Protein AF-A0A8X6LMW7-F1 (afdb_monomer_lite)

Organism: Trichonephila clavata (NCBI:txid2740835)

Radius of gyration: 32.32 Å; chains: 1; bounding box: 76×46×106 Å

InterPro domains:
  IPR000911 Ribosomal protein uL11 [MF_00736] (1-134)
  IPR000911 Ribosomal protein uL11 [SM00649] (2-133)
  IPR000911 Ribosomal protein uL11 [cd00349] (2-132)
  IPR016095 Large ribosomal subunit protein uL1, 3-layer alpha/beta-sandwich domain [G3DSA:3.40.50.790] (157-244)
  IPR020784 Large ribosomal subunit protein uL11, N-terminal [PF03946] (2-58)
  IPR020785 Large ribosomal subunit protein uL11, conserved site [PS00359] (119-134)
  IPR022973 Large ribosomal subunit protein uL10, bacteria [NF000955] (257-409)
  IPR023674 Ribosomal protein uL1-like [SSF56808] (132-270)
  IPR028364 Ribosomal protein uL1/ribosomal biogenesis protein [PF00687] (131-269)
  IPR028364 Ribosomal protein uL1/ribosomal biogenesis protein [cd00403] (133-265)
  IPR036769 Large ribosomal subunit protein uL11, C-terminal domain superfamily [G3DSA:1.10.10.250] (65-138)
  IPR036769 Large ribosomal subunit protein uL11, C-terminal domain superfamily [SSF46906] (60-133)
  IPR036796 Large ribosomal subunit protein uL11, N-terminal domain superfamily [G3DSA:3.30.1550.10] (1-63)
  IPR036796 Large ribosomal subunit protein uL11, N-terminal domain superfamily [SSF54747] (2-77)
  IPR043141 Large ribosomal subunit protein uL10-like domain superfamily [G3DSA:3.30.70.1730] (245-370)
  IPR043141 Large ribosomal subunit protein uL10-like domain superfamily [SSF160369] (257-409)
  IPR047865 Large ribosomal subunit protein uL10, bacteria/organella [cd05797] (256-393)

Foldseek 3Di:
DQQLDDDQDPVQCVVCVVLVDDSVVVSVVRNVVRVDDDLQDDRGADWDKDWDADPVRDIDIDIAGHDLLRLVCVQFVHPAFDPAQQPAADEEDELVSLLSSLVSRVVVDPDPDSVVSSVVSCVVCRRRNYHYDYDDPVFDCVDPVSKDKAKDQDQQADPDQAAEEEEEPPVCQVVLVVLPHPHYDYLVVLVVVVVPDDDPGDEYAYEPVCLVSNVSCCVVCVVVVHDDDVRHVSHDPPNSVVSVRVRSHMDIDTDDFKKKWKKAFADDDPVLVVVLQVQQVVQVKHKDWAALVVVLVVCVVVVAPNVLNVVHDHIMIIIMGSFLLSNLLSVVVSCVVVVPTMDTQWMDGPRDTDGSVNSVVSNPDDGPVSVVVVVVVVVPDDPVVVVVCVVVVVVVVVVVVVVVVVVVD

pLDDT: mean 70.95, std 10.16, range [46.56, 89.56]

Structure (mmCIF, N/CA/C/O backbone):
data_AF-A0A8X6LMW7-F1
#
_entry.id   AF-A0A8X6LMW7-F1
#
loop_
_atom_site.group_PDB
_atom_site.id
_atom_site.type_symbol
_atom_site.label_atom_id
_atom_site.label_alt_id
_atom_site.label_comp_id
_atom_site.label_asym_id
_atom_site.label_entity_id
_atom_site.label_seq_id
_atom_site.pdbx_PDB_ins_code
_atom_site.Cartn_x
_atom_site.Cartn_y
_atom_site.Cartn_z
_atom_site.occupancy
_atom_site.B_iso_or_equiv
_atom_site.auth_seq_id
_atom_site.auth_comp_id
_atom_site.auth_asym_id
_atom_site.auth_atom_id
_atom_site.pdbx_PDB_model_num
ATOM 1 N N . MET A 1 1 ? 26.484 3.234 -29.718 1.00 70.50 1 MET A N 1
ATOM 2 C CA . MET A 1 1 ? 27.264 4.459 -29.993 1.00 70.50 1 MET A CA 1
ATOM 3 C C . MET A 1 1 ? 26.569 5.623 -29.314 1.00 70.50 1 MET A C 1
ATOM 5 O O . MET A 1 1 ? 25.356 5.559 -29.173 1.00 70.50 1 MET A O 1
ATOM 9 N N . GLU A 1 2 ? 27.305 6.629 -28.849 1.00 79.19 2 GLU A N 1
ATOM 10 C CA . GLU A 1 2 ? 26.694 7.832 -28.264 1.00 79.19 2 GLU A CA 1
ATOM 11 C C . GLU A 1 2 ? 26.018 8.661 -29.360 1.00 79.19 2 GLU A C 1
ATOM 13 O O . GLU A 1 2 ? 26.648 8.963 -30.376 1.00 79.19 2 GLU A O 1
ATOM 18 N N . ALA A 1 3 ? 24.740 8.998 -29.180 1.00 75.88 3 ALA A N 1
ATOM 19 C CA . ALA A 1 3 ? 23.980 9.791 -30.145 1.00 75.88 3 ALA A CA 1
ATOM 20 C C . ALA A 1 3 ? 24.624 11.169 -30.365 1.00 75.88 3 ALA A C 1
ATOM 22 O O . ALA A 1 3 ? 24.911 11.880 -29.401 1.00 75.88 3 ALA A O 1
ATOM 23 N N . GLY A 1 4 ? 24.845 11.548 -31.626 1.00 67.50 4 GLY A N 1
ATOM 24 C CA . GLY A 1 4 ? 25.370 12.860 -32.022 1.00 67.50 4 GLY A CA 1
ATOM 25 C C . GLY A 1 4 ? 26.847 13.129 -31.696 1.00 67.50 4 GLY A C 1
ATOM 26 O O . GLY A 1 4 ? 27.331 14.219 -31.992 1.00 67.50 4 GLY A O 1
ATOM 27 N N . LYS A 1 5 ? 27.573 12.173 -31.097 1.00 76.69 5 LYS A N 1
ATOM 28 C CA . LYS A 1 5 ? 28.992 12.315 -30.707 1.00 76.69 5 LYS A CA 1
ATOM 29 C C . LYS A 1 5 ? 29.874 11.157 -31.187 1.00 76.69 5 LYS A C 1
ATOM 31 O O . LYS A 1 5 ? 30.917 10.880 -30.598 1.00 76.69 5 LYS A O 1
ATOM 36 N N . ALA A 1 6 ? 29.476 10.438 -32.237 1.00 73.75 6 ALA A N 1
ATOM 37 C CA . ALA A 1 6 ? 30.282 9.328 -32.734 1.00 73.75 6 ALA A CA 1
ATOM 38 C C . ALA A 1 6 ? 31.568 9.845 -33.397 1.00 73.75 6 ALA A C 1
ATOM 40 O O . ALA A 1 6 ? 31.509 10.582 -34.380 1.00 73.75 6 ALA A O 1
ATOM 41 N N . ILE A 1 7 ? 32.719 9.421 -32.871 1.00 79.19 7 ILE A N 1
ATOM 42 C CA . ILE A 1 7 ? 34.050 9.702 -33.422 1.00 79.19 7 ILE A CA 1
ATOM 43 C C . ILE A 1 7 ? 34.620 8.394 -33.993 1.00 79.19 7 ILE A C 1
ATOM 45 O O . ILE A 1 7 ? 34.470 7.351 -33.343 1.00 79.19 7 ILE A O 1
ATOM 49 N N . PRO A 1 8 ? 35.283 8.413 -35.167 1.00 75.56 8 PRO A N 1
ATOM 50 C CA . PRO A 1 8 ? 35.992 7.255 -35.703 1.00 75.56 8 PRO A CA 1
ATOM 51 C C . PRO A 1 8 ? 37.045 6.759 -34.704 1.00 75.56 8 PRO A C 1
ATOM 53 O O . PRO A 1 8 ? 38.084 7.379 -34.507 1.00 75.56 8 PRO A O 1
ATOM 56 N N . GLY A 1 9 ? 36.750 5.648 -34.035 1.00 78.38 9 GLY A N 1
ATOM 57 C CA . GLY A 1 9 ? 37.606 5.068 -33.005 1.00 78.38 9 GLY A CA 1
ATOM 58 C C . GLY A 1 9 ? 37.868 3.580 -33.238 1.00 78.38 9 GLY A C 1
ATOM 59 O O . GLY A 1 9 ? 37.136 2.932 -33.994 1.00 78.38 9 GLY A O 1
ATOM 60 N N . PRO A 1 10 ? 38.858 2.996 -32.540 1.00 75.12 10 PRO A N 1
ATOM 61 C CA . PRO A 1 10 ? 39.296 1.615 -32.759 1.00 75.12 10 PRO A CA 1
ATOM 62 C C . PRO A 1 10 ? 38.178 0.582 -32.549 1.00 75.12 10 PRO A C 1
ATOM 64 O O . PRO A 1 10 ? 38.115 -0.412 -33.263 1.00 75.12 10 PRO A O 1
ATOM 67 N N . LYS A 1 11 ? 37.233 0.849 -31.635 1.00 75.06 11 LYS A N 1
ATOM 68 C CA . LYS A 1 11 ? 36.066 -0.019 -31.381 1.00 75.06 11 LYS A CA 1
ATOM 69 C C . LYS A 1 11 ? 35.042 -0.039 -32.520 1.00 75.06 11 LYS A C 1
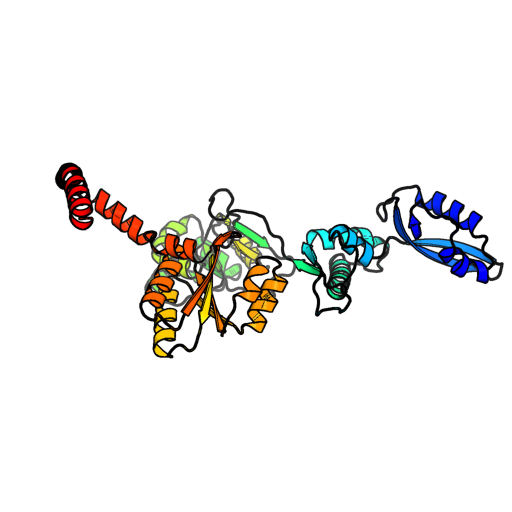ATOM 71 O O . LYS A 1 11 ? 34.321 -1.016 -32.665 1.00 75.06 11 LYS A O 1
ATOM 76 N N . ILE A 1 12 ? 34.927 1.051 -33.278 1.00 77.56 12 ILE A N 1
ATOM 77 C CA . ILE A 1 12 ? 34.004 1.142 -34.419 1.00 77.56 12 ILE A CA 1
ATOM 78 C C . ILE A 1 12 ? 34.699 0.571 -35.658 1.00 77.56 12 ILE A C 1
ATOM 80 O O . ILE A 1 12 ? 34.106 -0.204 -36.405 1.00 77.56 12 ILE A O 1
ATOM 84 N N . ALA A 1 13 ? 35.985 0.888 -35.826 1.00 75.38 13 ALA A N 1
ATOM 85 C CA . ALA A 1 13 ? 36.805 0.378 -36.915 1.00 75.38 13 ALA A CA 1
ATOM 86 C C . ALA A 1 13 ? 36.944 -1.153 -36.892 1.00 75.38 13 ALA A C 1
ATOM 88 O O . ALA A 1 13 ? 36.901 -1.772 -37.950 1.00 75.38 13 ALA A O 1
ATOM 89 N N . SER A 1 14 ? 37.024 -1.784 -35.716 1.00 80.00 14 SER A N 1
ATOM 90 C CA . SER A 1 14 ? 37.088 -3.249 -35.612 1.00 80.00 14 SER A CA 1
ATOM 91 C C . SER A 1 14 ? 35.803 -3.962 -36.052 1.00 80.00 14 SER A C 1
ATOM 93 O O . SER A 1 14 ? 35.866 -5.100 -36.506 1.00 80.00 14 SER A O 1
ATOM 95 N N . VAL A 1 15 ? 34.642 -3.307 -35.944 1.00 78.94 15 VAL A N 1
ATOM 96 C CA . VAL A 1 15 ? 33.338 -3.884 -36.319 1.00 78.94 15 VAL A CA 1
ATOM 97 C C . VAL A 1 15 ? 33.001 -3.598 -37.786 1.00 78.94 15 VAL A C 1
ATOM 99 O O . VAL A 1 15 ? 32.461 -4.461 -38.477 1.00 78.94 15 VAL A O 1
ATOM 102 N N . LEU A 1 16 ? 33.324 -2.396 -38.269 1.00 78.56 16 LEU A N 1
ATOM 103 C CA . LEU A 1 16 ? 32.983 -1.930 -39.619 1.00 78.56 16 LEU A CA 1
ATOM 104 C C . LEU A 1 16 ? 34.071 -2.224 -40.662 1.00 78.56 16 LEU A C 1
ATOM 106 O O . LEU A 1 16 ? 33.755 -2.455 -41.828 1.00 78.56 16 LEU A O 1
ATOM 110 N N . GLY A 1 17 ? 35.338 -2.249 -40.246 1.00 74.88 17 GLY A N 1
ATOM 111 C CA . GLY A 1 17 ? 36.499 -2.457 -41.115 1.00 74.88 17 GLY A CA 1
ATOM 112 C C . GLY A 1 17 ? 36.489 -3.804 -41.845 1.00 74.88 17 GLY A C 1
ATOM 113 O O . GLY A 1 17 ? 36.579 -3.804 -43.071 1.00 74.88 17 GLY A O 1
ATOM 114 N N . PRO A 1 18 ? 36.268 -4.944 -41.157 1.00 79.12 18 PRO A N 1
ATOM 115 C CA . PRO A 1 18 ? 36.166 -6.258 -41.807 1.00 79.12 18 PRO A CA 1
ATOM 116 C C . PRO A 1 18 ? 34.985 -6.388 -42.780 1.00 79.12 18 PRO A C 1
ATOM 118 O O . PRO A 1 18 ? 34.913 -7.340 -43.549 1.00 79.12 18 PRO A O 1
ATOM 121 N N . ARG A 1 19 ? 34.032 -5.451 -42.726 1.00 76.12 19 ARG A N 1
ATOM 122 C CA . ARG A 1 19 ? 32.813 -5.426 -43.541 1.00 76.12 19 ARG A CA 1
ATOM 123 C C . ARG A 1 19 ? 32.899 -4.451 -44.723 1.00 76.12 19 ARG A C 1
ATOM 125 O O . ARG A 1 19 ? 31.922 -4.322 -45.453 1.00 76.12 19 ARG A O 1
ATOM 132 N N . GLY A 1 20 ? 34.038 -3.776 -44.910 1.00 71.38 20 GLY A N 1
ATOM 133 C CA . GLY A 1 20 ? 34.274 -2.860 -46.032 1.00 71.38 20 GLY A CA 1
ATOM 134 C C . GLY A 1 20 ? 33.556 -1.508 -45.934 1.00 71.38 20 GLY A C 1
ATOM 135 O O . GLY A 1 20 ? 33.505 -0.784 -46.925 1.00 71.38 20 GLY A O 1
ATOM 136 N N . ILE A 1 21 ? 33.018 -1.147 -44.761 1.00 76.62 21 ILE A N 1
ATOM 137 C CA . ILE A 1 21 ? 32.275 0.105 -44.550 1.00 76.62 21 ILE A CA 1
ATOM 138 C C . ILE A 1 21 ? 33.256 1.251 -44.242 1.00 76.62 21 ILE A C 1
ATOM 140 O O . ILE A 1 21 ? 34.019 1.151 -43.275 1.00 76.62 21 ILE A O 1
ATOM 144 N N . PRO A 1 22 ? 33.209 2.387 -44.967 1.00 79.00 22 PRO A N 1
ATOM 145 C CA . PRO A 1 22 ? 34.006 3.564 -44.631 1.00 79.00 22 PRO A CA 1
ATOM 146 C C . PRO A 1 22 ? 33.574 4.178 -43.289 1.00 79.00 22 PRO A C 1
ATOM 148 O O . PRO A 1 22 ? 32.549 4.858 -43.192 1.00 79.00 22 PRO A O 1
ATOM 151 N N . VAL A 1 23 ? 34.387 3.964 -42.249 1.00 77.62 23 VAL A N 1
ATOM 152 C CA . VAL A 1 23 ? 34.120 4.406 -40.866 1.00 77.62 23 VAL A CA 1
ATOM 153 C C . VAL A 1 23 ? 33.826 5.913 -40.754 1.00 77.62 23 VAL A C 1
ATOM 155 O O . VAL A 1 23 ? 32.851 6.256 -40.086 1.00 77.62 23 VAL A O 1
ATOM 158 N N . PRO A 1 24 ? 34.572 6.825 -41.418 1.00 80.88 24 PRO A N 1
ATOM 159 C CA . PRO A 1 24 ? 34.312 8.263 -41.303 1.00 80.88 24 PRO A CA 1
ATOM 160 C C . PRO A 1 24 ? 32.954 8.674 -41.886 1.00 80.88 24 PRO A C 1
ATOM 162 O O . PRO A 1 24 ? 32.179 9.357 -41.220 1.00 80.88 24 PRO A O 1
ATOM 165 N N . LYS A 1 25 ? 32.616 8.173 -43.085 1.00 80.75 25 LYS A N 1
ATOM 166 C CA . LYS A 1 25 ? 31.335 8.465 -43.755 1.00 80.75 25 LYS A CA 1
ATOM 167 C C . LYS A 1 25 ? 30.145 7.947 -42.947 1.00 80.75 25 LYS A C 1
ATOM 169 O O . LYS A 1 25 ? 29.112 8.607 -42.863 1.00 80.75 25 LYS A O 1
ATOM 174 N N . PHE A 1 26 ? 30.300 6.781 -42.324 1.00 81.50 26 PHE A N 1
ATOM 175 C CA . PHE A 1 26 ? 29.285 6.218 -41.443 1.00 81.50 26 PHE A CA 1
ATOM 176 C C . PHE A 1 26 ? 29.088 7.060 -40.173 1.00 81.50 26 PHE A C 1
ATOM 178 O O . PHE A 1 26 ? 27.949 7.335 -39.802 1.00 81.50 26 PHE A O 1
ATOM 185 N N . CYS A 1 27 ? 30.167 7.512 -39.522 1.00 79.44 27 CYS A N 1
ATOM 186 C CA . CYS A 1 27 ? 30.071 8.369 -38.335 1.00 79.44 27 CYS A CA 1
ATOM 187 C C . CYS A 1 27 ? 29.381 9.710 -38.642 1.00 79.44 27 CYS A C 1
ATOM 189 O O . CYS A 1 27 ? 28.544 10.153 -37.857 1.00 79.44 27 CYS A O 1
ATOM 191 N N . GLU A 1 28 ? 29.663 10.325 -39.792 1.00 82.19 28 GLU A N 1
ATOM 192 C CA . GLU A 1 28 ? 28.984 11.552 -40.232 1.00 82.19 28 GLU A CA 1
ATOM 193 C C . GLU A 1 28 ? 27.492 11.330 -40.508 1.00 82.19 28 GLU A C 1
ATOM 195 O O . GLU A 1 28 ? 26.654 12.100 -40.030 1.00 82.19 28 GLU A O 1
ATOM 200 N N . ALA A 1 29 ? 27.143 10.264 -41.236 1.00 80.25 29 ALA A N 1
ATOM 201 C CA . ALA A 1 29 ? 25.751 9.908 -41.508 1.00 80.25 29 ALA A CA 1
ATOM 202 C C . ALA A 1 29 ? 24.983 9.597 -40.211 1.00 80.25 29 ALA A C 1
ATOM 204 O O . ALA A 1 29 ? 23.859 10.061 -40.019 1.00 80.25 29 ALA A O 1
ATOM 205 N N . PHE A 1 30 ? 25.613 8.879 -39.281 1.00 81.06 30 PHE A N 1
ATOM 206 C CA . PHE A 1 30 ? 25.043 8.570 -37.974 1.00 81.06 30 PHE A CA 1
ATOM 207 C C . PHE A 1 30 ? 24.817 9.830 -37.128 1.00 81.06 30 PHE A C 1
ATOM 209 O O . PHE A 1 30 ? 23.737 10.000 -36.560 1.00 81.06 30 PHE A O 1
ATOM 216 N N . ASN A 1 31 ? 25.793 10.739 -37.066 1.00 81.19 31 ASN A N 1
ATOM 217 C CA . ASN A 1 31 ? 25.663 11.988 -36.311 1.00 81.19 31 ASN A CA 1
ATOM 218 C C . ASN A 1 31 ? 24.592 12.912 -36.916 1.00 81.19 31 ASN A C 1
ATOM 220 O O . ASN A 1 31 ? 23.873 13.564 -36.164 1.00 81.19 31 ASN A O 1
ATOM 224 N N . LYS A 1 32 ? 24.415 12.916 -38.248 1.00 80.06 32 LYS A N 1
ATOM 225 C CA . LYS A 1 32 ? 23.324 13.650 -38.919 1.00 80.06 32 LYS A CA 1
ATOM 226 C C . LYS A 1 32 ? 21.935 13.110 -38.572 1.00 80.06 32 LYS A C 1
ATOM 228 O O . LYS A 1 32 ? 21.023 13.902 -38.384 1.00 80.06 32 LYS A O 1
ATOM 233 N N . VAL A 1 33 ? 21.773 11.789 -38.466 1.00 76.50 33 VAL A N 1
ATOM 234 C CA . VAL A 1 33 ? 20.486 11.157 -38.105 1.00 76.50 33 VAL A CA 1
ATOM 235 C C . VAL A 1 33 ? 20.188 11.286 -36.605 1.00 76.50 33 VAL A C 1
ATOM 237 O O . VAL A 1 33 ? 19.033 11.378 -36.199 1.00 76.50 33 VAL A O 1
ATOM 240 N N . THR A 1 34 ? 21.223 11.311 -35.764 1.00 72.50 34 THR A N 1
ATOM 241 C CA . THR A 1 34 ? 21.082 11.334 -34.297 1.00 72.50 34 THR A CA 1
ATOM 242 C C . THR A 1 34 ? 21.198 12.721 -33.661 1.00 72.50 34 THR A C 1
ATOM 244 O O . THR A 1 34 ? 21.131 12.829 -32.438 1.00 72.50 34 THR A O 1
ATOM 247 N N . SER A 1 35 ? 21.334 13.778 -34.466 1.00 63.41 35 SER A N 1
ATOM 248 C CA . SER A 1 35 ? 21.372 15.175 -34.010 1.00 63.41 35 SER A CA 1
ATOM 249 C C . SER A 1 35 ? 20.002 15.696 -33.558 1.00 63.41 35 SER A C 1
ATOM 251 O O . SER A 1 35 ? 19.936 16.545 -32.670 1.00 63.41 35 SER A O 1
ATOM 253 N N . ALA A 1 36 ? 18.909 15.162 -34.113 1.00 63.25 36 ALA A N 1
ATOM 254 C CA . ALA A 1 36 ? 17.554 15.441 -33.654 1.00 63.25 36 ALA A CA 1
ATOM 255 C C . ALA A 1 36 ? 17.240 14.607 -32.400 1.00 63.25 36 ALA A C 1
ATOM 257 O O . ALA A 1 36 ? 17.253 13.373 -32.434 1.00 63.25 36 ALA A O 1
ATOM 258 N N . ALA A 1 37 ? 16.968 15.284 -31.280 1.00 57.53 37 ALA A N 1
ATOM 259 C CA . ALA A 1 37 ? 16.487 14.636 -30.066 1.00 57.53 37 ALA A CA 1
ATOM 260 C C . ALA A 1 37 ? 15.072 14.093 -30.313 1.00 57.53 37 ALA A C 1
ATOM 262 O O . ALA A 1 37 ? 14.142 14.859 -30.553 1.00 57.53 37 ALA A O 1
ATOM 263 N N . ASN A 1 38 ? 14.915 12.772 -30.249 1.00 60.56 38 ASN A N 1
ATOM 264 C CA . ASN A 1 38 ? 13.632 12.096 -30.425 1.00 60.56 38 ASN A CA 1
ATOM 265 C C . ASN A 1 38 ? 13.101 11.613 -29.068 1.00 60.56 38 ASN A C 1
ATOM 267 O O . ASN A 1 38 ? 13.849 11.508 -28.097 1.00 60.56 38 ASN A O 1
ATOM 271 N N . ALA A 1 39 ? 11.821 11.231 -29.002 1.00 56.34 39 ALA A N 1
ATOM 272 C CA . ALA A 1 39 ? 11.215 10.649 -27.796 1.00 56.34 39 ALA A CA 1
ATOM 273 C C . ALA A 1 39 ? 11.966 9.402 -27.264 1.00 56.34 39 ALA A C 1
ATOM 275 O O . ALA A 1 39 ? 11.854 9.065 -26.085 1.00 56.34 39 ALA A O 1
ATOM 276 N N . ASN A 1 40 ? 12.765 8.755 -28.123 1.00 60.16 40 ASN A N 1
ATOM 277 C CA . ASN A 1 40 ? 13.467 7.505 -27.840 1.00 60.16 40 ASN A CA 1
ATOM 278 C C . ASN A 1 40 ? 14.894 7.690 -27.286 1.00 60.16 40 ASN A C 1
ATOM 280 O O . ASN A 1 40 ? 15.410 6.755 -26.680 1.00 60.16 40 ASN A O 1
ATOM 284 N N . TYR A 1 41 ? 15.566 8.831 -27.496 1.00 66.69 41 TYR A N 1
ATOM 285 C CA . TYR A 1 41 ? 16.938 9.066 -27.008 1.00 66.69 41 TYR A CA 1
ATOM 286 C C . TYR A 1 41 ? 17.297 10.555 -26.957 1.00 66.69 41 TYR A C 1
ATOM 288 O O . TYR A 1 41 ? 16.875 11.340 -27.809 1.00 66.69 41 TYR A O 1
ATOM 296 N N . LYS A 1 42 ? 18.132 10.943 -25.987 1.00 68.38 42 LYS A N 1
ATOM 297 C CA . LYS A 1 42 ? 18.741 12.278 -25.922 1.00 68.38 42 LYS A CA 1
ATOM 298 C C . LYS A 1 42 ? 20.114 12.277 -26.592 1.00 68.38 42 LYS A C 1
ATOM 300 O O . LYS A 1 42 ? 20.797 11.255 -26.656 1.00 68.38 42 LYS A O 1
ATOM 305 N N . VAL A 1 43 ? 20.536 13.442 -27.082 1.00 63.03 43 VAL A N 1
ATOM 306 C CA . VAL A 1 43 ? 21.885 13.633 -27.637 1.00 63.03 43 VAL A CA 1
ATOM 307 C C . VAL A 1 43 ? 22.913 13.330 -26.540 1.00 63.03 43 VAL A C 1
ATOM 309 O O . VAL A 1 43 ? 22.868 13.923 -25.464 1.00 63.03 43 VAL A O 1
ATOM 312 N N . GLY A 1 44 ? 23.819 12.385 -26.801 1.00 68.00 44 GLY A N 1
ATOM 313 C CA . GLY A 1 44 ? 24.775 11.845 -25.828 1.00 68.00 4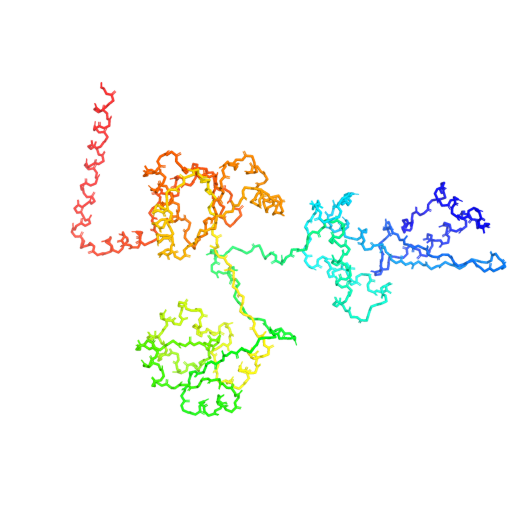4 GLY A CA 1
ATOM 314 C C . GLY A 1 44 ? 24.371 10.527 -25.149 1.00 68.00 44 GLY A C 1
ATOM 315 O O . GLY A 1 44 ? 25.209 9.936 -24.471 1.00 68.00 44 GLY A O 1
ATOM 316 N N . ASP A 1 45 ? 23.148 10.022 -25.344 1.00 72.88 45 ASP A N 1
ATOM 317 C CA . ASP A 1 45 ? 22.758 8.706 -24.819 1.00 72.88 45 ASP A CA 1
ATOM 318 C C . ASP A 1 45 ? 23.397 7.560 -25.620 1.00 72.88 45 ASP A C 1
ATOM 320 O O . ASP A 1 45 ? 23.694 7.684 -26.812 1.00 72.88 45 ASP A O 1
ATOM 324 N N . LEU A 1 46 ? 23.584 6.401 -24.978 1.00 74.12 46 LEU A N 1
ATOM 325 C CA . LEU A 1 46 ? 24.113 5.206 -25.635 1.00 74.12 46 LEU A CA 1
ATOM 326 C C . LEU A 1 46 ? 23.031 4.518 -26.473 1.00 74.12 46 LEU A C 1
ATOM 328 O O . LEU A 1 46 ? 22.211 3.773 -25.947 1.00 74.12 46 LEU A O 1
ATOM 332 N N . VAL A 1 47 ? 23.086 4.688 -27.789 1.00 78.81 47 VAL A N 1
ATOM 333 C CA . VAL A 1 47 ? 22.095 4.167 -28.735 1.00 78.81 47 VAL A CA 1
ATOM 334 C C . VAL A 1 47 ? 22.605 2.910 -29.447 1.00 78.81 47 VAL A C 1
ATOM 336 O O . VAL A 1 47 ? 23.804 2.762 -29.723 1.00 78.81 47 VAL A O 1
ATOM 339 N N . THR A 1 48 ? 21.704 1.971 -29.731 1.00 75.56 48 THR A N 1
ATOM 340 C CA . THR A 1 48 ? 22.022 0.739 -30.468 1.00 75.56 48 THR A CA 1
ATOM 341 C C . THR A 1 48 ? 21.790 0.928 -31.962 1.00 75.56 48 THR A C 1
ATOM 343 O O . THR A 1 48 ? 20.774 1.481 -32.367 1.00 75.56 48 THR A O 1
ATOM 346 N N . VAL A 1 49 ? 22.723 0.465 -32.795 1.00 79.25 49 VAL A N 1
ATOM 347 C CA . VAL A 1 49 ? 22.616 0.578 -34.256 1.00 79.25 49 VAL A CA 1
ATOM 348 C C . VAL A 1 49 ? 22.708 -0.805 -34.862 1.00 79.25 49 VAL A C 1
ATOM 350 O O . VAL A 1 49 ? 23.649 -1.546 -34.576 1.00 79.25 49 VAL A O 1
ATOM 353 N N . ARG A 1 50 ? 21.726 -1.145 -35.693 1.00 80.06 50 ARG A N 1
ATOM 354 C CA . ARG A 1 50 ? 21.752 -2.344 -36.526 1.00 80.06 50 ARG A CA 1
ATOM 355 C C . ARG A 1 50 ? 22.119 -1.920 -37.940 1.00 80.06 50 ARG A C 1
ATOM 357 O O . ARG A 1 50 ? 21.510 -1.002 -38.478 1.00 80.06 50 ARG A O 1
ATOM 364 N N . ILE A 1 51 ? 23.121 -2.580 -38.509 1.00 81.44 51 ILE A N 1
ATOM 365 C CA . ILE A 1 51 ? 23.609 -2.321 -39.862 1.00 81.44 51 ILE A CA 1
ATOM 366 C C . ILE A 1 51 ? 23.269 -3.548 -40.699 1.00 81.44 51 ILE A C 1
ATOM 368 O O . ILE A 1 51 ? 23.705 -4.654 -40.375 1.00 81.44 51 ILE A O 1
ATOM 372 N N . SER A 1 52 ? 22.475 -3.345 -41.742 1.00 78.62 52 SER A N 1
ATOM 373 C CA . SER A 1 52 ? 22.120 -4.359 -42.727 1.00 78.62 52 SER A CA 1
ATOM 374 C C . SER A 1 52 ? 23.010 -4.164 -43.946 1.00 78.62 52 SER A C 1
ATOM 376 O O . SER A 1 52 ? 23.009 -3.102 -44.566 1.00 78.62 52 SER A O 1
ATOM 378 N N . ILE A 1 53 ? 23.800 -5.185 -44.262 1.00 76.56 53 ILE A N 1
ATOM 379 C CA . ILE A 1 53 ? 24.727 -5.177 -45.392 1.00 76.56 53 ILE A CA 1
ATOM 380 C C . ILE A 1 53 ? 24.102 -6.034 -46.485 1.00 76.56 53 ILE A C 1
ATOM 382 O O . ILE A 1 53 ? 23.808 -7.201 -46.234 1.00 76.56 53 ILE A O 1
ATOM 386 N N . LYS A 1 54 ? 23.876 -5.444 -47.658 1.00 77.25 54 LYS A N 1
ATOM 387 C CA . LYS A 1 54 ? 23.424 -6.160 -48.858 1.00 77.25 54 LYS A CA 1
ATOM 388 C C . LYS A 1 54 ? 24.636 -6.716 -49.608 1.00 77.25 54 LYS A C 1
ATOM 390 O O . LYS A 1 54 ? 25.749 -6.213 -49.433 1.00 77.25 54 LYS A O 1
ATOM 395 N N . ASP A 1 55 ? 24.414 -7.715 -50.456 1.00 70.50 55 ASP A N 1
ATOM 396 C CA . ASP A 1 55 ? 25.476 -8.399 -51.210 1.00 70.50 55 ASP A CA 1
ATOM 397 C C . ASP A 1 55 ? 26.290 -7.440 -52.105 1.00 70.50 55 ASP A C 1
ATOM 399 O O . ASP A 1 55 ? 27.493 -7.626 -52.284 1.00 70.50 55 ASP A O 1
ATOM 403 N N . ASP A 1 56 ? 25.691 -6.318 -52.519 1.00 70.38 56 ASP A N 1
ATOM 404 C CA . ASP A 1 56 ? 26.333 -5.246 -53.299 1.00 70.38 56 ASP A CA 1
ATOM 405 C C . ASP A 1 56 ? 27.248 -4.313 -52.479 1.00 70.38 56 ASP A C 1
ATOM 407 O O . ASP A 1 56 ? 27.624 -3.235 -52.942 1.00 70.38 56 ASP A O 1
ATOM 411 N N . ARG A 1 57 ? 27.575 -4.663 -51.225 1.00 64.25 57 ARG A N 1
ATOM 412 C CA . ARG A 1 57 ? 28.287 -3.790 -50.262 1.00 64.25 57 ARG A CA 1
ATOM 413 C C . ARG A 1 57 ? 27.570 -2.458 -49.996 1.00 64.25 57 ARG A C 1
ATOM 415 O O . ARG A 1 57 ? 28.168 -1.506 -49.507 1.00 64.25 57 ARG A O 1
ATOM 422 N N . SER A 1 58 ? 26.278 -2.392 -50.299 1.00 69.69 58 SER A N 1
ATOM 423 C CA . SER A 1 58 ? 25.402 -1.310 -49.861 1.00 69.69 58 SER A CA 1
ATOM 424 C C . SER A 1 58 ? 25.006 -1.527 -48.397 1.00 69.69 58 SER A C 1
ATOM 426 O O . SER A 1 58 ? 24.855 -2.668 -47.941 1.00 69.69 58 SER A O 1
ATOM 428 N N . HIS A 1 59 ? 24.865 -0.435 -47.643 1.00 69.31 59 HIS A N 1
ATOM 429 C CA . HIS A 1 59 ? 24.663 -0.467 -46.197 1.00 69.31 59 HIS A CA 1
ATOM 430 C C . HIS A 1 59 ? 23.487 0.415 -45.788 1.00 69.31 59 HIS A C 1
ATOM 432 O O . HIS A 1 59 ? 23.552 1.636 -45.917 1.00 69.31 59 HIS A O 1
ATOM 438 N N . ASP A 1 60 ? 22.462 -0.207 -45.214 1.00 74.12 60 ASP A N 1
ATOM 439 C CA . ASP A 1 60 ? 21.371 0.489 -44.537 1.00 74.12 60 ASP A CA 1
ATOM 440 C C . ASP A 1 60 ? 21.589 0.376 -43.025 1.00 74.12 60 ASP A C 1
ATOM 442 O O . ASP A 1 60 ? 21.962 -0.688 -42.519 1.00 74.12 60 ASP A O 1
ATOM 446 N N . PHE A 1 61 ? 21.362 1.455 -42.274 1.00 76.38 61 PHE A N 1
ATOM 447 C CA . PHE A 1 61 ? 21.450 1.413 -40.815 1.00 76.38 61 PHE A CA 1
ATOM 448 C C . PHE A 1 61 ? 20.159 1.898 -40.165 1.00 76.38 61 PHE A C 1
ATOM 450 O O . PHE A 1 61 ? 19.597 2.926 -40.530 1.00 76.38 61 PHE A O 1
ATOM 457 N N . THR A 1 62 ? 19.707 1.152 -39.161 1.00 77.62 62 THR A N 1
ATOM 458 C CA . THR A 1 62 ? 18.559 1.513 -38.329 1.00 77.62 62 THR A CA 1
ATOM 459 C C . THR A 1 62 ? 19.036 1.791 -36.914 1.00 77.62 62 THR A C 1
ATOM 461 O O . THR A 1 62 ? 19.756 0.982 -36.316 1.00 77.62 62 THR A O 1
ATOM 464 N N . VAL A 1 63 ? 18.623 2.935 -36.380 1.00 76.44 63 VAL A N 1
ATOM 465 C CA . VAL A 1 63 ? 18.955 3.385 -35.031 1.00 76.44 63 VAL A CA 1
ATOM 466 C C . VAL A 1 63 ? 17.807 3.003 -34.096 1.00 76.44 63 VAL A C 1
ATOM 468 O O . VAL A 1 63 ? 16.682 3.452 -34.285 1.00 76.44 63 VAL A O 1
ATOM 471 N N . SER A 1 64 ? 18.088 2.169 -33.096 1.00 77.06 64 SER A N 1
ATOM 472 C CA . SER A 1 64 ? 17.140 1.786 -32.040 1.00 77.06 64 SER A CA 1
ATOM 473 C C . SER A 1 64 ? 17.548 2.439 -30.727 1.00 77.06 64 SER A C 1
ATOM 475 O O . SER A 1 64 ? 18.745 2.535 -30.444 1.00 77.06 64 SER A O 1
ATOM 477 N N . GLY A 1 65 ? 16.579 2.832 -29.900 1.00 75.12 65 GLY A N 1
ATOM 478 C CA . GLY A 1 65 ? 16.810 3.539 -28.639 1.00 75.12 65 GLY A CA 1
ATOM 479 C C . GLY A 1 65 ? 17.741 2.810 -27.655 1.00 75.12 65 GLY A C 1
ATOM 480 O O . GLY A 1 65 ? 18.102 1.641 -27.847 1.00 75.12 65 GLY A O 1
ATOM 481 N N . PRO A 1 66 ? 18.142 3.472 -26.561 1.00 79.69 66 PRO A N 1
ATOM 482 C CA . PRO A 1 66 ? 19.149 2.969 -25.644 1.00 79.69 66 PRO A CA 1
ATOM 483 C C . PRO A 1 66 ? 18.733 1.645 -24.983 1.00 79.69 66 PRO A C 1
ATOM 485 O O . PRO A 1 66 ? 17.539 1.334 -24.874 1.00 79.69 66 PRO A O 1
ATOM 488 N N . PRO A 1 67 ? 19.699 0.825 -24.532 1.00 84.75 67 PRO A N 1
ATOM 489 C CA . PRO A 1 67 ? 19.401 -0.369 -23.754 1.00 84.75 67 PRO A CA 1
ATOM 490 C C . PRO A 1 67 ? 18.663 -0.023 -22.456 1.00 84.75 67 PRO A C 1
ATOM 492 O O . PRO A 1 67 ? 19.009 0.941 -21.774 1.00 84.75 67 PRO A O 1
ATOM 495 N N . VAL A 1 68 ? 17.718 -0.874 -22.046 1.00 84.19 68 VAL A N 1
ATOM 496 C CA . VAL A 1 68 ? 16.984 -0.727 -20.772 1.00 84.19 68 VAL A CA 1
ATOM 497 C C . VAL A 1 68 ? 17.946 -0.592 -19.588 1.00 84.19 68 VAL A C 1
ATOM 499 O O . VAL A 1 68 ? 17.755 0.247 -18.716 1.00 84.19 68 VAL A O 1
ATOM 502 N N . ALA A 1 69 ? 19.033 -1.367 -19.593 1.00 82.75 69 ALA A N 1
ATOM 503 C CA . ALA A 1 69 ? 20.057 -1.316 -18.556 1.00 82.75 69 ALA A CA 1
ATOM 504 C C . ALA A 1 69 ? 20.776 0.042 -18.464 1.00 82.75 69 ALA A C 1
ATOM 506 O O . ALA A 1 69 ? 21.217 0.431 -17.385 1.00 82.75 69 ALA A O 1
ATOM 507 N N . TYR A 1 70 ? 20.909 0.767 -19.577 1.00 83.94 70 TYR A N 1
ATOM 508 C CA . TYR A 1 70 ? 21.503 2.103 -19.584 1.00 83.94 70 TYR A CA 1
ATOM 509 C C . TYR A 1 70 ? 20.543 3.128 -18.971 1.00 83.94 70 TYR A C 1
ATOM 511 O O . TYR A 1 70 ? 20.934 3.871 -18.074 1.00 83.94 70 TYR A O 1
ATOM 519 N N . LEU A 1 71 ? 19.267 3.089 -19.365 1.00 84.50 71 LEU A N 1
ATOM 520 C CA . LEU A 1 71 ? 18.227 3.966 -18.818 1.00 84.50 71 LEU A CA 1
ATOM 521 C C . LEU A 1 71 ? 18.021 3.748 -17.311 1.00 84.50 71 LEU A C 1
ATOM 523 O O . LEU A 1 71 ? 17.948 4.706 -16.545 1.00 84.50 71 LEU A O 1
ATOM 527 N N . LEU A 1 72 ? 18.015 2.491 -16.857 1.00 83.88 72 LEU A N 1
ATOM 528 C CA . LEU A 1 72 ? 17.929 2.169 -15.429 1.00 83.88 72 LEU A CA 1
ATOM 529 C C . LEU A 1 72 ? 19.152 2.664 -14.642 1.00 83.88 72 LEU A C 1
ATOM 531 O O . LEU A 1 72 ? 19.004 3.105 -13.505 1.00 83.88 72 LEU A O 1
ATOM 535 N N . LYS A 1 73 ? 20.355 2.634 -15.233 1.00 84.31 73 LYS A N 1
ATOM 536 C CA . LYS A 1 73 ? 21.568 3.199 -14.614 1.00 84.31 73 LYS A CA 1
ATOM 537 C C . LYS A 1 73 ? 21.509 4.717 -14.503 1.00 84.31 73 LYS A C 1
ATOM 539 O O . LYS A 1 73 ? 21.928 5.243 -13.476 1.00 84.31 73 LYS A O 1
ATOM 544 N N . GLN A 1 74 ? 20.987 5.405 -15.519 1.00 82.75 74 GLN A N 1
ATOM 545 C CA . GLN A 1 74 ? 20.802 6.857 -15.483 1.00 82.75 74 GLN A CA 1
ATOM 546 C C . GLN A 1 74 ? 19.808 7.267 -14.390 1.00 82.75 74 GLN A C 1
ATOM 548 O O . GLN A 1 74 ? 20.125 8.132 -13.576 1.00 82.75 74 GLN A O 1
ATOM 553 N N . GLU A 1 75 ? 18.651 6.604 -14.317 1.00 79.12 75 GLU A N 1
ATOM 554 C CA . GLU A 1 75 ? 17.643 6.875 -13.281 1.00 79.12 75 GLU A CA 1
ATOM 555 C C . GLU A 1 75 ? 18.167 6.531 -11.872 1.00 79.12 75 GLU A C 1
ATOM 557 O O . GLU A 1 75 ? 17.911 7.265 -10.920 1.00 79.12 75 GLU A O 1
ATOM 562 N N . ALA A 1 76 ? 18.968 5.466 -11.732 1.00 74.38 76 ALA A N 1
ATOM 563 C CA . ALA A 1 76 ? 19.589 5.080 -10.459 1.00 74.38 76 ALA A CA 1
ATOM 564 C C . ALA A 1 76 ? 20.885 5.845 -10.122 1.00 74.38 76 ALA A C 1
ATOM 566 O O . ALA A 1 76 ? 21.434 5.646 -9.039 1.00 74.38 76 ALA A O 1
ATOM 567 N N . LYS A 1 77 ? 21.396 6.691 -11.031 1.00 79.19 77 LYS A N 1
ATOM 568 C CA . LYS A 1 77 ? 22.705 7.371 -10.930 1.00 79.19 77 LYS A CA 1
ATOM 569 C C . LYS A 1 77 ? 23.875 6.413 -10.633 1.00 79.19 77 LYS A C 1
ATOM 571 O O . LYS A 1 77 ? 24.781 6.742 -9.870 1.00 79.19 77 LYS A O 1
ATOM 576 N N . LEU A 1 78 ? 23.864 5.223 -11.236 1.00 73.69 78 LEU A N 1
ATOM 577 C CA . LEU A 1 78 ? 24.886 4.190 -11.037 1.00 73.69 78 LEU A CA 1
ATOM 578 C C . LEU A 1 78 ? 25.861 4.097 -12.216 1.00 73.69 78 LEU A C 1
ATOM 580 O O . LEU A 1 78 ? 25.451 4.046 -13.374 1.00 73.69 78 LEU A O 1
ATOM 584 N N . SER A 1 79 ? 27.155 3.957 -11.919 1.00 63.81 79 SER A N 1
ATOM 585 C CA . SER A 1 79 ? 28.201 3.714 -12.925 1.00 63.81 79 SER A CA 1
ATOM 586 C C . SER A 1 79 ? 28.396 2.224 -13.248 1.00 63.81 79 SER A C 1
ATOM 588 O O . SER A 1 79 ? 28.754 1.873 -14.375 1.00 63.81 79 SER A O 1
ATOM 590 N N . LYS A 1 80 ? 28.113 1.323 -12.295 1.00 72.31 80 LYS A N 1
ATOM 591 C CA . LYS A 1 80 ? 28.226 -0.137 -12.456 1.00 72.31 80 LYS A CA 1
ATOM 592 C C . LYS A 1 80 ? 26.960 -0.859 -11.989 1.00 72.31 80 LYS A C 1
ATOM 594 O O . LYS A 1 80 ? 26.265 -0.409 -11.087 1.00 72.31 80 LYS A O 1
ATOM 599 N N . SER A 1 81 ? 26.657 -1.966 -12.661 1.00 65.50 81 SER A N 1
ATOM 600 C CA . SER A 1 81 ? 25.612 -2.925 -12.277 1.00 65.50 81 SER A CA 1
ATOM 601 C C . SER A 1 81 ? 26.192 -4.010 -11.371 1.00 65.50 81 SER A C 1
ATOM 603 O O . SER A 1 81 ? 27.410 -4.188 -11.352 1.00 65.50 81 SER A O 1
ATOM 605 N N . SER A 1 82 ? 25.325 -4.737 -10.661 1.00 70.38 82 SER A N 1
ATOM 606 C CA . SER A 1 82 ? 25.730 -5.859 -9.805 1.00 70.38 82 SER A CA 1
ATOM 607 C C . SER A 1 82 ? 26.569 -6.880 -10.576 1.00 70.38 82 SER A C 1
ATOM 609 O O . SER A 1 82 ? 26.218 -7.237 -11.704 1.00 70.38 82 SER A O 1
ATOM 611 N N . GLY A 1 83 ? 27.669 -7.340 -9.974 1.00 67.06 83 GLY A N 1
ATOM 612 C CA . GLY A 1 83 ? 28.493 -8.424 -10.517 1.00 67.06 83 GLY A CA 1
ATOM 613 C C . GLY A 1 83 ? 27.875 -9.806 -10.291 1.00 67.06 83 GLY A C 1
ATOM 614 O O . GLY A 1 83 ? 28.241 -10.753 -10.982 1.00 67.06 83 GLY A O 1
ATOM 615 N N . ASN A 1 84 ? 26.916 -9.920 -9.363 1.00 71.75 84 ASN A N 1
A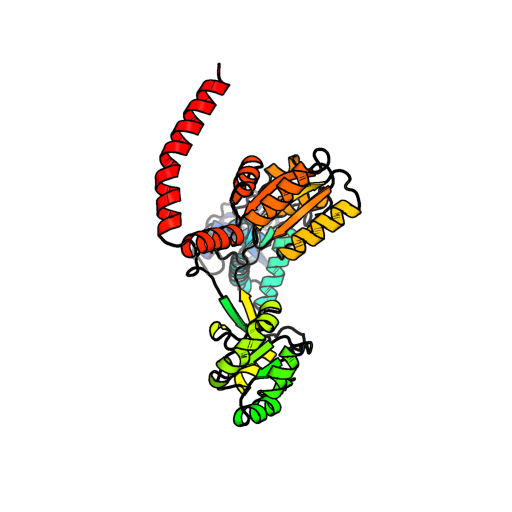TOM 616 C CA . ASN A 1 84 ? 26.265 -11.178 -9.012 1.00 71.75 84 ASN A CA 1
ATOM 617 C C . ASN A 1 84 ? 24.731 -10.999 -8.930 1.00 71.75 84 ASN A C 1
ATOM 619 O O . ASN A 1 84 ? 24.193 -10.637 -7.872 1.00 71.75 84 ASN A O 1
ATOM 623 N N . PRO A 1 85 ? 24.011 -11.230 -10.047 1.00 63.47 85 PRO A N 1
ATOM 624 C CA . PRO A 1 85 ? 22.569 -11.019 -10.143 1.00 63.47 85 PRO A CA 1
ATOM 625 C C . PRO A 1 85 ? 21.785 -11.702 -9.012 1.00 63.47 85 PRO A C 1
ATOM 627 O O . PRO A 1 85 ? 21.920 -12.898 -8.763 1.00 63.47 85 PRO A O 1
ATOM 630 N N . GLY A 1 86 ? 20.943 -10.936 -8.315 1.00 58.91 86 GLY A N 1
ATOM 631 C CA . GLY A 1 86 ? 20.031 -11.442 -7.281 1.00 58.91 86 GLY A CA 1
ATOM 632 C C . GLY A 1 86 ? 20.622 -11.642 -5.879 1.00 58.91 86 GLY A C 1
ATOM 633 O O . GLY A 1 86 ? 19.843 -11.811 -4.940 1.00 58.91 86 GLY A O 1
ATOM 634 N N . LYS A 1 87 ? 21.950 -11.586 -5.703 1.00 63.31 87 LYS A N 1
ATOM 635 C CA . LYS A 1 87 ? 22.602 -11.657 -4.378 1.00 63.31 87 LYS A CA 1
ATOM 636 C C . LYS A 1 87 ? 23.058 -10.290 -3.874 1.00 63.31 87 LYS A C 1
ATOM 638 O O . LYS A 1 87 ? 22.877 -9.994 -2.697 1.00 63.31 87 LYS A O 1
ATOM 643 N N . GLU A 1 88 ? 23.589 -9.457 -4.767 1.00 65.50 88 GLU A N 1
ATOM 644 C CA . GLU A 1 88 ? 24.044 -8.100 -4.455 1.00 65.50 88 GLU A CA 1
ATOM 645 C C . GLU A 1 88 ? 23.081 -7.068 -5.038 1.00 65.50 88 GLU A C 1
ATOM 647 O O . GLU A 1 88 ? 22.879 -7.004 -6.256 1.00 65.50 88 GLU A O 1
ATOM 652 N N . LEU A 1 89 ? 22.489 -6.264 -4.154 1.00 65.06 89 LEU A N 1
ATOM 653 C CA . LEU A 1 89 ? 21.629 -5.145 -4.515 1.00 65.06 89 LEU A CA 1
ATOM 654 C C . LEU A 1 89 ? 22.454 -3.860 -4.566 1.00 65.06 89 LEU A C 1
ATOM 656 O O . LEU A 1 89 ? 23.210 -3.568 -3.645 1.00 65.06 89 LEU A O 1
ATOM 660 N N . VAL A 1 90 ? 22.294 -3.095 -5.640 1.00 72.62 90 VAL A N 1
ATOM 661 C CA . VAL A 1 90 ? 23.118 -1.916 -5.941 1.00 72.62 90 VAL A CA 1
ATOM 662 C C . VAL A 1 90 ? 22.317 -0.622 -5.817 1.00 72.62 90 VAL A C 1
ATOM 664 O O . VAL A 1 90 ? 22.869 0.403 -5.431 1.00 72.62 90 VAL A O 1
ATOM 667 N N . ALA A 1 91 ? 21.014 -0.649 -6.111 1.00 70.88 91 ALA A N 1
ATOM 668 C CA . ALA A 1 91 ? 20.149 0.519 -5.959 1.00 70.88 91 ALA A CA 1
ATOM 669 C C . ALA A 1 91 ? 18.678 0.149 -5.772 1.00 70.88 91 ALA A C 1
ATOM 671 O O . ALA A 1 91 ? 18.253 -0.985 -5.993 1.00 70.88 91 ALA A O 1
ATOM 672 N N . LYS A 1 92 ? 17.903 1.166 -5.398 1.00 71.50 92 LYS A N 1
ATOM 673 C CA . LYS A 1 92 ? 16.448 1.129 -5.302 1.00 71.50 92 LYS A CA 1
ATOM 674 C C . LYS A 1 92 ? 15.852 2.135 -6.260 1.00 71.50 92 LYS A C 1
ATOM 676 O O . LYS A 1 92 ? 16.278 3.288 -6.261 1.00 71.50 92 LYS A O 1
ATOM 681 N N . LEU A 1 93 ? 14.855 1.714 -7.028 1.00 70.69 93 LEU A N 1
ATOM 682 C CA . LEU A 1 93 ? 14.103 2.607 -7.902 1.00 70.69 93 LEU A CA 1
ATOM 683 C C . LEU A 1 93 ? 12.606 2.531 -7.597 1.00 70.69 93 LEU A C 1
ATOM 685 O O . LEU A 1 93 ? 12.083 1.435 -7.383 1.00 70.69 93 LEU A O 1
ATOM 689 N N . PRO A 1 94 ? 11.900 3.676 -7.590 1.00 65.06 94 PRO A N 1
ATOM 690 C CA . PRO A 1 94 ? 10.452 3.674 -7.489 1.00 65.06 94 PRO A CA 1
ATOM 691 C C . PRO A 1 94 ? 9.832 3.135 -8.780 1.00 65.06 94 PRO A C 1
ATOM 693 O O . PRO A 1 94 ? 10.368 3.318 -9.878 1.00 65.06 94 PRO A O 1
ATOM 696 N N . MET A 1 95 ? 8.648 2.536 -8.662 1.00 66.50 95 MET A N 1
ATOM 697 C CA . MET A 1 95 ? 7.898 2.017 -9.812 1.00 66.50 95 MET A CA 1
ATOM 698 C C . MET A 1 95 ? 7.618 3.087 -10.888 1.00 66.50 95 MET A C 1
ATOM 700 O O . MET A 1 95 ? 7.571 2.777 -12.076 1.00 66.50 95 MET A O 1
ATOM 704 N N . SER A 1 96 ? 7.515 4.363 -10.505 1.00 67.69 96 SER A N 1
ATOM 705 C CA . SER A 1 96 ? 7.355 5.488 -11.439 1.00 67.69 96 SER A CA 1
ATOM 706 C C . SER A 1 96 ? 8.529 5.632 -12.415 1.00 67.69 96 SER A C 1
ATOM 708 O O . SER A 1 96 ? 8.311 5.849 -13.608 1.00 67.69 96 SER A O 1
ATOM 710 N N . ALA A 1 97 ? 9.765 5.455 -11.942 1.00 75.62 97 ALA A N 1
ATOM 711 C CA . ALA A 1 97 ? 10.956 5.498 -12.789 1.00 75.62 97 ALA A CA 1
ATOM 712 C C . ALA A 1 97 ? 10.967 4.326 -13.783 1.00 75.62 97 ALA A C 1
ATOM 714 O O . ALA A 1 97 ? 11.321 4.491 -14.946 1.00 75.62 97 ALA A O 1
ATOM 715 N N . ILE A 1 98 ? 10.496 3.153 -13.359 1.00 78.94 98 ILE A N 1
ATOM 716 C CA . ILE A 1 98 ? 10.401 1.963 -14.214 1.00 78.94 98 ILE A CA 1
ATOM 717 C C . ILE A 1 98 ? 9.357 2.150 -15.307 1.00 78.94 98 ILE A C 1
ATOM 719 O O . ILE A 1 98 ? 9.628 1.828 -16.460 1.00 78.94 98 ILE A O 1
ATOM 723 N N . ILE A 1 99 ? 8.193 2.706 -14.970 1.00 77.19 99 ILE A N 1
ATOM 724 C CA . ILE A 1 99 ? 7.143 3.017 -15.948 1.00 77.19 99 ILE A CA 1
ATOM 725 C C . ILE A 1 99 ? 7.655 4.042 -16.963 1.00 77.19 99 ILE A C 1
ATOM 727 O O . ILE A 1 99 ? 7.428 3.883 -18.159 1.00 77.19 99 ILE A O 1
ATOM 731 N N . LYS A 1 100 ? 8.403 5.058 -16.518 1.00 80.81 100 LYS A N 1
ATOM 732 C CA . LYS A 1 100 ? 9.038 6.037 -17.410 1.00 80.81 100 LYS A CA 1
ATOM 733 C C . LYS A 1 100 ? 10.014 5.366 -18.384 1.00 80.81 100 LYS A C 1
ATOM 735 O O . LYS A 1 100 ? 9.932 5.608 -19.585 1.00 80.81 100 LYS A O 1
ATOM 740 N N . VAL A 1 101 ? 10.878 4.476 -17.890 1.00 83.25 101 VAL A N 1
ATOM 741 C CA . VAL A 1 101 ? 11.810 3.702 -18.731 1.00 83.25 101 VAL A CA 1
ATOM 742 C C . VAL A 1 101 ? 11.061 2.772 -19.693 1.00 83.25 101 VAL A C 1
ATOM 744 O O . VAL A 1 101 ? 11.431 2.684 -20.863 1.00 83.25 101 VAL A O 1
ATOM 747 N N . ALA A 1 102 ? 9.994 2.114 -19.232 1.00 81.62 102 ALA A N 1
ATOM 748 C CA . ALA A 1 102 ? 9.163 1.244 -20.059 1.00 81.62 102 ALA A CA 1
ATOM 749 C C . ALA A 1 102 ? 8.483 2.024 -21.193 1.00 81.62 102 ALA A C 1
ATOM 751 O O . ALA A 1 102 ? 8.546 1.587 -22.337 1.00 81.62 102 ALA A O 1
ATOM 752 N N . LYS A 1 103 ? 7.927 3.209 -20.907 1.00 81.00 103 LYS A N 1
ATOM 753 C CA . LYS A 1 103 ? 7.307 4.087 -21.913 1.00 81.00 103 LYS A CA 1
ATOM 754 C C . LYS A 1 103 ? 8.307 4.574 -22.957 1.00 81.00 103 LYS A C 1
ATOM 756 O O . LYS A 1 103 ? 8.030 4.473 -24.146 1.00 81.00 103 LYS A O 1
ATOM 761 N N . CYS A 1 104 ? 9.493 5.021 -22.536 1.00 78.19 104 CYS A N 1
ATOM 762 C CA . CYS A 1 104 ? 10.550 5.423 -23.469 1.00 78.19 104 CYS A CA 1
ATOM 763 C C . CYS A 1 104 ? 11.001 4.273 -24.381 1.00 78.19 104 CYS A C 1
ATOM 765 O O . CYS A 1 104 ? 11.385 4.512 -25.522 1.00 78.19 104 CYS A O 1
ATOM 767 N N . LYS A 1 105 ? 10.972 3.026 -23.891 1.00 79.62 105 LYS A N 1
ATOM 768 C CA . LYS A 1 105 ? 11.455 1.860 -24.642 1.00 79.62 105 LYS A CA 1
ATOM 769 C C . LYS A 1 105 ? 10.365 1.111 -25.414 1.00 79.62 105 LYS A C 1
ATOM 771 O O . LYS A 1 105 ? 10.696 0.263 -26.240 1.00 79.62 105 LYS A O 1
ATOM 776 N N . MET A 1 106 ? 9.091 1.431 -25.191 1.00 73.62 106 MET A N 1
ATOM 777 C CA . MET A 1 106 ? 7.951 0.721 -25.780 1.00 73.62 106 MET A CA 1
ATOM 778 C C . MET A 1 106 ? 7.977 0.726 -27.313 1.00 73.62 106 MET A C 1
ATOM 780 O O . MET A 1 106 ? 7.623 -0.272 -27.919 1.00 73.62 106 MET A O 1
ATOM 784 N N . VAL A 1 107 ? 8.491 1.794 -27.935 1.00 73.31 107 VAL A N 1
ATOM 785 C CA . VAL A 1 107 ? 8.606 1.921 -29.402 1.00 73.31 107 VAL A CA 1
ATOM 786 C C . VAL A 1 107 ? 9.583 0.898 -30.004 1.00 73.31 107 VAL A C 1
ATOM 788 O O . VAL A 1 107 ? 9.399 0.451 -31.132 1.00 73.31 107 VAL A O 1
ATOM 791 N N . ASP A 1 108 ? 10.613 0.499 -29.251 1.00 71.19 108 ASP A N 1
ATOM 792 C CA . ASP A 1 108 ? 11.596 -0.499 -29.694 1.00 71.19 108 ASP A CA 1
ATOM 793 C C . ASP A 1 108 ? 11.245 -1.926 -29.238 1.00 71.19 108 ASP A C 1
ATOM 795 O O . ASP A 1 108 ? 11.812 -2.906 -29.732 1.00 71.19 108 ASP A O 1
ATOM 799 N N . MET A 1 109 ? 10.375 -2.060 -28.233 1.00 72.38 109 MET A N 1
ATOM 800 C CA . MET A 1 109 ? 9.938 -3.349 -27.709 1.00 72.38 109 MET A CA 1
ATOM 801 C C . MET A 1 109 ? 8.781 -3.878 -28.554 1.00 72.38 109 MET A C 1
ATOM 803 O O . MET A 1 109 ? 7.787 -3.197 -28.758 1.00 72.38 109 MET A O 1
ATOM 807 N N . LYS A 1 110 ? 8.870 -5.135 -28.997 1.00 74.44 110 LYS A N 1
ATOM 808 C CA . LYS A 1 110 ? 7.737 -5.846 -29.610 1.00 74.44 110 LYS A CA 1
ATOM 809 C C . LYS A 1 110 ? 6.741 -6.275 -28.532 1.00 74.44 110 LYS A C 1
ATOM 811 O O . LYS A 1 110 ? 6.667 -7.455 -28.196 1.00 74.44 110 LYS A O 1
ATOM 816 N N . VAL A 1 111 ? 6.078 -5.310 -27.907 1.00 76.44 111 VAL A N 1
ATOM 817 C CA . VAL A 1 111 ? 5.154 -5.551 -26.802 1.00 76.44 111 VAL A CA 1
ATOM 818 C C . VAL A 1 111 ? 3.916 -4.687 -26.982 1.00 76.44 111 VAL A C 1
ATOM 820 O O . VAL A 1 111 ? 4.019 -3.467 -27.044 1.00 76.44 111 VAL A O 1
ATOM 823 N N . ASP A 1 112 ? 2.750 -5.330 -26.991 1.00 73.81 112 ASP A N 1
ATOM 824 C CA . ASP A 1 112 ? 1.476 -4.655 -27.268 1.00 73.81 112 ASP A CA 1
ATOM 825 C C . ASP A 1 112 ? 0.899 -3.935 -26.033 1.00 73.81 112 ASP A C 1
ATOM 827 O O . ASP A 1 112 ? 0.136 -2.985 -26.161 1.00 73.81 112 ASP A O 1
ATOM 831 N N . ASN A 1 113 ? 1.293 -4.357 -24.821 1.00 76.94 113 ASN A N 1
ATOM 832 C CA . ASN A 1 113 ? 0.743 -3.869 -23.550 1.00 76.94 113 ASN A CA 1
ATOM 833 C C . ASN A 1 113 ? 1.800 -3.199 -22.657 1.00 76.94 113 ASN A C 1
ATOM 835 O O . ASN A 1 113 ? 2.866 -3.772 -22.408 1.00 76.94 113 ASN A O 1
ATOM 839 N N . GLU A 1 114 ? 1.455 -2.053 -22.056 1.00 72.69 114 GLU A N 1
ATOM 840 C CA . GLU A 1 114 ? 2.311 -1.348 -21.084 1.00 72.69 114 GLU A CA 1
ATOM 841 C C . GLU A 1 114 ? 2.709 -2.253 -19.899 1.00 72.69 114 GLU A C 1
ATOM 843 O O . GLU A 1 114 ? 3.877 -2.292 -19.509 1.00 72.69 114 GLU A O 1
ATOM 848 N N . ASP A 1 115 ? 1.772 -3.057 -19.380 1.00 67.56 115 ASP A N 1
ATOM 849 C CA . ASP A 1 115 ? 2.004 -4.020 -18.288 1.00 67.56 115 ASP A CA 1
ATOM 850 C C . ASP A 1 115 ? 3.136 -5.010 -18.612 1.00 67.56 115 ASP A C 1
ATOM 852 O O . ASP A 1 115 ? 3.966 -5.353 -17.763 1.00 67.56 115 ASP A O 1
ATOM 856 N N . SER A 1 116 ? 3.166 -5.497 -19.852 1.00 77.38 116 SER A N 1
ATOM 857 C CA . SER A 1 116 ? 4.164 -6.462 -20.312 1.00 77.38 116 SER A CA 1
ATOM 858 C C . SER A 1 116 ? 5.530 -5.796 -20.477 1.00 77.38 116 SER A C 1
ATOM 860 O O . SER A 1 116 ? 6.544 -6.377 -20.080 1.00 77.38 116 SER A O 1
ATOM 862 N N . ALA A 1 117 ? 5.561 -4.552 -20.968 1.00 79.69 117 ALA A N 1
ATOM 863 C CA . ALA A 1 117 ? 6.790 -3.770 -21.076 1.00 79.69 117 ALA A CA 1
ATOM 864 C C . ALA A 1 117 ? 7.387 -3.502 -19.685 1.00 79.69 117 ALA A C 1
ATOM 866 O O . ALA A 1 117 ? 8.577 -3.735 -19.456 1.00 79.69 117 ALA A O 1
ATOM 867 N N . VAL A 1 118 ? 6.551 -3.123 -18.713 1.00 77.00 118 VAL A N 1
ATOM 868 C CA . VAL A 1 118 ? 6.965 -2.932 -17.317 1.00 77.00 118 VAL A CA 1
ATOM 869 C C . VAL A 1 118 ? 7.543 -4.223 -16.730 1.00 77.00 118 VAL A C 1
ATOM 871 O O . VAL A 1 118 ? 8.626 -4.181 -16.149 1.00 77.00 118 VAL A O 1
ATOM 874 N N . LYS A 1 119 ? 6.907 -5.386 -16.927 1.00 77.94 119 LYS A N 1
ATOM 875 C CA . LYS A 1 119 ? 7.441 -6.680 -16.449 1.00 77.94 119 LYS A CA 1
ATOM 876 C C . LYS A 1 119 ? 8.832 -6.992 -17.007 1.00 77.94 119 LYS A C 1
ATOM 878 O O . LYS A 1 119 ? 9.697 -7.448 -16.256 1.00 77.94 119 LYS A O 1
ATOM 883 N N . MET A 1 120 ? 9.071 -6.722 -18.291 1.00 82.94 120 MET A N 1
ATOM 884 C CA . MET A 1 120 ? 10.391 -6.914 -18.906 1.00 82.94 120 MET A CA 1
ATOM 885 C C . MET A 1 120 ? 11.449 -5.984 -18.296 1.00 82.94 120 MET A C 1
ATOM 887 O O . MET A 1 120 ? 12.570 -6.417 -17.999 1.00 82.94 120 MET A O 1
ATOM 891 N N . VAL A 1 121 ? 11.093 -4.719 -18.055 1.00 83.69 121 VAL A N 1
ATOM 892 C CA . VAL A 1 121 ? 11.993 -3.751 -17.411 1.00 83.69 121 VAL A CA 1
ATOM 893 C C . VAL A 1 121 ? 12.271 -4.144 -15.957 1.00 83.69 121 VAL A C 1
ATOM 895 O O . VAL A 1 121 ? 13.424 -4.091 -15.534 1.00 83.69 121 VAL A O 1
ATOM 898 N N . VAL A 1 122 ? 11.270 -4.624 -15.212 1.00 80.12 122 VAL A N 1
ATOM 899 C CA . VAL A 1 122 ? 11.437 -5.140 -13.839 1.00 80.12 122 VAL A CA 1
ATOM 900 C C . VAL A 1 122 ? 12.363 -6.360 -13.808 1.00 80.12 122 VAL A C 1
ATOM 902 O O . VAL A 1 122 ? 13.249 -6.435 -12.955 1.00 80.12 122 VAL A O 1
ATOM 905 N N . GLY A 1 123 ? 12.216 -7.297 -14.750 1.00 81.88 123 GLY A N 1
ATOM 906 C CA . GLY A 1 123 ? 13.126 -8.440 -14.876 1.00 81.88 123 GLY A CA 1
ATOM 907 C C . GLY A 1 123 ? 14.576 -8.002 -15.107 1.00 81.88 123 GLY A C 1
ATOM 908 O O . GLY A 1 123 ? 15.495 -8.493 -14.447 1.00 81.88 123 GLY A O 1
ATOM 909 N N . THR A 1 124 ? 14.766 -7.004 -15.972 1.00 84.19 124 THR A N 1
ATOM 910 C CA . THR A 1 124 ? 16.081 -6.402 -16.240 1.00 84.19 124 THR A CA 1
ATOM 911 C C . THR A 1 124 ? 16.644 -5.704 -14.998 1.00 84.19 124 THR A C 1
ATOM 913 O O . THR A 1 124 ? 17.801 -5.926 -14.643 1.00 84.19 124 THR A O 1
ATOM 916 N N . ALA A 1 125 ? 15.826 -4.921 -14.289 1.00 81.12 125 ALA A N 1
ATOM 917 C CA . ALA A 1 125 ? 16.209 -4.250 -13.048 1.00 81.12 125 ALA A CA 1
ATOM 918 C C . ALA A 1 125 ? 16.675 -5.257 -11.985 1.00 81.12 125 ALA A C 1
ATOM 920 O O . ALA A 1 125 ? 17.760 -5.104 -11.422 1.00 81.12 125 ALA A O 1
ATOM 921 N N . LYS A 1 126 ? 15.929 -6.353 -11.797 1.00 77.81 126 LYS A N 1
ATOM 922 C CA . LYS A 1 126 ? 16.287 -7.425 -10.859 1.00 77.81 126 LYS A CA 1
ATOM 923 C C . LYS A 1 126 ? 17.613 -8.094 -11.223 1.00 77.81 126 LYS A C 1
ATOM 925 O O . LYS A 1 126 ? 18.441 -8.321 -10.341 1.00 77.81 126 LYS A O 1
ATOM 930 N N . SER A 1 127 ? 17.848 -8.359 -12.510 1.00 82.00 127 SER A N 1
ATOM 931 C CA . SER A 1 127 ? 19.123 -8.915 -12.986 1.00 82.00 127 SER A CA 1
ATOM 932 C C . SER A 1 127 ? 20.308 -7.984 -12.718 1.00 82.00 127 SER A C 1
ATOM 934 O O . SER A 1 127 ? 21.430 -8.454 -12.555 1.00 82.00 127 SER A O 1
ATOM 936 N N . MET A 1 128 ? 20.077 -6.673 -12.663 1.00 78.06 128 MET A N 1
ATOM 937 C CA . MET A 1 128 ? 21.108 -5.676 -12.367 1.00 78.06 128 MET A CA 1
ATOM 938 C C . MET A 1 128 ? 21.327 -5.444 -10.867 1.00 78.06 128 MET A C 1
ATOM 940 O O . MET A 1 128 ? 22.205 -4.656 -10.508 1.00 78.06 128 MET A O 1
ATOM 944 N N . GLY A 1 129 ? 20.546 -6.104 -10.005 1.00 70.38 129 GLY A N 1
ATOM 945 C CA . GLY A 1 129 ? 20.542 -5.864 -8.563 1.00 70.38 129 GLY A CA 1
ATOM 946 C C . GLY A 1 129 ? 19.800 -4.585 -8.165 1.00 70.38 129 GLY A C 1
ATOM 947 O O . GLY A 1 129 ? 20.097 -4.011 -7.122 1.00 70.38 129 GLY A O 1
ATOM 948 N N . ILE A 1 130 ? 18.873 -4.096 -8.991 1.00 73.44 130 ILE A N 1
ATOM 949 C CA . ILE A 1 130 ? 18.024 -2.950 -8.658 1.00 73.44 130 ILE A CA 1
ATOM 950 C C . ILE A 1 130 ? 16.706 -3.475 -8.086 1.00 73.44 130 ILE A C 1
ATOM 952 O O . ILE A 1 130 ? 15.975 -4.207 -8.757 1.00 73.44 130 ILE A O 1
ATOM 956 N N . GLU A 1 131 ? 16.405 -3.103 -6.844 1.00 69.62 131 GLU A N 1
ATOM 957 C CA . GLU A 1 131 ? 15.136 -3.434 -6.197 1.00 69.62 131 GLU A CA 1
ATOM 958 C C . GLU A 1 131 ? 14.074 -2.383 -6.540 1.00 69.62 131 GLU A C 1
ATOM 960 O O . GLU A 1 131 ? 14.318 -1.174 -6.481 1.00 69.62 131 GLU A O 1
ATOM 965 N N . VAL A 1 132 ? 12.884 -2.854 -6.907 1.00 60.31 132 VAL A N 1
ATOM 966 C CA . VAL A 1 132 ? 11.733 -2.003 -7.212 1.00 60.31 132 VAL A CA 1
ATOM 967 C C . VAL A 1 132 ? 10.969 -1.744 -5.924 1.00 60.31 132 VAL A C 1
ATOM 969 O O . VAL A 1 132 ? 10.482 -2.686 -5.305 1.00 60.31 132 VAL A O 1
ATOM 972 N N . VAL A 1 133 ? 10.871 -0.480 -5.521 1.00 54.19 133 VAL A N 1
ATOM 973 C CA . VAL A 1 133 ? 10.208 -0.083 -4.273 1.00 54.19 133 VAL A CA 1
ATOM 974 C C . VAL A 1 133 ? 8.854 0.554 -4.577 1.00 54.19 133 VAL A C 1
ATOM 976 O O . VAL A 1 133 ? 8.694 1.294 -5.554 1.00 54.19 133 VAL A O 1
ATOM 979 N N . GLU A 1 134 ? 7.876 0.264 -3.721 1.00 46.66 134 GLU A N 1
ATOM 980 C CA . GLU A 1 134 ? 6.561 0.901 -3.729 1.00 46.66 134 GLU A CA 1
ATOM 981 C C . GLU A 1 134 ? 6.657 2.406 -3.413 1.00 46.66 134 GLU A C 1
ATOM 983 O O . GLU A 1 134 ? 7.647 2.899 -2.865 1.00 46.66 134 GLU A O 1
ATOM 988 N N . VAL A 1 135 ? 5.637 3.166 -3.815 1.00 46.56 135 VAL A N 1
ATOM 989 C CA . VAL A 1 135 ? 5.633 4.634 -3.738 1.00 46.56 135 VAL A CA 1
ATOM 990 C C . VAL A 1 135 ? 5.712 5.090 -2.279 1.00 46.56 135 VAL A C 1
ATOM 992 O O . VAL A 1 135 ? 4.777 4.903 -1.506 1.00 46.56 135 VAL A O 1
ATOM 995 N N . ASN A 1 136 ? 6.819 5.733 -1.905 1.00 46.66 136 ASN A N 1
ATOM 996 C CA . ASN A 1 136 ? 6.962 6.370 -0.601 1.00 46.66 136 ASN A CA 1
ATOM 997 C C . ASN A 1 136 ? 6.499 7.828 -0.703 1.00 46.66 136 ASN A C 1
ATOM 999 O O . ASN A 1 136 ? 7.153 8.641 -1.352 1.00 46.66 136 ASN A O 1
ATOM 1003 N N . LEU A 1 137 ? 5.363 8.146 -0.082 1.00 48.03 137 LEU A N 1
ATOM 1004 C CA . LEU A 1 137 ? 4.709 9.452 -0.212 1.00 48.03 137 LEU A CA 1
ATOM 1005 C C . LEU A 1 137 ? 5.394 10.567 0.600 1.00 48.03 137 LEU A C 1
ATOM 1007 O O . LEU A 1 137 ? 5.044 11.726 0.427 1.00 48.03 137 LEU A O 1
ATOM 1011 N N . GLY A 1 138 ? 6.360 10.248 1.475 1.00 52.81 138 GLY A N 1
ATOM 1012 C CA . GLY A 1 138 ? 7.072 11.259 2.278 1.00 52.81 138 GLY A CA 1
ATOM 1013 C C . GLY A 1 138 ? 6.183 12.019 3.273 1.00 52.81 138 GLY A C 1
ATOM 1014 O O . GLY A 1 138 ? 6.563 13.080 3.748 1.00 52.81 138 GLY A O 1
ATOM 1015 N N . VAL A 1 139 ? 5.004 11.472 3.565 1.00 54.53 139 VAL A N 1
ATOM 1016 C CA . VAL A 1 139 ? 3.936 12.063 4.378 1.00 54.53 139 VAL A CA 1
ATOM 1017 C C . VAL A 1 139 ? 4.152 11.779 5.869 1.00 54.53 139 VAL A C 1
ATOM 1019 O O . VAL A 1 139 ? 4.361 10.616 6.238 1.00 54.53 139 VAL A O 1
ATOM 1022 N N . ASP A 1 140 ? 4.023 12.791 6.740 1.00 56.97 140 ASP A N 1
ATOM 1023 C CA . ASP A 1 140 ? 4.047 12.588 8.193 1.00 56.97 140 ASP A CA 1
ATOM 1024 C C . ASP A 1 140 ? 2.649 12.235 8.732 1.00 56.97 140 ASP A C 1
ATOM 1026 O O . ASP A 1 140 ? 1.752 13.064 8.877 1.00 56.97 140 ASP A O 1
ATOM 1030 N N . SER A 1 141 ? 2.474 10.966 9.105 1.00 56.53 141 SER A N 1
ATOM 1031 C CA . SER A 1 141 ? 1.225 10.422 9.660 1.00 56.53 141 SER A CA 1
ATOM 1032 C C . SER A 1 141 ? 0.773 11.037 11.001 1.00 56.53 141 SER A C 1
ATOM 1034 O O . SER A 1 141 ? -0.339 10.738 11.467 1.00 56.53 141 SER A O 1
ATOM 1036 N N . ARG A 1 142 ? 1.618 11.851 11.655 1.00 57.03 142 ARG A N 1
ATOM 1037 C CA . ARG A 1 142 ? 1.284 12.573 12.895 1.00 57.03 142 ARG A CA 1
ATOM 1038 C C . ARG A 1 142 ? 0.440 13.815 12.633 1.00 57.03 142 ARG A C 1
ATOM 1040 O O . ARG A 1 142 ? -0.441 14.109 13.442 1.00 57.03 142 ARG A O 1
ATOM 1047 N N . LYS A 1 143 ? 0.665 14.509 11.515 1.00 64.06 143 LYS A N 1
ATOM 1048 C CA . LYS A 1 143 ? -0.147 15.661 11.120 1.00 64.06 143 LYS A CA 1
ATOM 1049 C C . LYS A 1 143 ? -1.434 15.156 10.482 1.00 64.06 143 LYS A C 1
ATOM 1051 O O . LYS A 1 143 ? -1.419 14.453 9.476 1.00 64.06 143 LYS A O 1
ATOM 1056 N N . SER A 1 144 ? -2.568 15.509 11.078 1.00 58.38 144 SER A N 1
ATOM 1057 C CA . SER A 1 144 ? -3.888 15.108 10.576 1.00 58.38 144 SER A CA 1
ATOM 1058 C C . SER A 1 144 ? -4.156 15.586 9.149 1.00 58.38 144 SER A C 1
ATOM 1060 O O . SER A 1 144 ? -4.885 14.914 8.426 1.00 58.38 144 SER A O 1
ATOM 1062 N N . GLU A 1 145 ? -3.558 16.713 8.758 1.00 60.34 145 GLU A N 1
ATOM 1063 C CA . GLU A 1 145 ? -3.668 17.314 7.423 1.00 60.34 145 GLU A CA 1
ATOM 1064 C C . GLU A 1 145 ? -2.898 16.530 6.359 1.00 60.34 145 GLU A C 1
ATOM 1066 O O . GLU A 1 145 ? -3.360 16.399 5.231 1.00 60.34 145 GLU A O 1
ATOM 1071 N N . GLU A 1 146 ? -1.756 15.947 6.729 1.00 58.69 146 GLU A N 1
ATOM 1072 C CA . GLU A 1 146 ? -0.935 15.162 5.809 1.00 58.69 146 GLU A CA 1
ATOM 1073 C C . GLU A 1 146 ? -1.424 13.704 5.724 1.00 58.69 146 GLU A C 1
ATOM 1075 O O . GLU A 1 146 ? -1.050 12.969 4.816 1.00 58.69 146 GLU A O 1
ATOM 1080 N N . GLN A 1 147 ? -2.311 13.259 6.623 1.00 59.75 147 GLN A N 1
ATOM 1081 C CA . GLN A 1 147 ? -2.767 11.874 6.647 1.00 59.75 147 GLN A CA 1
ATOM 1082 C C . GLN A 1 147 ? -3.606 11.504 5.412 1.00 59.75 147 GLN A C 1
ATOM 1084 O O . GLN A 1 147 ? -4.804 11.788 5.330 1.00 59.75 147 GLN A O 1
ATOM 1089 N N . VAL A 1 148 ? -3.012 10.716 4.517 1.00 58.66 148 VAL A N 1
ATOM 1090 C CA . VAL A 1 148 ? -3.705 10.197 3.340 1.00 58.66 148 VAL A CA 1
ATOM 1091 C C . VAL A 1 148 ? -4.566 8.989 3.721 1.00 58.66 148 VAL A C 1
ATOM 1093 O O . VAL A 1 148 ? -4.100 7.981 4.267 1.00 58.66 148 VAL A O 1
ATOM 1096 N N . ARG A 1 149 ? -5.864 9.103 3.442 1.00 64.12 149 ARG A N 1
ATOM 1097 C CA . ARG A 1 149 ? -6.837 8.012 3.530 1.00 64.12 149 ARG A CA 1
ATOM 1098 C C . ARG A 1 149 ? -7.680 8.037 2.272 1.00 64.12 149 ARG A C 1
ATOM 1100 O O . ARG A 1 149 ? -8.216 9.088 1.931 1.00 64.12 149 ARG A O 1
ATOM 1107 N N . GLY A 1 150 ? -7.836 6.892 1.629 1.00 65.12 150 GLY A N 1
ATOM 1108 C CA . GLY A 1 150 ? -8.656 6.814 0.433 1.00 65.12 150 GLY A CA 1
ATOM 1109 C C . GLY A 1 150 ? -9.007 5.391 0.057 1.00 65.12 150 GLY A C 1
ATOM 1110 O O . GLY A 1 150 ? -8.677 4.427 0.757 1.00 65.12 150 GLY A O 1
ATOM 1111 N N . THR A 1 151 ? -9.692 5.291 -1.073 1.00 63.50 151 THR A N 1
ATOM 1112 C CA . THR A 1 151 ? -9.978 4.020 -1.721 1.00 63.50 151 THR A CA 1
ATOM 1113 C C . THR A 1 151 ? -9.578 4.081 -3.181 1.00 63.50 151 THR A C 1
ATOM 1115 O O . THR A 1 151 ? -9.677 5.136 -3.804 1.00 63.50 151 THR A O 1
ATOM 1118 N N . VAL A 1 152 ? -9.104 2.959 -3.710 1.00 64.25 152 VAL A N 1
ATOM 1119 C CA . VAL A 1 152 ? -8.853 2.787 -5.143 1.00 64.25 152 VAL A CA 1
ATOM 1120 C C . VAL A 1 152 ? -9.569 1.526 -5.587 1.00 64.25 152 VAL A C 1
ATOM 1122 O O . VAL A 1 152 ? -9.522 0.511 -4.891 1.00 64.25 152 VAL A O 1
ATOM 1125 N N . VAL A 1 153 ? -10.233 1.597 -6.734 1.00 63.34 153 VAL A N 1
ATOM 1126 C CA . VAL A 1 153 ? -10.816 0.430 -7.393 1.00 63.34 153 VAL A CA 1
ATOM 1127 C C . VAL A 1 153 ? -9.764 -0.166 -8.314 1.00 63.34 153 VAL A C 1
ATOM 1129 O O . VAL A 1 153 ? -9.223 0.529 -9.176 1.00 63.34 153 VAL A O 1
ATOM 1132 N N . LEU A 1 154 ? -9.445 -1.443 -8.115 1.00 56.38 154 LEU A N 1
ATOM 1133 C CA . LEU A 1 154 ? -8.535 -2.146 -9.008 1.00 56.38 154 LEU A CA 1
ATOM 1134 C C . LEU A 1 154 ? -9.271 -2.584 -10.284 1.00 56.38 154 LEU A C 1
ATOM 1136 O O . LEU A 1 154 ? -10.253 -3.312 -10.178 1.00 56.38 154 LEU A O 1
ATOM 1140 N N . PRO A 1 155 ? -8.765 -2.268 -11.493 1.00 54.91 155 PRO A N 1
ATOM 1141 C CA . PRO A 1 155 ? -9.422 -2.651 -12.750 1.00 54.91 155 PRO A CA 1
ATOM 1142 C C . PRO A 1 155 ? -9.581 -4.165 -12.954 1.00 54.91 155 PRO A C 1
ATOM 1144 O O . PRO A 1 155 ? -10.456 -4.603 -13.691 1.00 54.91 155 PRO A O 1
ATOM 1147 N N . LYS A 1 156 ? -8.712 -4.970 -12.326 1.00 50.00 156 LYS A N 1
ATOM 1148 C CA . LYS A 1 156 ? -8.703 -6.441 -12.425 1.00 50.00 156 LYS A CA 1
ATOM 1149 C C . LYS A 1 156 ? -9.239 -7.137 -11.160 1.00 50.00 156 LYS A C 1
ATOM 1151 O O . LYS A 1 156 ? -9.212 -8.362 -11.091 1.00 50.00 156 LYS A O 1
ATOM 1156 N N . GLY A 1 157 ? -9.719 -6.378 -10.171 1.00 55.28 157 GLY A N 1
ATOM 1157 C CA . GLY A 1 157 ? -10.203 -6.908 -8.895 1.00 55.28 157 GLY A CA 1
ATOM 1158 C C . GLY A 1 157 ? -9.136 -7.597 -8.030 1.00 55.28 157 GLY A C 1
ATOM 1159 O O . GLY A 1 157 ? -7.948 -7.596 -8.346 1.00 55.28 157 GLY A O 1
ATOM 1160 N N . ILE A 1 158 ? -9.568 -8.166 -6.896 1.00 57.12 158 ILE A N 1
ATOM 1161 C CA . ILE A 1 158 ? -8.683 -8.758 -5.864 1.00 57.12 158 ILE A CA 1
ATOM 1162 C C . ILE A 1 158 ? -8.624 -10.301 -5.962 1.00 57.12 158 ILE A C 1
ATOM 1164 O O . ILE A 1 158 ? -7.887 -10.949 -5.224 1.00 57.12 158 ILE A O 1
ATOM 1168 N N . GLY A 1 159 ? -9.373 -10.927 -6.879 1.00 53.53 159 GLY A N 1
ATOM 1169 C CA . GLY A 1 159 ? -9.399 -12.392 -7.044 1.00 53.53 159 GLY A CA 1
ATOM 1170 C C . GLY A 1 159 ? -9.915 -13.167 -5.819 1.00 53.53 159 GLY A C 1
ATOM 1171 O O . GLY A 1 159 ? -9.814 -14.389 -5.774 1.00 53.53 159 GLY A O 1
ATOM 1172 N N . LYS A 1 160 ? -10.457 -12.461 -4.818 1.00 63.72 160 LYS A N 1
ATOM 1173 C CA . LYS A 1 160 ? -11.111 -13.004 -3.624 1.00 63.72 160 LYS A CA 1
ATOM 1174 C C . LYS A 1 160 ? -12.581 -12.596 -3.633 1.00 63.72 160 LYS A C 1
ATOM 1176 O O . LYS A 1 160 ? -12.890 -11.467 -4.008 1.00 63.72 160 LYS A O 1
ATOM 1181 N N . ASN A 1 161 ? -13.458 -13.486 -3.171 1.00 71.94 161 ASN A N 1
ATOM 1182 C CA . ASN A 1 161 ? -14.856 -13.144 -2.914 1.00 71.94 161 ASN A CA 1
ATOM 1183 C C . ASN A 1 161 ? -14.929 -12.235 -1.685 1.00 71.94 161 ASN A C 1
ATOM 1185 O O . ASN A 1 161 ? -14.604 -12.665 -0.582 1.00 71.94 161 ASN A O 1
ATOM 1189 N N . ILE A 1 162 ? -15.315 -10.979 -1.908 1.00 80.25 162 ILE A N 1
ATOM 1190 C CA . ILE A 1 162 ? -15.460 -9.957 -0.870 1.00 80.25 162 ILE A CA 1
ATOM 1191 C C . ILE A 1 162 ? -16.858 -10.084 -0.271 1.00 80.25 162 ILE A C 1
ATOM 1193 O O . ILE A 1 162 ? -17.839 -9.923 -1.002 1.00 80.25 162 ILE A O 1
ATOM 1197 N N . LYS A 1 163 ? -16.940 -10.331 1.040 1.00 86.19 163 LYS A N 1
ATOM 1198 C CA . LYS A 1 163 ? -18.220 -10.394 1.760 1.00 86.19 163 LYS A CA 1
ATOM 1199 C C . LYS A 1 163 ? -18.657 -9.004 2.218 1.00 86.19 163 LYS A C 1
ATOM 1201 O O . LYS A 1 163 ? -17.908 -8.324 2.932 1.00 86.19 163 LYS A O 1
ATOM 1206 N N . VAL A 1 164 ? -19.867 -8.588 1.846 1.00 87.88 164 VAL A N 1
ATOM 1207 C CA . VAL A 1 164 ? -20.402 -7.243 2.114 1.00 87.88 164 VAL A CA 1
ATOM 1208 C C . VAL A 1 164 ? -21.637 -7.314 3.014 1.00 87.88 164 VAL A C 1
ATOM 1210 O O . VAL A 1 164 ? -22.643 -7.920 2.650 1.00 87.88 164 VAL A O 1
ATOM 1213 N N . ALA A 1 165 ? -21.571 -6.643 4.166 1.00 88.44 165 ALA A N 1
ATOM 1214 C CA . ALA A 1 165 ? -22.719 -6.366 5.025 1.00 88.44 165 ALA A CA 1
ATOM 1215 C C . ALA A 1 165 ? -23.288 -4.969 4.751 1.00 88.44 165 ALA A C 1
ATOM 1217 O O . ALA A 1 165 ? -22.536 -3.998 4.634 1.00 88.44 165 ALA A O 1
ATOM 1218 N N . VAL A 1 166 ? -24.611 -4.849 4.714 1.00 88.69 166 VAL A N 1
ATOM 1219 C CA . VAL A 1 166 ? -25.319 -3.575 4.565 1.00 88.69 166 VAL A CA 1
ATOM 1220 C C . VAL A 1 166 ? -26.227 -3.344 5.762 1.00 88.69 166 VAL A C 1
ATOM 1222 O O . VAL A 1 166 ? -27.016 -4.209 6.133 1.00 88.69 166 VAL A O 1
ATOM 1225 N N . PHE A 1 167 ? -26.123 -2.153 6.338 1.00 87.50 167 PHE A N 1
ATOM 1226 C CA . PHE A 1 167 ? -26.981 -1.675 7.411 1.00 87.50 167 PHE A CA 1
ATOM 1227 C C . PHE A 1 167 ? -27.844 -0.528 6.898 1.00 87.50 167 PHE A C 1
ATOM 1229 O O . PHE A 1 167 ? -27.330 0.537 6.547 1.00 87.50 167 PHE A O 1
ATOM 1236 N N . ALA A 1 168 ? -29.150 -0.740 6.810 1.00 86.12 168 ALA A N 1
ATOM 1237 C CA . ALA A 1 168 ? -30.063 0.257 6.268 1.00 86.12 168 ALA A CA 1
ATOM 1238 C C . ALA A 1 168 ? -31.467 0.105 6.866 1.00 86.12 168 ALA A C 1
ATOM 1240 O O . ALA A 1 168 ? -31.763 -0.869 7.550 1.00 86.12 168 ALA A O 1
ATOM 1241 N N . GLN A 1 169 ? -32.327 1.090 6.607 1.00 83.06 169 GLN A N 1
ATOM 1242 C CA . GLN A 1 169 ? -33.759 0.995 6.903 1.00 83.06 169 GLN A CA 1
ATOM 1243 C C . GLN A 1 169 ? -34.490 0.198 5.811 1.00 83.06 169 GLN A C 1
ATOM 1245 O O . GLN A 1 169 ? -33.986 0.071 4.693 1.00 83.06 169 GLN A O 1
ATOM 1250 N N . ASP A 1 170 ? -35.692 -0.293 6.120 1.00 76.88 170 ASP A N 1
ATOM 1251 C CA . ASP A 1 170 ? -36.435 -1.315 5.358 1.00 76.88 170 ASP A CA 1
ATOM 1252 C C . ASP A 1 170 ? -36.543 -1.059 3.846 1.00 76.88 170 ASP A C 1
ATOM 1254 O O . ASP A 1 170 ? -36.439 -1.985 3.043 1.00 76.88 170 ASP A O 1
ATOM 1258 N N . LYS A 1 171 ? -36.673 0.206 3.423 1.00 76.94 171 LYS A N 1
ATOM 1259 C CA . LYS A 1 171 ? -36.757 0.577 1.996 1.00 76.94 171 LYS A CA 1
ATOM 1260 C C . LYS A 1 171 ? -35.494 0.220 1.202 1.00 76.94 171 LYS A C 1
ATOM 1262 O O . LYS A 1 171 ? -35.578 -0.165 0.043 1.00 76.94 171 LYS A O 1
ATOM 1267 N N . HIS A 1 172 ? -34.337 0.324 1.842 1.00 77.81 172 HIS A N 1
ATOM 1268 C CA . HIS A 1 172 ? -33.016 0.143 1.245 1.00 77.81 172 HIS A CA 1
ATOM 1269 C C . HIS A 1 172 ? -32.444 -1.271 1.458 1.00 77.81 172 HIS A C 1
ATOM 1271 O O . HIS A 1 172 ? -31.485 -1.664 0.793 1.00 77.81 172 HIS A O 1
ATOM 1277 N N . LEU A 1 173 ? -33.051 -2.055 2.355 1.00 79.12 173 LEU A N 1
ATOM 1278 C CA . LEU A 1 173 ? -32.732 -3.468 2.583 1.00 79.12 173 LEU A CA 1
ATOM 1279 C C . LEU A 1 173 ? -33.024 -4.320 1.339 1.00 79.12 173 LEU A C 1
ATOM 1281 O O . LEU A 1 173 ? -32.153 -5.052 0.873 1.00 79.12 173 LEU A O 1
ATOM 1285 N N . LEU A 1 174 ? -34.200 -4.137 0.734 1.00 80.75 174 LEU A N 1
ATOM 1286 C CA . LEU A 1 174 ? -34.598 -4.848 -0.489 1.00 80.75 174 LEU A CA 1
ATOM 1287 C C . LEU A 1 174 ? -33.677 -4.534 -1.681 1.00 80.75 174 LEU A C 1
ATOM 1289 O O . LEU A 1 174 ? -33.427 -5.387 -2.532 1.00 80.75 174 LEU A O 1
ATOM 1293 N N . GLU A 1 175 ? -33.166 -3.304 -1.758 1.00 81.44 175 GLU A N 1
ATOM 1294 C CA . GLU A 1 175 ? -32.203 -2.892 -2.785 1.00 81.44 175 GLU A CA 1
ATOM 1295 C C . GLU A 1 175 ? -30.832 -3.543 -2.563 1.00 81.44 175 GLU A C 1
ATOM 1297 O O . GLU A 1 175 ? -30.184 -3.968 -3.522 1.00 81.44 175 GLU A O 1
ATOM 1302 N N . ALA A 1 176 ? -30.409 -3.665 -1.302 1.00 82.75 176 ALA A N 1
ATOM 1303 C CA . ALA A 1 176 ? -29.156 -4.307 -0.922 1.00 82.75 176 ALA A CA 1
ATOM 1304 C C . ALA A 1 176 ? -29.152 -5.808 -1.247 1.00 82.75 176 ALA A C 1
ATOM 1306 O O . ALA A 1 176 ? -28.179 -6.310 -1.815 1.00 82.75 176 ALA A O 1
ATOM 1307 N N . GLU A 1 177 ? -30.245 -6.511 -0.945 1.00 82.75 177 GLU A N 1
ATOM 1308 C CA . GLU A 1 177 ? -30.404 -7.937 -1.261 1.00 82.75 177 GLU A CA 1
ATOM 1309 C C . GLU A 1 177 ? -30.368 -8.181 -2.773 1.00 82.75 177 GLU A C 1
ATOM 1311 O O . GLU A 1 177 ? -29.619 -9.035 -3.252 1.00 82.75 177 GLU A O 1
ATOM 1316 N N . LYS A 1 178 ? -31.086 -7.362 -3.554 1.00 83.88 178 LYS A N 1
ATOM 1317 C CA . LYS A 1 178 ? -31.077 -7.440 -5.027 1.00 83.88 178 LYS A CA 1
ATOM 1318 C C . LYS A 1 178 ? -29.708 -7.131 -5.635 1.00 83.88 178 LYS A C 1
ATOM 1320 O O . LYS A 1 178 ? -29.349 -7.699 -6.664 1.00 83.88 178 LYS A O 1
ATOM 1325 N N . ALA A 1 179 ? -28.934 -6.247 -5.012 1.00 80.25 179 ALA A N 1
ATOM 1326 C CA . ALA A 1 179 ? -27.565 -5.935 -5.421 1.00 80.25 179 ALA A CA 1
ATOM 1327 C C . ALA A 1 179 ? -26.540 -7.010 -4.995 1.00 80.25 179 ALA A C 1
ATOM 1329 O O . ALA A 1 179 ? -25.365 -6.934 -5.371 1.00 80.25 179 ALA A O 1
ATOM 1330 N N . GLY A 1 180 ? -26.980 -8.027 -4.246 1.00 80.50 180 GLY A N 1
ATOM 1331 C CA . GLY A 1 180 ? -26.174 -9.163 -3.819 1.00 80.50 180 GLY A CA 1
ATOM 1332 C C . GLY A 1 180 ? -25.358 -8.900 -2.556 1.00 80.50 180 GLY A C 1
ATOM 1333 O O . GLY A 1 180 ? -24.236 -9.393 -2.464 1.00 80.50 180 GLY A O 1
ATOM 1334 N N . ALA A 1 181 ? -25.855 -8.105 -1.609 1.00 83.12 181 ALA A N 1
ATOM 1335 C CA . ALA A 1 181 ? -25.275 -8.068 -0.267 1.00 83.12 181 ALA A CA 1
ATOM 1336 C C . ALA A 1 181 ? -25.355 -9.459 0.388 1.00 83.12 181 ALA A C 1
ATOM 1338 O O . ALA A 1 181 ? -26.381 -10.127 0.294 1.00 83.12 181 ALA A O 1
ATOM 1339 N N . ASP A 1 182 ? -24.283 -9.896 1.051 1.00 84.38 182 ASP A N 1
ATOM 1340 C CA . ASP A 1 182 ? -24.250 -11.201 1.728 1.00 84.38 182 ASP A CA 1
ATOM 1341 C C . ASP A 1 182 ? -25.068 -11.182 3.025 1.00 84.38 182 ASP A C 1
ATOM 1343 O O . ASP A 1 182 ? -25.638 -12.191 3.434 1.00 84.38 182 ASP A O 1
ATOM 1347 N N . ILE A 1 183 ? -25.101 -10.024 3.691 1.00 84.00 183 ILE A N 1
ATOM 1348 C CA . ILE A 1 183 ? -25.880 -9.784 4.904 1.00 84.00 183 ILE A CA 1
ATOM 1349 C C . ILE A 1 183 ? -26.509 -8.398 4.784 1.00 84.00 183 ILE A C 1
ATOM 1351 O O . ILE A 1 183 ? -25.792 -7.408 4.640 1.00 84.00 183 ILE A O 1
ATOM 1355 N N . ALA A 1 184 ? -27.829 -8.308 4.888 1.00 84.31 184 ALA A N 1
ATOM 1356 C CA . ALA A 1 184 ? -28.546 -7.045 5.003 1.00 84.31 184 ALA A CA 1
ATOM 1357 C C . ALA A 1 184 ? -29.280 -7.030 6.354 1.00 84.31 184 ALA A C 1
ATOM 1359 O O . ALA A 1 184 ? -29.912 -8.019 6.720 1.00 84.31 184 ALA A O 1
ATOM 1360 N N . GLY A 1 185 ? -29.127 -5.962 7.142 1.00 80.81 185 GLY A N 1
ATOM 1361 C CA . GLY A 1 185 ? -29.680 -5.902 8.498 1.00 80.81 185 GLY A CA 1
ATOM 1362 C C . GLY A 1 185 ? -30.182 -4.523 8.914 1.00 80.81 185 GLY A C 1
ATOM 1363 O O . GLY A 1 185 ? -29.546 -3.510 8.625 1.00 80.81 185 GLY A O 1
ATOM 1364 N N . GLY A 1 186 ? -31.309 -4.515 9.626 1.00 81.69 186 GLY A N 1
ATOM 1365 C CA . GLY A 1 186 ? -31.852 -3.355 10.334 1.00 81.69 186 GLY A CA 1
ATOM 1366 C C . GLY A 1 186 ? -31.400 -3.308 11.799 1.00 81.69 186 GLY A C 1
ATOM 1367 O O . GLY A 1 186 ? -30.265 -3.659 12.132 1.00 81.69 186 GLY A O 1
ATOM 1368 N N . GLU A 1 187 ? -32.284 -2.864 12.692 1.00 80.06 187 GLU A N 1
ATOM 1369 C CA . GLU A 1 187 ? -31.996 -2.720 14.131 1.00 80.06 187 GLU A CA 1
ATOM 1370 C C . GLU A 1 187 ? -31.790 -4.061 14.850 1.00 80.06 187 GLU A C 1
ATOM 1372 O O . GLU A 1 187 ? -30.930 -4.165 15.723 1.00 80.06 187 GLU A O 1
ATOM 1377 N N . ASP A 1 188 ? -32.480 -5.116 14.426 1.00 80.62 188 ASP A N 1
ATOM 1378 C CA . ASP A 1 188 ? -32.372 -6.437 15.059 1.00 80.62 188 ASP A CA 1
ATOM 1379 C C . ASP A 1 188 ? -30.955 -7.014 14.935 1.00 80.62 188 ASP A C 1
ATOM 1381 O O . ASP A 1 188 ? -30.368 -7.534 15.888 1.00 80.62 188 ASP A O 1
ATOM 1385 N N . LEU A 1 189 ? -30.341 -6.830 13.762 1.00 79.81 189 LEU A N 1
ATOM 1386 C CA . LEU A 1 189 ? -28.983 -7.292 13.495 1.00 79.81 189 LEU A CA 1
ATOM 1387 C C . LEU A 1 189 ? -27.954 -6.483 14.305 1.00 79.81 189 LEU A C 1
ATOM 1389 O O . LEU A 1 189 ? -26.918 -7.014 14.712 1.00 79.81 189 LEU A O 1
ATOM 1393 N N . VAL A 1 190 ? -28.254 -5.216 14.607 1.00 79.69 190 VAL A N 1
ATOM 1394 C CA . VAL A 1 190 ? -27.441 -4.369 15.489 1.00 79.69 190 VAL A CA 1
ATOM 1395 C C . VAL A 1 190 ? -27.438 -4.937 16.918 1.00 79.69 190 VAL A C 1
ATOM 1397 O O . VAL A 1 190 ? -26.377 -5.088 17.542 1.00 79.69 190 VAL A O 1
ATOM 1400 N N . GLU A 1 191 ? -28.597 -5.331 17.437 1.00 81.25 191 GLU A N 1
ATOM 1401 C CA . GLU A 1 191 ? -28.683 -5.931 18.771 1.00 81.25 191 GLU A CA 1
ATOM 1402 C C . GLU A 1 191 ? -27.963 -7.281 18.876 1.00 81.25 191 GLU A C 1
ATOM 1404 O O . GLU A 1 191 ? -27.282 -7.547 19.873 1.00 81.25 191 GLU A O 1
ATOM 1409 N N . GLU A 1 192 ? -28.049 -8.124 17.849 1.00 78.81 192 GLU A N 1
ATOM 1410 C CA . GLU A 1 192 ? -27.343 -9.409 17.817 1.00 78.81 192 GLU A CA 1
ATOM 1411 C C . GLU A 1 192 ? -25.817 -9.253 17.827 1.00 78.81 192 GLU A C 1
ATOM 1413 O O . GLU A 1 192 ? -25.105 -9.996 18.514 1.00 78.81 192 GLU A O 1
ATOM 1418 N N . ILE A 1 193 ? -25.287 -8.264 17.101 1.00 80.00 193 ILE A N 1
ATOM 1419 C CA . ILE A 1 193 ? -23.846 -7.988 17.116 1.00 80.00 193 ILE A CA 1
ATOM 1420 C C . ILE A 1 193 ? -23.425 -7.476 18.495 1.00 80.00 193 ILE A C 1
ATOM 1422 O O . ILE A 1 193 ? -22.366 -7.863 18.997 1.00 80.00 193 ILE A O 1
ATOM 1426 N N . LYS A 1 194 ? -24.261 -6.656 19.144 1.00 75.69 194 LYS A N 1
ATOM 1427 C CA . LYS A 1 194 ? -24.020 -6.192 20.517 1.00 75.69 194 LYS A CA 1
ATOM 1428 C C . LYS A 1 194 ? -23.991 -7.358 21.516 1.00 75.69 194 LYS A C 1
ATOM 1430 O O . LYS A 1 194 ? -23.165 -7.339 22.426 1.00 75.69 194 LYS A O 1
ATOM 1435 N N . LYS A 1 195 ? -24.834 -8.380 21.319 1.00 76.88 195 LYS A N 1
ATOM 1436 C CA . LYS A 1 195 ? -24.873 -9.621 22.122 1.00 76.88 195 LYS A CA 1
ATOM 1437 C C . LYS A 1 195 ? -23.695 -10.573 21.847 1.00 76.88 195 LYS A C 1
ATOM 1439 O O . LYS A 1 195 ? -23.498 -11.516 22.605 1.00 76.88 195 LYS A O 1
ATOM 1444 N N . GLY A 1 196 ? -22.875 -10.309 20.825 1.00 68.88 196 GLY A N 1
ATOM 1445 C CA . GLY A 1 196 ? -21.607 -11.012 20.597 1.00 68.88 196 GLY A CA 1
ATOM 1446 C C . GLY A 1 196 ? -21.545 -11.874 19.336 1.00 68.88 196 GLY A C 1
ATOM 1447 O O . GLY A 1 196 ? -20.621 -12.683 19.203 1.00 68.88 196 GLY A O 1
ATOM 1448 N N . ARG A 1 197 ? -22.475 -11.715 18.383 1.00 71.25 197 ARG A N 1
ATOM 1449 C CA . ARG A 1 197 ? -22.396 -12.425 17.097 1.00 71.25 197 ARG A CA 1
ATOM 1450 C C . ARG A 1 197 ? -21.114 -12.037 16.346 1.00 71.25 197 ARG A C 1
ATOM 1452 O O . ARG A 1 197 ? -20.829 -10.861 16.107 1.00 71.25 197 ARG A O 1
ATOM 1459 N N . LYS A 1 198 ? -20.315 -13.032 15.945 1.00 64.75 198 LYS A N 1
ATOM 1460 C CA . LYS A 1 198 ? -19.131 -12.807 15.103 1.00 64.75 198 LYS A CA 1
ATOM 1461 C C . LYS A 1 198 ? -19.575 -12.554 13.663 1.00 64.75 198 LYS A C 1
ATOM 1463 O O . LYS A 1 198 ? -19.932 -13.483 12.954 1.00 64.75 198 LYS A O 1
ATOM 1468 N N . LEU A 1 199 ? -19.495 -11.300 13.231 1.00 68.62 199 LEU A N 1
ATOM 1469 C CA . LEU A 1 199 ? -19.534 -10.951 11.810 1.00 68.62 199 LEU A CA 1
ATOM 1470 C C . LEU A 1 199 ? -18.225 -11.363 11.122 1.00 68.62 199 LEU A C 1
ATOM 1472 O O . LEU A 1 199 ? -17.151 -10.903 11.532 1.00 68.62 199 LEU A O 1
ATOM 1476 N N . ASP A 1 200 ? -18.338 -12.207 10.099 1.00 72.62 200 ASP A N 1
ATOM 1477 C CA . ASP A 1 200 ? -17.272 -12.589 9.164 1.00 72.62 200 ASP A CA 1
ATOM 1478 C C . ASP A 1 200 ? -17.515 -11.887 7.820 1.00 72.62 200 ASP A C 1
ATOM 1480 O O . ASP A 1 200 ? -18.003 -12.486 6.863 1.00 72.62 200 ASP A O 1
ATOM 1484 N N . VAL A 1 201 ? -17.282 -10.572 7.803 1.00 80.62 201 VAL A N 1
ATOM 1485 C CA . VAL A 1 201 ? -17.488 -9.706 6.633 1.00 80.62 201 VAL A CA 1
ATOM 1486 C C . VAL A 1 201 ? -16.276 -8.811 6.421 1.00 80.62 201 VAL A C 1
ATOM 1488 O O . VAL A 1 201 ? -15.634 -8.397 7.388 1.00 80.62 201 VAL A O 1
ATOM 1491 N N . ASP A 1 202 ? -15.984 -8.501 5.161 1.00 74.50 202 ASP A N 1
ATOM 1492 C CA . ASP A 1 202 ? -14.828 -7.693 4.761 1.00 74.50 202 ASP A CA 1
ATOM 1493 C C . ASP A 1 202 ? -15.186 -6.204 4.647 1.00 74.50 202 ASP A C 1
ATOM 1495 O O . ASP A 1 202 ? -14.343 -5.322 4.850 1.00 74.50 202 ASP A O 1
ATOM 1499 N N . TRP A 1 203 ? -16.450 -5.909 4.326 1.00 83.75 203 TRP A N 1
ATOM 1500 C CA . TRP A 1 203 ? -16.961 -4.551 4.166 1.00 83.75 203 TRP A CA 1
ATOM 1501 C C . TRP A 1 203 ? -18.318 -4.370 4.835 1.00 83.75 203 TRP A C 1
ATOM 1503 O O . TRP A 1 203 ? -19.182 -5.235 4.747 1.00 83.75 203 TRP A O 1
ATOM 1513 N N . CYS A 1 204 ? -18.505 -3.201 5.451 1.00 87.88 204 CYS A N 1
ATOM 1514 C CA . CYS A 1 204 ? -19.794 -2.740 5.948 1.00 87.88 204 CYS A CA 1
ATOM 1515 C C . CYS A 1 204 ? -20.176 -1.439 5.237 1.00 87.88 204 CYS A C 1
ATOM 1517 O O . CYS A 1 204 ? -19.392 -0.482 5.232 1.00 87.88 204 CYS A O 1
ATOM 1519 N N . ILE A 1 205 ? -21.376 -1.408 4.669 1.00 88.75 205 ILE A N 1
ATOM 1520 C CA . ILE A 1 205 ? -22.002 -0.236 4.053 1.00 88.75 205 ILE A CA 1
ATOM 1521 C C . ILE A 1 205 ? -23.158 0.202 4.949 1.00 88.75 205 ILE A C 1
ATOM 1523 O O . ILE A 1 205 ? -23.830 -0.634 5.549 1.00 88.75 205 ILE A O 1
ATOM 1527 N N . THR A 1 206 ? -23.391 1.505 5.046 1.00 89.56 206 THR A N 1
ATOM 1528 C CA . THR A 1 206 ? -24.543 2.048 5.771 1.00 89.56 206 THR A CA 1
ATOM 1529 C C . THR A 1 206 ? -25.148 3.236 5.048 1.00 89.56 206 THR A C 1
ATOM 1531 O O . THR A 1 206 ? -24.448 3.961 4.337 1.00 89.56 206 THR A O 1
ATOM 1534 N N . THR A 1 207 ? -26.435 3.477 5.276 1.00 87.62 207 THR A N 1
ATOM 1535 C CA . THR A 1 207 ? -27.053 4.757 4.920 1.00 87.62 207 THR A CA 1
ATOM 1536 C C . THR A 1 207 ? -26.723 5.826 5.971 1.00 87.62 207 THR A C 1
ATOM 1538 O O . THR A 1 207 ? -26.480 5.482 7.137 1.00 87.62 207 THR A O 1
ATOM 1541 N N . PRO A 1 208 ? -26.702 7.122 5.598 1.00 86.00 208 PRO A N 1
ATOM 1542 C CA . PRO A 1 208 ? -26.496 8.223 6.543 1.00 86.00 208 PRO A CA 1
ATOM 1543 C C . PRO A 1 208 ? -27.481 8.198 7.721 1.00 86.00 208 PRO A C 1
ATOM 1545 O O . PRO A 1 208 ? -27.070 8.374 8.866 1.00 86.00 208 PRO A O 1
ATOM 1548 N N . ASP A 1 209 ? -28.748 7.876 7.457 1.00 85.88 209 ASP A N 1
ATOM 1549 C CA . ASP A 1 209 ? -29.818 7.850 8.466 1.00 85.88 209 ASP A CA 1
ATOM 1550 C C . ASP A 1 209 ? -29.640 6.736 9.506 1.00 85.88 209 ASP A C 1
ATOM 1552 O O . ASP A 1 209 ? -30.148 6.816 10.625 1.00 85.88 209 ASP A O 1
ATOM 1556 N N . PHE A 1 210 ? -28.904 5.680 9.151 1.00 84.81 210 PHE A N 1
ATOM 1557 C CA . PHE A 1 210 ? -28.675 4.523 10.013 1.00 84.81 210 PHE A CA 1
ATOM 1558 C C . PHE A 1 210 ? -27.365 4.629 10.820 1.00 84.81 210 PHE A C 1
ATOM 1560 O O . PHE A 1 210 ? -27.129 3.852 11.747 1.00 84.81 210 PHE A O 1
ATOM 1567 N N . MET A 1 211 ? -26.540 5.653 10.562 1.00 82.62 211 MET A N 1
ATOM 1568 C CA . MET A 1 211 ? -25.281 5.883 11.287 1.00 82.62 211 MET A CA 1
ATOM 1569 C C . MET A 1 211 ? -25.484 6.080 12.792 1.00 82.62 211 MET A C 1
ATOM 1571 O O . MET A 1 211 ? -24.710 5.545 13.587 1.00 82.62 211 MET A O 1
ATOM 1575 N N . ALA A 1 212 ? -26.538 6.799 13.197 1.00 83.19 212 ALA A N 1
ATOM 1576 C CA . ALA A 1 212 ? -26.838 7.035 14.611 1.00 83.19 212 ALA A CA 1
ATOM 1577 C C . ALA A 1 212 ? -27.054 5.716 15.375 1.00 83.19 212 ALA A C 1
ATOM 1579 O O . ALA A 1 212 ? -26.555 5.553 16.491 1.00 83.19 212 ALA A O 1
ATOM 1580 N N . LYS A 1 213 ? -27.706 4.745 14.725 1.00 82.62 213 LYS A N 1
ATOM 1581 C CA . LYS A 1 213 ? -28.062 3.430 15.277 1.00 82.62 213 LYS A CA 1
ATOM 1582 C C . LYS A 1 213 ? -26.874 2.458 15.330 1.00 82.62 213 LYS A C 1
ATOM 1584 O O . LYS A 1 213 ? -26.867 1.552 16.154 1.00 82.62 213 LYS A O 1
ATOM 1589 N N . ILE A 1 214 ? -25.828 2.682 14.526 1.00 81.38 214 ILE A N 1
ATOM 1590 C CA . ILE A 1 214 ? -24.584 1.880 14.513 1.00 81.38 214 ILE A CA 1
ATOM 1591 C C . ILE A 1 214 ? -23.604 2.278 15.633 1.00 81.38 214 ILE A C 1
ATOM 1593 O O . ILE A 1 214 ? -22.742 1.480 16.018 1.00 81.38 214 ILE A O 1
ATOM 1597 N N . THR A 1 215 ? -23.736 3.479 16.205 1.00 81.50 215 THR A N 1
ATOM 1598 C CA . THR A 1 215 ? -22.853 4.009 17.267 1.00 81.50 215 THR A CA 1
ATOM 1599 C C . THR A 1 215 ? -22.579 3.031 18.426 1.00 81.50 215 THR A C 1
ATOM 1601 O O . THR A 1 215 ? -21.417 2.905 18.819 1.00 81.50 215 THR A O 1
ATOM 1604 N N . PRO A 1 216 ? -23.559 2.267 18.953 1.00 80.69 216 PRO A N 1
ATOM 1605 C CA . PRO A 1 216 ? -23.321 1.309 20.038 1.00 80.69 216 PRO A CA 1
ATOM 1606 C C . PRO A 1 216 ? -22.372 0.158 19.663 1.00 80.69 216 PRO A C 1
ATOM 1608 O O . PRO A 1 216 ? -21.683 -0.385 20.526 1.00 80.69 216 PRO A O 1
ATOM 1611 N N . ILE A 1 217 ? -22.301 -0.205 18.379 1.00 80.62 217 ILE A N 1
ATOM 1612 C CA . ILE A 1 217 ? -21.454 -1.292 17.856 1.00 80.62 217 ILE A CA 1
ATOM 1613 C C . ILE A 1 217 ? -20.105 -0.755 17.359 1.00 80.62 217 ILE A C 1
ATOM 1615 O O . ILE A 1 217 ? -19.183 -1.525 17.078 1.00 80.62 217 ILE A O 1
ATOM 1619 N N . ALA A 1 218 ? -19.921 0.567 17.311 1.00 78.62 218 ALA A N 1
ATOM 1620 C CA . ALA A 1 218 ? -18.697 1.206 16.828 1.00 78.62 218 ALA A CA 1
ATOM 1621 C C . ALA A 1 218 ? -17.420 0.642 17.477 1.00 78.62 218 ALA A C 1
ATOM 1623 O O . ALA A 1 218 ? -16.400 0.504 16.807 1.00 78.62 218 ALA A O 1
ATOM 1624 N N . LYS A 1 219 ? -17.472 0.238 18.755 1.00 79.56 219 LYS A N 1
ATOM 1625 C CA . LYS A 1 219 ? -16.330 -0.376 19.451 1.00 79.56 219 LYS A CA 1
ATOM 1626 C C . LYS A 1 219 ? -15.937 -1.739 18.860 1.00 79.56 219 LYS A C 1
ATOM 1628 O O . LYS A 1 219 ? -14.750 -2.015 18.702 1.00 79.56 219 LYS A O 1
ATOM 1633 N N . VAL A 1 220 ? -16.919 -2.568 18.499 1.00 81.56 220 VAL A N 1
ATOM 1634 C CA . VAL A 1 220 ? -16.708 -3.906 17.917 1.00 81.56 220 VAL A CA 1
ATOM 1635 C C . VAL A 1 220 ? -16.279 -3.798 16.452 1.00 81.56 220 VAL A C 1
ATOM 1637 O O . VAL A 1 220 ? -15.300 -4.424 16.044 1.00 81.56 220 VAL A O 1
ATOM 1640 N N . LEU A 1 221 ? -16.967 -2.963 15.666 1.00 81.69 221 LEU A N 1
ATOM 1641 C CA . LEU A 1 221 ? -16.643 -2.745 14.250 1.00 81.69 221 LEU A CA 1
ATOM 1642 C C . LEU A 1 221 ? -15.324 -1.983 14.066 1.00 81.69 221 LEU A C 1
ATOM 1644 O O . LEU A 1 221 ? -14.571 -2.266 13.135 1.00 81.69 221 LEU A O 1
ATOM 1648 N N . GLY A 1 222 ? -15.013 -1.051 14.968 1.00 79.56 222 GLY A N 1
ATOM 1649 C CA . GLY A 1 222 ? -13.768 -0.288 14.975 1.00 79.56 222 GLY A CA 1
ATOM 1650 C C . GLY A 1 222 ? -12.542 -1.161 15.237 1.00 79.56 222 GLY A C 1
ATOM 1651 O O . GLY A 1 222 ? -11.551 -1.033 14.522 1.00 79.56 222 GLY A O 1
ATOM 1652 N N . ALA A 1 223 ? -12.625 -2.105 16.183 1.00 75.25 223 ALA A N 1
ATOM 1653 C CA . ALA A 1 223 ? -11.543 -3.055 16.461 1.00 75.25 223 ALA A CA 1
ATOM 1654 C C . ALA A 1 223 ? -11.219 -3.959 15.255 1.00 75.25 223 ALA A C 1
ATOM 1656 O O . ALA A 1 223 ? -10.065 -4.327 15.053 1.00 75.25 223 ALA A O 1
ATOM 1657 N N . LYS A 1 224 ? -12.227 -4.276 14.430 1.00 74.50 224 LYS A N 1
ATOM 1658 C CA . LYS A 1 224 ? -12.068 -5.043 13.183 1.00 74.50 224 LYS A CA 1
ATOM 1659 C C . LYS A 1 224 ? -11.730 -4.185 11.954 1.00 74.50 224 LYS A C 1
ATOM 1661 O O . LYS A 1 224 ? -11.524 -4.733 10.880 1.00 74.50 224 LYS A O 1
ATOM 1666 N N . GLY A 1 225 ? -11.700 -2.853 12.071 1.00 75.62 225 GLY A N 1
ATOM 1667 C CA . GLY A 1 225 ? -11.479 -1.951 10.929 1.00 75.62 225 GLY A CA 1
ATOM 1668 C C . GLY A 1 225 ? -12.641 -1.893 9.922 1.00 75.62 225 GLY A C 1
ATOM 1669 O O . GLY A 1 225 ? -12.469 -1.411 8.800 1.00 75.62 225 GLY A O 1
ATOM 1670 N N . LEU A 1 226 ? -13.825 -2.362 10.322 1.00 80.62 226 LEU A N 1
ATOM 1671 C CA . LEU A 1 226 ? -15.026 -2.474 9.486 1.00 80.62 226 LEU A CA 1
ATOM 1672 C C . LEU A 1 226 ? -15.990 -1.295 9.648 1.00 80.62 226 LEU A C 1
ATOM 1674 O O . LEU A 1 226 ? -17.039 -1.267 9.015 1.00 80.62 226 LEU A O 1
ATOM 1678 N N . MET A 1 227 ? -15.659 -0.320 10.495 1.00 85.25 227 MET A N 1
ATOM 1679 C CA . MET A 1 227 ? -16.536 0.820 10.737 1.00 85.25 227 MET A CA 1
ATOM 1680 C C . MET A 1 227 ? -16.755 1.639 9.448 1.00 85.25 227 MET A C 1
ATOM 1682 O O . MET A 1 227 ? -15.765 2.041 8.821 1.00 85.25 227 MET A O 1
ATOM 1686 N N . PRO A 1 228 ? -18.016 1.905 9.050 1.00 84.31 228 PRO A N 1
ATOM 1687 C CA . PRO A 1 228 ? -18.301 2.716 7.874 1.00 84.31 228 PRO A CA 1
ATOM 1688 C C . PRO A 1 228 ? -17.753 4.141 8.015 1.00 84.31 228 PRO A C 1
ATOM 1690 O O . PRO A 1 228 ? -17.795 4.734 9.094 1.00 84.31 228 PRO A O 1
ATOM 1693 N N . ASN A 1 229 ? -17.220 4.697 6.926 1.00 84.19 229 ASN A N 1
ATOM 1694 C CA . ASN A 1 229 ? -16.677 6.052 6.895 1.00 84.19 229 ASN A CA 1
ATOM 1695 C C . ASN A 1 229 ? -17.052 6.731 5.568 1.00 84.19 229 ASN A C 1
ATOM 1697 O O . ASN A 1 229 ? -16.775 6.152 4.512 1.00 84.19 229 ASN A O 1
ATOM 1701 N N . PRO A 1 230 ? -17.586 7.967 5.590 1.00 81.31 230 PRO A N 1
ATOM 1702 C CA . PRO A 1 230 ? -17.890 8.717 4.370 1.00 81.31 230 PRO A CA 1
ATOM 1703 C C . PRO A 1 230 ? -16.694 8.847 3.418 1.00 81.31 230 PRO A C 1
ATOM 1705 O O . PRO A 1 230 ? -16.854 8.743 2.207 1.00 81.31 230 PRO A O 1
ATOM 1708 N N . LYS A 1 231 ? -15.465 8.970 3.946 1.00 76.75 231 LYS A N 1
ATOM 1709 C CA . LYS A 1 231 ? -14.238 9.083 3.129 1.00 76.75 231 LYS A CA 1
ATOM 1710 C C . LYS A 1 231 ? -13.916 7.831 2.307 1.00 76.75 231 LYS A C 1
ATOM 1712 O O . LYS A 1 231 ? -13.140 7.909 1.362 1.00 76.75 231 LYS A O 1
ATOM 1717 N N . PHE A 1 232 ? -14.466 6.678 2.685 1.00 76.44 232 PHE A N 1
ATOM 1718 C CA . PHE A 1 232 ? -14.300 5.429 1.943 1.00 76.44 232 PHE A CA 1
ATOM 1719 C C . PHE A 1 232 ? -15.470 5.148 0.992 1.00 76.44 232 PHE A C 1
ATOM 1721 O O . PHE A 1 232 ? -15.486 4.094 0.365 1.00 76.44 232 PHE A O 1
ATOM 1728 N N . GLY A 1 233 ? -16.454 6.052 0.903 1.00 76.56 233 GLY A N 1
ATOM 1729 C CA . GLY A 1 233 ? -17.663 5.842 0.103 1.00 76.56 233 GLY A CA 1
ATOM 1730 C C . GLY A 1 233 ? -18.586 4.751 0.653 1.00 76.56 233 GLY A C 1
ATOM 1731 O O . GLY A 1 233 ? -19.505 4.327 -0.035 1.00 76.56 233 GLY A O 1
ATOM 1732 N N . THR A 1 234 ? -18.365 4.285 1.890 1.00 82.56 234 THR A N 1
ATOM 1733 C CA . THR A 1 234 ? -19.190 3.237 2.520 1.00 82.56 234 THR A CA 1
ATOM 1734 C C . THR A 1 234 ? -20.401 3.790 3.269 1.00 82.56 234 THR A C 1
ATOM 1736 O O . THR A 1 234 ? -21.154 3.022 3.863 1.00 82.56 234 THR A O 1
ATOM 1739 N N . VAL A 1 235 ? -20.573 5.114 3.267 1.00 87.31 235 VAL A N 1
ATOM 1740 C CA . VAL A 1 235 ? -21.771 5.797 3.757 1.00 87.31 235 VAL A CA 1
ATOM 1741 C C . VAL A 1 235 ? -22.427 6.460 2.554 1.00 87.31 235 VAL A C 1
ATOM 1743 O O . VAL A 1 235 ? -21.940 7.489 2.090 1.00 87.31 235 VAL A O 1
ATOM 1746 N N . THR A 1 236 ? -23.469 5.841 2.004 1.00 84.38 236 THR A N 1
ATOM 1747 C CA . THR A 1 236 ? -24.147 6.336 0.797 1.00 84.38 236 THR A CA 1
ATOM 1748 C C . THR A 1 236 ? -25.626 5.966 0.801 1.00 84.38 236 THR A C 1
ATOM 1750 O O . THR A 1 236 ? -26.023 4.980 1.420 1.00 84.38 236 THR A O 1
ATOM 1753 N N . SER A 1 237 ? -26.435 6.764 0.108 1.00 83.94 237 SER A N 1
ATOM 1754 C CA . SER A 1 237 ? -27.831 6.448 -0.207 1.00 83.94 237 SER A CA 1
ATOM 1755 C C . SER A 1 237 ? -27.952 5.481 -1.390 1.00 83.94 237 SER A C 1
ATOM 1757 O O . SER A 1 237 ? -28.907 4.714 -1.448 1.00 83.94 237 SER A O 1
ATOM 1759 N N . ASN A 1 238 ? -26.975 5.458 -2.307 1.00 85.69 238 ASN A N 1
ATOM 1760 C CA . ASN A 1 238 ? -26.973 4.553 -3.459 1.00 85.69 238 ASN A CA 1
ATOM 1761 C C . ASN A 1 238 ? -26.191 3.265 -3.153 1.00 85.69 238 ASN A C 1
ATOM 1763 O O . ASN A 1 238 ? -24.990 3.144 -3.416 1.00 85.69 238 ASN A O 1
ATOM 1767 N N . ILE A 1 239 ? -26.884 2.299 -2.554 1.00 85.50 239 ILE A N 1
ATOM 1768 C CA . ILE A 1 239 ? -26.290 1.051 -2.055 1.00 85.50 239 ILE A CA 1
ATOM 1769 C C . ILE A 1 239 ? -25.880 0.117 -3.198 1.00 85.50 239 ILE A C 1
ATOM 1771 O O . ILE A 1 239 ? -24.834 -0.530 -3.121 1.00 85.50 239 ILE A O 1
ATOM 1775 N N . ALA A 1 240 ? -26.670 0.060 -4.272 1.00 86.81 240 ALA A N 1
ATOM 1776 C CA . ALA A 1 240 ? -26.426 -0.854 -5.383 1.00 86.81 240 ALA A CA 1
ATOM 1777 C C . ALA A 1 240 ? -25.092 -0.563 -6.088 1.00 86.81 240 ALA A C 1
ATOM 1779 O O . ALA A 1 240 ? -24.321 -1.481 -6.380 1.00 86.81 240 ALA A O 1
ATOM 1780 N N . GLU A 1 241 ? -24.787 0.713 -6.326 1.00 85.75 241 GLU A N 1
ATOM 1781 C CA . GLU A 1 241 ? -23.506 1.130 -6.905 1.00 85.75 241 GLU A CA 1
ATOM 1782 C C . GLU A 1 241 ? -22.335 0.890 -5.952 1.00 85.75 241 GLU A C 1
ATOM 1784 O O . GLU A 1 241 ? -21.280 0.413 -6.382 1.00 85.75 241 GLU A O 1
ATOM 1789 N N . ALA A 1 242 ? -22.518 1.146 -4.655 1.00 84.69 242 ALA A N 1
ATOM 1790 C CA . ALA A 1 242 ? -21.479 0.895 -3.661 1.00 84.69 242 ALA A CA 1
ATOM 1791 C C . ALA A 1 242 ? -21.126 -0.594 -3.557 1.00 84.69 242 ALA A C 1
ATOM 1793 O O . ALA A 1 242 ? -19.943 -0.935 -3.543 1.00 84.69 242 ALA A O 1
ATOM 1794 N N . ILE A 1 243 ? -22.116 -1.493 -3.563 1.00 87.00 243 ILE A N 1
ATOM 1795 C CA . ILE A 1 243 ? -21.870 -2.944 -3.545 1.00 87.00 243 ILE A CA 1
ATOM 1796 C C . ILE A 1 243 ? -21.106 -3.374 -4.801 1.00 87.00 243 ILE A C 1
ATOM 1798 O O . ILE A 1 243 ? -20.120 -4.104 -4.690 1.00 87.00 243 ILE A O 1
ATOM 1802 N N . LYS A 1 244 ? -21.506 -2.896 -5.987 1.00 85.81 244 LYS A N 1
ATOM 1803 C CA . LYS A 1 244 ? -20.799 -3.196 -7.246 1.00 85.81 244 LYS A CA 1
ATOM 1804 C C . LYS A 1 244 ? -19.349 -2.711 -7.210 1.00 85.81 244 LYS A C 1
ATOM 1806 O O . LYS A 1 244 ? -18.443 -3.463 -7.561 1.00 85.81 244 LYS A O 1
ATOM 1811 N N . THR A 1 245 ? -19.128 -1.491 -6.727 1.00 80.81 245 THR A N 1
ATOM 1812 C CA . THR A 1 245 ? -17.793 -0.887 -6.601 1.00 80.81 245 THR A CA 1
ATOM 1813 C C . THR A 1 245 ? -16.919 -1.683 -5.631 1.00 80.81 245 THR A C 1
ATOM 1815 O O . THR A 1 245 ? -15.783 -2.027 -5.956 1.00 80.81 245 THR A O 1
ATOM 1818 N N . ILE A 1 246 ? -17.455 -2.068 -4.473 1.00 81.94 246 ILE A N 1
ATOM 1819 C CA . ILE A 1 246 ? -16.720 -2.847 -3.472 1.00 81.94 246 ILE A CA 1
ATOM 1820 C C . ILE A 1 246 ? -16.381 -4.239 -4.014 1.00 81.94 246 ILE A C 1
ATOM 1822 O O . ILE A 1 246 ? -15.218 -4.646 -3.954 1.00 81.94 246 ILE A O 1
ATOM 1826 N N . LYS A 1 247 ? -17.354 -4.931 -4.623 1.00 80.69 247 LYS A N 1
ATOM 1827 C CA . LYS A 1 247 ? -17.150 -6.250 -5.243 1.00 80.69 247 LYS A CA 1
ATOM 1828 C C . LYS A 1 247 ? -16.184 -6.218 -6.426 1.00 80.69 247 LYS A C 1
ATOM 1830 O O . LYS A 1 247 ? -15.487 -7.202 -6.652 1.00 80.69 247 LYS A O 1
ATOM 1835 N N . SER A 1 248 ? -16.076 -5.090 -7.132 1.00 74.12 248 SER A N 1
ATOM 1836 C CA . SER A 1 248 ? -15.086 -4.907 -8.204 1.00 74.12 248 SER A CA 1
ATOM 1837 C C . SER A 1 248 ? -13.632 -4.839 -7.708 1.00 74.12 248 SER A C 1
ATOM 1839 O O . SER A 1 248 ? -12.709 -4.837 -8.516 1.00 74.12 248 SER A O 1
ATOM 1841 N N . GLY A 1 249 ? -13.400 -4.867 -6.390 1.00 65.31 249 GLY A N 1
ATOM 1842 C CA . GLY A 1 249 ? -12.064 -4.930 -5.799 1.00 65.31 249 GLY A CA 1
ATOM 1843 C C . GLY A 1 249 ? -11.561 -3.572 -5.333 1.00 65.31 249 GLY A C 1
ATOM 1844 O O . GLY A 1 249 ? -10.458 -3.149 -5.686 1.00 65.31 249 GLY A O 1
ATOM 1845 N N . GLN A 1 250 ? -12.375 -2.891 -4.530 1.00 68.25 250 GLN A N 1
ATOM 1846 C CA . GLN A 1 250 ? -11.977 -1.658 -3.864 1.00 68.25 250 GLN A CA 1
ATOM 1847 C C . GLN A 1 250 ? -11.006 -1.962 -2.713 1.00 68.25 250 GLN A C 1
ATOM 1849 O O . GLN A 1 250 ? -11.266 -2.819 -1.867 1.00 68.25 250 GLN A O 1
ATOM 1854 N N . ILE A 1 251 ? -9.886 -1.241 -2.656 1.00 63.59 251 ILE A N 1
ATOM 1855 C CA . ILE A 1 251 ? -8.885 -1.351 -1.587 1.00 63.59 251 ILE A CA 1
ATOM 1856 C C . ILE A 1 251 ? -8.888 -0.071 -0.761 1.00 63.59 251 ILE A C 1
ATOM 1858 O O . ILE A 1 251 ? -8.823 1.030 -1.309 1.00 63.59 251 ILE A O 1
ATOM 1862 N N . LYS A 1 252 ? -8.920 -0.219 0.568 1.00 63.34 252 LYS A N 1
ATOM 1863 C CA . LYS A 1 252 ? -8.687 0.875 1.518 1.00 63.34 252 LYS A CA 1
ATOM 1864 C C . LYS A 1 252 ? -7.189 1.025 1.725 1.00 63.34 252 LYS A C 1
ATOM 1866 O O . LYS A 1 252 ? -6.520 0.052 2.064 1.00 63.34 252 LYS A O 1
ATOM 1871 N N . PHE A 1 253 ? -6.680 2.240 1.597 1.00 58.69 253 PHE A N 1
ATOM 1872 C CA . PHE A 1 253 ? -5.306 2.544 1.978 1.00 58.69 253 PHE A CA 1
ATOM 1873 C C . PHE A 1 253 ? -5.290 3.627 3.057 1.00 58.69 253 PHE A C 1
ATOM 1875 O O . PHE A 1 253 ? -6.095 4.567 3.059 1.00 58.69 253 PHE A O 1
ATOM 1882 N N . ARG A 1 254 ? -4.388 3.453 4.024 1.00 60.19 254 ARG A N 1
ATOM 1883 C CA . ARG A 1 254 ? -4.184 4.341 5.167 1.00 60.19 254 ARG A CA 1
ATOM 1884 C C . ARG A 1 254 ? -2.688 4.449 5.425 1.00 60.19 254 ARG A C 1
ATOM 1886 O O . ARG A 1 254 ? -1.985 3.451 5.350 1.00 60.19 254 ARG A O 1
ATOM 1893 N N . THR A 1 255 ? -2.218 5.646 5.762 1.00 53.62 255 THR A N 1
ATOM 1894 C CA . THR A 1 255 ? -0.836 5.837 6.221 1.00 53.62 255 THR A CA 1
ATOM 1895 C C . THR A 1 255 ? -0.604 5.129 7.563 1.00 53.62 255 THR A C 1
ATOM 1897 O O . THR A 1 255 ? -1.344 5.379 8.525 1.00 53.62 255 THR A O 1
ATOM 1900 N N . ASP A 1 256 ? 0.422 4.277 7.625 1.00 52.59 256 ASP A N 1
ATOM 1901 C CA . ASP A 1 256 ? 0.815 3.543 8.832 1.00 52.59 256 ASP A CA 1
ATOM 1902 C C . ASP A 1 256 ? 1.617 4.406 9.816 1.00 52.59 256 ASP A C 1
ATOM 1904 O O . ASP A 1 256 ? 2.375 5.295 9.430 1.00 52.59 256 ASP A O 1
ATOM 1908 N N . LYS A 1 257 ? 1.434 4.125 11.114 1.00 52.19 257 LYS A N 1
ATOM 1909 C CA . LYS A 1 257 ? 2.008 4.866 12.256 1.00 52.19 257 LYS A CA 1
ATOM 1910 C C . LYS A 1 257 ? 3.055 4.052 13.031 1.00 52.19 257 LYS A C 1
ATOM 1912 O O . LYS A 1 257 ? 3.178 4.206 14.243 1.00 52.19 257 LYS A O 1
ATOM 1917 N N . ASN A 1 258 ? 3.760 3.129 12.384 1.00 50.78 258 ASN A N 1
ATOM 1918 C CA . ASN A 1 258 ? 4.513 2.122 13.133 1.00 50.78 258 ASN A CA 1
ATOM 1919 C C . ASN A 1 258 ? 5.889 2.636 13.586 1.00 50.78 258 ASN A C 1
ATOM 1921 O O . ASN A 1 258 ? 6.708 3.074 12.775 1.00 50.78 258 ASN A O 1
ATOM 1925 N N . GLY A 1 259 ? 6.142 2.532 14.893 1.00 51.34 259 GLY A N 1
ATOM 1926 C CA . GLY A 1 259 ? 7.480 2.550 15.480 1.00 51.34 259 GLY A CA 1
ATOM 1927 C C . GLY A 1 259 ? 7.982 1.118 15.673 1.00 51.34 259 GLY A C 1
ATOM 1928 O O . GLY A 1 259 ? 7.207 0.223 16.023 1.00 51.34 259 GLY A O 1
ATOM 1929 N N . VAL A 1 260 ? 9.271 0.894 15.430 1.00 58.06 260 VAL A N 1
ATOM 1930 C CA . VAL A 1 260 ? 9.919 -0.417 15.544 1.00 58.06 260 VAL A CA 1
ATOM 1931 C C . VAL A 1 260 ? 11.065 -0.317 16.544 1.00 58.06 260 VAL A C 1
ATOM 1933 O O . VAL A 1 260 ? 11.918 0.549 16.409 1.00 58.06 260 VAL A O 1
ATOM 1936 N N . ILE A 1 261 ? 11.119 -1.195 17.540 1.00 55.19 261 ILE A N 1
ATOM 1937 C CA . ILE A 1 261 ? 12.217 -1.273 18.511 1.00 55.19 261 ILE A CA 1
ATOM 1938 C C . ILE A 1 261 ? 12.977 -2.580 18.284 1.00 55.19 261 ILE A C 1
ATOM 1940 O O . ILE A 1 261 ? 12.378 -3.655 18.249 1.00 55.19 261 ILE A O 1
ATOM 1944 N N . HIS A 1 262 ? 14.296 -2.492 18.128 1.00 54.41 262 HIS A N 1
ATOM 1945 C CA . HIS A 1 262 ? 15.184 -3.641 17.984 1.00 54.41 262 HIS A CA 1
ATOM 1946 C C . HIS A 1 262 ? 15.862 -3.963 19.318 1.00 54.41 262 HIS A C 1
ATOM 1948 O O . HIS A 1 262 ? 16.563 -3.130 19.904 1.00 54.41 262 HIS A O 1
ATOM 1954 N N . VAL A 1 263 ? 15.685 -5.202 19.771 1.00 56.41 263 VAL A N 1
ATOM 1955 C CA . VAL A 1 263 ? 16.230 -5.710 21.034 1.00 56.41 263 VAL A CA 1
ATOM 1956 C C . VAL A 1 263 ? 17.004 -7.000 20.760 1.00 56.41 263 VAL A C 1
ATOM 1958 O O . VAL A 1 263 ? 16.508 -7.879 20.055 1.00 56.41 263 VAL A O 1
ATOM 1961 N N . ASN A 1 264 ? 18.214 -7.130 21.302 1.00 57.06 264 ASN A N 1
ATOM 1962 C CA . ASN A 1 264 ? 18.972 -8.384 21.291 1.00 57.06 264 ASN A CA 1
ATOM 1963 C C . ASN A 1 264 ? 18.510 -9.290 22.440 1.00 57.06 264 ASN A C 1
ATOM 1965 O O . ASN A 1 264 ? 18.293 -8.833 23.563 1.00 57.06 264 ASN A O 1
ATOM 1969 N N . PHE A 1 265 ? 18.418 -10.587 22.158 1.00 58.09 265 PHE A N 1
ATOM 1970 C CA . PHE A 1 265 ? 18.032 -11.638 23.094 1.00 58.09 265 PHE A CA 1
ATOM 1971 C C . PHE A 1 265 ? 19.204 -12.595 23.303 1.00 58.09 265 PHE A C 1
ATOM 1973 O O . PHE A 1 265 ? 19.672 -13.235 22.353 1.00 58.09 265 PHE A O 1
ATOM 1980 N N . LYS A 1 266 ? 19.621 -12.766 24.562 1.00 51.28 266 LYS A N 1
ATOM 1981 C CA . LYS A 1 266 ? 20.573 -13.799 24.980 1.00 51.28 266 LYS A CA 1
ATOM 1982 C C . LYS A 1 266 ? 19.889 -14.728 25.989 1.00 51.28 266 LYS A C 1
ATOM 1984 O O . LYS A 1 266 ? 19.817 -14.432 27.171 1.00 51.28 266 LYS A O 1
ATOM 1989 N N . SER A 1 267 ? 19.356 -15.847 25.488 1.00 52.88 267 SER A N 1
ATOM 1990 C CA . SER A 1 267 ? 18.771 -16.956 26.266 1.00 52.88 267 SER A CA 1
ATOM 1991 C C . SER A 1 267 ? 17.736 -16.548 27.333 1.00 52.88 267 SER A C 1
ATOM 1993 O O . SER A 1 267 ? 18.022 -16.526 28.531 1.00 52.88 267 SER A O 1
ATOM 1995 N N . ILE A 1 268 ? 16.504 -16.273 26.897 1.00 58.72 268 ILE A N 1
ATOM 1996 C CA . ILE A 1 268 ? 15.359 -15.987 27.776 1.00 58.72 268 ILE A CA 1
ATOM 1997 C C . ILE A 1 268 ? 14.595 -17.256 28.152 1.00 58.72 268 ILE A C 1
ATOM 1999 O O . ILE A 1 268 ? 14.451 -18.164 27.336 1.00 58.72 268 ILE A O 1
ATOM 2003 N N . ASN A 1 269 ? 14.077 -17.291 29.383 1.00 62.53 269 ASN A N 1
ATOM 2004 C CA . ASN A 1 269 ? 13.215 -18.364 29.861 1.00 62.53 269 ASN A CA 1
ATOM 2005 C C . ASN A 1 269 ? 11.834 -18.307 29.176 1.00 62.53 269 ASN A C 1
ATOM 2007 O O . ASN A 1 269 ? 11.319 -17.230 28.866 1.00 62.53 269 ASN A O 1
ATOM 2011 N N . ALA A 1 270 ? 11.202 -19.459 28.947 1.00 58.50 270 ALA A N 1
ATOM 2012 C CA . ALA A 1 270 ? 9.934 -19.542 28.219 1.00 58.50 270 ALA A CA 1
ATOM 2013 C C . ALA A 1 270 ? 8.823 -18.694 28.871 1.00 58.50 270 ALA A C 1
ATOM 2015 O O . ALA A 1 270 ? 8.077 -18.019 28.155 1.00 58.50 270 ALA A O 1
ATOM 2016 N N . ASN A 1 271 ? 8.779 -18.664 30.210 1.00 66.81 271 ASN A N 1
ATOM 2017 C CA . ASN A 1 271 ? 7.794 -17.905 30.984 1.00 66.81 271 ASN A CA 1
ATOM 2018 C C . ASN A 1 271 ? 7.942 -16.383 30.788 1.00 66.81 271 ASN A C 1
ATOM 2020 O O . ASN A 1 271 ? 6.974 -15.690 30.486 1.00 66.81 271 ASN A O 1
ATOM 2024 N N . ASP A 1 272 ? 9.176 -15.882 30.827 1.00 65.69 272 ASP A N 1
ATOM 2025 C CA . ASP A 1 272 ? 9.507 -14.467 30.618 1.00 65.69 272 ASP A CA 1
ATOM 2026 C C . ASP A 1 272 ? 9.199 -14.008 29.180 1.00 65.69 272 ASP A C 1
ATOM 2028 O O . ASP A 1 272 ? 8.784 -12.877 28.926 1.00 65.69 272 ASP A O 1
ATOM 2032 N N . SER A 1 273 ? 9.345 -14.905 28.199 1.00 62.19 273 SER A N 1
ATOM 2033 C CA . SER A 1 273 ? 8.959 -14.609 26.813 1.00 62.19 273 SER A CA 1
ATOM 2034 C C . SER A 1 273 ? 7.440 -14.490 26.629 1.00 62.19 273 SER A C 1
ATOM 2036 O O . SER A 1 273 ? 6.973 -13.769 25.740 1.00 62.19 273 SER A O 1
ATOM 2038 N N . LEU A 1 274 ? 6.672 -15.216 27.447 1.00 67.88 274 LEU A N 1
ATOM 2039 C CA . LEU A 1 274 ? 5.216 -15.232 27.404 1.00 67.88 274 LEU A CA 1
ATOM 2040 C C . LEU A 1 274 ? 4.645 -13.978 28.069 1.00 67.88 274 LEU A C 1
ATOM 2042 O O . LEU A 1 274 ? 3.759 -13.344 27.493 1.00 67.88 274 LEU A O 1
ATOM 2046 N N . THR A 1 275 ? 5.192 -13.580 29.221 1.00 71.94 275 THR A N 1
ATOM 2047 C CA . THR A 1 275 ? 4.813 -12.337 29.909 1.00 71.94 275 THR A CA 1
ATOM 2048 C C . THR A 1 275 ? 5.069 -11.123 29.022 1.00 71.94 275 THR A C 1
ATOM 2050 O O . THR A 1 275 ? 4.155 -10.328 28.813 1.00 71.94 275 THR A O 1
ATOM 2053 N N . LEU A 1 276 ? 6.240 -11.035 28.382 1.00 66.62 276 LEU A N 1
ATOM 2054 C CA . LEU A 1 276 ? 6.558 -9.946 27.454 1.00 66.62 276 LEU A CA 1
ATOM 2055 C C . LEU A 1 276 ? 5.604 -9.901 26.248 1.00 66.62 276 LEU A C 1
ATOM 2057 O O . LEU A 1 276 ? 5.147 -8.825 25.858 1.00 66.62 276 LEU A O 1
ATOM 2061 N N . ARG A 1 277 ? 5.242 -11.054 25.667 1.00 66.06 277 ARG A N 1
ATOM 2062 C CA . ARG A 1 277 ? 4.252 -11.104 24.573 1.00 66.06 277 ARG A CA 1
ATOM 2063 C C . ARG A 1 277 ? 2.859 -10.684 25.027 1.00 66.06 277 ARG A C 1
ATOM 2065 O O . ARG A 1 277 ? 2.172 -10.005 24.271 1.00 66.06 277 ARG A O 1
ATOM 2072 N N . ASN A 1 278 ? 2.433 -11.083 26.221 1.00 68.50 278 ASN A N 1
ATOM 2073 C CA . ASN A 1 278 ? 1.122 -10.715 26.753 1.00 68.50 278 ASN A CA 1
ATOM 2074 C C . ASN A 1 278 ? 1.046 -9.212 27.062 1.00 68.50 278 ASN A C 1
ATOM 2076 O O . ASN A 1 278 ? 0.062 -8.573 26.692 1.00 68.50 278 ASN A O 1
ATOM 2080 N N . SER A 1 279 ? 2.109 -8.635 27.627 1.00 66.38 279 SER A N 1
ATOM 2081 C CA . SER A 1 279 ? 2.213 -7.192 27.879 1.00 66.38 279 SER A CA 1
ATOM 2082 C C . SER A 1 279 ? 2.312 -6.361 26.598 1.00 66.38 279 SER A C 1
ATOM 2084 O O . SER A 1 279 ? 1.846 -5.231 26.566 1.00 66.38 279 SER A O 1
ATOM 2086 N N . LEU A 1 280 ? 2.878 -6.895 25.513 1.00 65.38 280 LEU A N 1
ATOM 2087 C CA . LEU A 1 280 ? 2.872 -6.195 24.223 1.00 65.38 280 LEU A CA 1
ATOM 2088 C C . LEU A 1 280 ? 1.530 -6.318 23.498 1.00 65.38 280 LEU A C 1
ATOM 2090 O O . LEU A 1 280 ? 1.084 -5.349 22.884 1.00 65.38 280 LEU A O 1
ATOM 2094 N N . LYS A 1 281 ? 0.839 -7.457 23.630 1.00 67.75 281 LYS A N 1
ATOM 2095 C CA . LYS A 1 281 ? -0.516 -7.637 23.087 1.00 67.75 281 LYS A CA 1
ATOM 2096 C C . LYS A 1 281 ? -1.519 -6.639 23.669 1.00 67.75 281 LYS A C 1
ATOM 2098 O O . LYS A 1 281 ? -2.395 -6.194 22.932 1.00 67.75 281 LYS A O 1
ATOM 2103 N N . SER A 1 282 ? -1.400 -6.269 24.947 1.00 63.50 282 SER A N 1
ATOM 2104 C CA . SER A 1 282 ? -2.299 -5.279 25.562 1.00 63.50 282 SER A CA 1
ATOM 2105 C C . SER A 1 282 ? -2.152 -3.875 24.961 1.00 63.50 282 SER A C 1
ATOM 2107 O O . SER A 1 282 ? -3.115 -3.114 24.978 1.00 63.50 282 SER A O 1
ATOM 2109 N N . ILE A 1 283 ? -0.998 -3.560 24.360 1.00 57.34 283 ILE A N 1
ATOM 2110 C CA . ILE A 1 283 ? -0.699 -2.272 23.702 1.00 57.34 283 ILE A CA 1
ATOM 2111 C C . ILE A 1 283 ? -0.873 -2.376 22.171 1.00 57.34 283 ILE A C 1
ATOM 2113 O O . ILE A 1 283 ? -0.419 -1.525 21.411 1.00 57.34 283 ILE A O 1
ATOM 2117 N N . ALA A 1 284 ? -1.536 -3.435 21.685 1.00 58.56 284 ALA A N 1
ATOM 2118 C CA . ALA A 1 284 ? -1.658 -3.744 20.256 1.00 58.56 284 ALA A CA 1
ATOM 2119 C C . ALA A 1 284 ? -0.295 -3.845 19.532 1.00 58.56 284 ALA A C 1
ATOM 2121 O O . ALA A 1 284 ? -0.184 -3.586 18.333 1.00 58.56 284 ALA A O 1
ATOM 2122 N N . GLY A 1 285 ? 0.748 -4.230 20.271 1.00 62.88 285 GLY A N 1
ATOM 2123 C CA . GLY A 1 285 ? 2.083 -4.498 19.761 1.00 62.88 285 GLY A CA 1
ATOM 2124 C C . GLY A 1 285 ? 2.367 -5.992 19.619 1.00 62.88 285 GLY A C 1
ATOM 2125 O O . GLY A 1 285 ? 1.672 -6.851 20.169 1.00 62.88 285 GLY A O 1
ATOM 2126 N N . GLY A 1 286 ? 3.423 -6.315 18.881 1.00 65.75 286 GLY A N 1
ATOM 2127 C CA . GLY A 1 286 ? 3.865 -7.688 18.670 1.00 65.75 286 GLY A CA 1
ATOM 2128 C C . GLY A 1 286 ? 5.382 -7.819 18.646 1.00 65.75 286 GLY A C 1
ATOM 2129 O O . GLY A 1 286 ? 6.112 -6.845 18.475 1.00 65.75 286 GLY A O 1
ATOM 2130 N N . VAL A 1 287 ? 5.851 -9.055 18.830 1.00 67.25 287 VAL A N 1
ATOM 2131 C CA . VAL A 1 287 ? 7.275 -9.414 18.829 1.00 67.25 287 VAL A CA 1
ATOM 2132 C C . VAL A 1 287 ? 7.530 -10.417 17.724 1.00 67.25 287 VAL A C 1
ATOM 2134 O O . VAL A 1 287 ? 6.894 -11.470 17.684 1.00 67.25 287 VAL A O 1
ATOM 2137 N N . LEU A 1 288 ? 8.502 -10.123 16.870 1.00 69.50 288 LEU A N 1
ATOM 2138 C CA . LEU A 1 288 ? 9.039 -11.066 15.898 1.00 69.50 288 LEU A CA 1
ATOM 2139 C C . LEU A 1 288 ? 10.487 -11.362 16.253 1.00 69.50 288 LEU A C 1
ATOM 2141 O O . LEU A 1 288 ? 11.328 -10.470 16.214 1.00 69.50 288 LEU A O 1
ATOM 2145 N N . VAL A 1 289 ? 10.780 -12.614 16.592 1.00 67.06 289 VAL A N 1
ATOM 2146 C CA . VAL A 1 289 ? 12.154 -13.069 16.823 1.00 67.06 289 VAL A CA 1
ATOM 2147 C C . VAL A 1 289 ? 12.734 -13.527 15.492 1.00 67.06 289 VAL A C 1
ATOM 2149 O O . VAL A 1 289 ? 12.183 -14.406 14.832 1.00 67.06 289 VAL A O 1
ATOM 2152 N N . VAL A 1 290 ? 13.844 -12.921 15.092 1.00 67.00 290 VAL A N 1
ATOM 2153 C CA . VAL A 1 290 ? 14.489 -13.127 13.798 1.00 67.00 290 VAL A CA 1
ATOM 2154 C C . VAL A 1 290 ? 15.952 -13.515 14.018 1.00 67.00 290 VAL A C 1
ATOM 2156 O O . VAL A 1 290 ? 16.634 -13.024 14.921 1.00 67.00 290 VAL A O 1
ATOM 2159 N N . LYS A 1 291 ? 16.459 -14.419 13.172 1.00 64.44 291 LYS A N 1
ATOM 2160 C CA . LYS A 1 291 ? 17.887 -14.761 13.148 1.00 64.44 291 LYS A CA 1
ATOM 2161 C C . LYS A 1 291 ? 18.709 -13.530 12.763 1.00 64.44 291 LYS A C 1
ATOM 2163 O O . LYS A 1 291 ? 18.341 -12.809 11.838 1.00 64.44 291 LYS A O 1
ATOM 2168 N N . ASN A 1 292 ? 19.860 -13.346 13.406 1.00 66.31 292 ASN A N 1
ATOM 2169 C CA . ASN A 1 292 ? 20.746 -12.203 13.169 1.00 66.31 292 ASN A CA 1
ATOM 2170 C C . ASN A 1 292 ? 21.115 -12.036 11.682 1.00 66.31 292 ASN A C 1
ATOM 2172 O O . ASN A 1 292 ? 21.004 -10.951 11.124 1.00 66.31 292 ASN A O 1
ATOM 2176 N N . THR A 1 293 ? 21.431 -13.135 10.993 1.00 63.09 293 THR A N 1
ATOM 2177 C CA . THR A 1 293 ? 21.749 -13.118 9.557 1.00 63.09 293 THR A CA 1
ATOM 2178 C C . THR A 1 293 ? 20.613 -12.560 8.699 1.00 63.09 293 THR A C 1
ATOM 2180 O O . THR A 1 293 ? 20.871 -11.771 7.794 1.00 63.09 293 THR A O 1
ATOM 2183 N N . LEU A 1 294 ? 19.360 -12.913 8.998 1.00 66.44 294 LEU A N 1
ATOM 2184 C CA . LEU A 1 294 ? 18.184 -12.415 8.280 1.00 66.44 294 LEU A CA 1
ATOM 2185 C C . LEU A 1 294 ? 17.893 -10.950 8.613 1.00 66.44 294 LEU A C 1
ATOM 2187 O O . LEU A 1 294 ? 17.557 -10.186 7.712 1.00 66.44 294 LEU A O 1
ATOM 2191 N N . ALA A 1 295 ? 18.060 -10.549 9.876 1.00 62.75 295 ALA A N 1
ATOM 2192 C CA . ALA A 1 295 ? 17.897 -9.160 10.299 1.00 62.75 295 ALA A CA 1
ATOM 2193 C C . ALA A 1 295 ? 18.953 -8.248 9.649 1.00 62.75 295 ALA A C 1
ATOM 2195 O O . ALA A 1 295 ? 18.610 -7.194 9.118 1.00 62.75 295 ALA A O 1
ATOM 2196 N N . ARG A 1 296 ? 20.216 -8.693 9.602 1.00 64.50 296 ARG A N 1
ATOM 2197 C CA . ARG A 1 296 ? 21.308 -7.991 8.921 1.00 64.50 296 ARG A CA 1
ATOM 2198 C C . ARG A 1 296 ? 21.047 -7.858 7.423 1.00 64.50 296 ARG A C 1
ATOM 2200 O O . ARG A 1 296 ? 21.096 -6.748 6.909 1.00 64.50 296 ARG A O 1
ATOM 2207 N N . LEU A 1 297 ? 20.677 -8.951 6.751 1.00 64.94 297 LEU A N 1
ATOM 2208 C CA . LEU A 1 297 ? 20.324 -8.920 5.328 1.00 64.94 297 LEU A CA 1
ATOM 2209 C C . LEU A 1 297 ? 19.125 -8.003 5.058 1.00 64.94 297 LEU A C 1
ATOM 2211 O O . LEU A 1 297 ? 19.117 -7.296 4.059 1.00 64.94 297 LEU A O 1
ATOM 2215 N N . ALA A 1 298 ? 18.114 -7.985 5.931 1.00 58.53 298 ALA A N 1
ATOM 2216 C CA . ALA A 1 298 ? 16.969 -7.089 5.791 1.00 58.53 298 ALA A CA 1
ATOM 2217 C C . ALA A 1 298 ? 17.360 -5.608 5.959 1.00 58.53 298 ALA A C 1
ATOM 2219 O O . ALA A 1 298 ? 16.838 -4.766 5.236 1.00 58.53 298 ALA A O 1
ATOM 2220 N N . LEU A 1 299 ? 18.294 -5.285 6.858 1.00 62.44 299 LEU A N 1
ATOM 2221 C CA . LEU A 1 299 ? 18.774 -3.913 7.077 1.00 62.44 299 LEU A CA 1
ATOM 2222 C C . LEU A 1 299 ? 19.731 -3.429 5.983 1.00 62.44 299 LEU A C 1
ATOM 2224 O O . LEU A 1 299 ? 19.638 -2.290 5.527 1.00 62.44 299 LEU A O 1
ATOM 2228 N N . GLU A 1 300 ? 20.599 -4.313 5.497 1.00 59.47 300 GLU A N 1
ATOM 2229 C CA . GLU A 1 300 ? 21.414 -4.064 4.304 1.00 59.47 300 GLU A CA 1
ATOM 2230 C C . GLU A 1 300 ? 20.511 -3.834 3.084 1.00 59.47 300 GLU A C 1
ATOM 2232 O O . GLU A 1 300 ? 20.730 -2.897 2.318 1.00 59.47 300 GLU A O 1
ATOM 2237 N N . ARG A 1 301 ? 19.423 -4.611 2.962 1.00 58.97 301 ARG A N 1
ATOM 2238 C CA . ARG A 1 301 ? 18.394 -4.422 1.929 1.00 58.97 301 ARG A CA 1
ATOM 2239 C C . ARG A 1 301 ? 17.635 -3.118 2.085 1.00 58.97 301 ARG A C 1
ATOM 2241 O O . ARG A 1 301 ? 17.312 -2.515 1.072 1.00 58.97 301 ARG A O 1
ATOM 2248 N N . THR A 1 302 ? 17.313 -2.641 3.290 1.00 58.03 302 THR A N 1
ATOM 2249 C CA . THR A 1 302 ? 16.580 -1.370 3.444 1.00 58.03 302 THR A CA 1
ATOM 2250 C C . THR A 1 302 ? 17.442 -0.154 3.101 1.00 58.03 302 THR A C 1
ATOM 2252 O O . THR A 1 302 ? 16.877 0.855 2.671 1.00 58.03 302 THR A O 1
ATOM 2255 N N . GLY A 1 303 ? 18.774 -0.257 3.208 1.00 49.59 303 GLY A N 1
ATOM 2256 C CA . GLY A 1 303 ? 19.731 0.826 2.933 1.00 49.59 303 GLY A CA 1
ATOM 2257 C C . GLY A 1 303 ? 19.699 1.953 3.974 1.00 49.59 303 GLY A C 1
ATOM 2258 O O . GLY A 1 303 ? 20.463 2.911 3.888 1.00 49.59 303 GLY A O 1
ATOM 2259 N N . LYS A 1 304 ? 18.825 1.834 4.977 1.00 52.69 304 LYS A N 1
ATOM 2260 C CA . LYS A 1 304 ? 18.739 2.708 6.145 1.00 52.69 304 LYS A CA 1
ATOM 2261 C C . LYS A 1 304 ? 19.282 1.930 7.342 1.00 52.69 304 LYS A C 1
ATOM 2263 O O . LYS A 1 304 ? 18.908 0.781 7.545 1.00 52.69 304 LYS A O 1
ATOM 2268 N N . PHE A 1 305 ? 20.141 2.578 8.131 1.00 51.81 305 PHE A N 1
ATOM 2269 C CA . PHE A 1 305 ? 20.735 2.039 9.363 1.00 51.81 305 PHE A CA 1
ATOM 2270 C C . PHE A 1 305 ? 21.834 0.962 9.194 1.00 51.81 305 PHE A C 1
ATOM 2272 O O . PHE A 1 305 ? 21.975 0.079 10.038 1.00 51.81 305 PHE A O 1
ATOM 2279 N N . SER A 1 306 ? 22.671 1.069 8.151 1.00 48.84 306 SER A N 1
ATOM 2280 C CA . SER A 1 306 ? 23.831 0.177 7.898 1.00 48.84 306 SER A CA 1
ATOM 2281 C C . SER A 1 306 ? 24.762 -0.010 9.118 1.00 48.84 306 SER A C 1
ATOM 2283 O O . SER A 1 306 ? 25.258 -1.109 9.371 1.00 48.84 306 SER A O 1
ATOM 2285 N N . TYR A 1 307 ? 24.909 1.021 9.959 1.00 55.59 307 TYR A N 1
ATOM 2286 C CA . TYR A 1 307 ? 25.709 0.989 11.195 1.00 55.59 307 TYR A CA 1
ATOM 2287 C C . TYR A 1 307 ? 25.176 0.052 12.293 1.00 55.59 307 TYR A C 1
ATOM 2289 O O . TYR A 1 307 ? 25.882 -0.218 13.264 1.00 55.59 307 TYR A O 1
ATOM 2297 N N . LEU A 1 308 ? 23.937 -0.437 12.183 1.00 55.88 308 LEU A N 1
ATOM 2298 C CA . LEU A 1 308 ? 23.366 -1.386 13.142 1.00 55.88 308 LEU A CA 1
ATOM 2299 C C . LEU A 1 308 ? 23.847 -2.819 12.913 1.00 55.88 308 LEU A C 1
ATOM 2301 O O . LEU A 1 308 ? 23.806 -3.616 13.846 1.00 55.88 308 LEU A O 1
ATOM 2305 N N . SER A 1 309 ? 24.329 -3.139 11.706 1.00 54.34 309 SER A N 1
ATOM 2306 C CA . SER A 1 309 ? 24.785 -4.486 11.329 1.00 54.34 309 SER A CA 1
ATOM 2307 C C . SER A 1 309 ? 25.855 -5.044 12.279 1.00 54.34 309 SER A C 1
ATOM 2309 O O . SER A 1 309 ? 25.842 -6.238 12.570 1.00 54.34 309 SER A O 1
ATOM 2311 N N . GLY A 1 310 ? 26.722 -4.180 12.820 1.00 55.94 310 GLY A N 1
ATOM 2312 C CA . GLY A 1 310 ? 27.766 -4.537 13.787 1.00 55.94 310 GLY A CA 1
ATOM 2313 C C . GLY A 1 310 ? 27.316 -4.602 15.253 1.00 55.94 310 GLY A C 1
ATOM 2314 O O . GLY A 1 310 ? 28.096 -5.027 16.099 1.00 55.94 310 GLY A O 1
ATOM 2315 N N . LYS A 1 311 ? 26.081 -4.192 15.580 1.00 59.62 311 LYS A N 1
ATOM 2316 C CA . LYS A 1 311 ? 25.551 -4.171 16.961 1.00 59.62 311 LYS A CA 1
ATOM 2317 C C . LYS A 1 311 ? 24.609 -5.338 17.285 1.00 59.62 311 LYS A C 1
ATOM 2319 O O . LYS A 1 311 ? 24.160 -5.471 18.425 1.00 59.62 311 LYS A O 1
ATOM 2324 N N . PHE A 1 312 ? 24.297 -6.191 16.310 1.00 60.56 312 PHE A N 1
ATOM 2325 C CA . PHE A 1 312 ? 23.487 -7.385 16.543 1.00 60.56 312 PHE A CA 1
ATOM 2326 C C . PHE A 1 312 ? 24.338 -8.512 17.134 1.00 60.56 312 PHE A C 1
ATOM 2328 O O . PHE A 1 312 ? 25.217 -9.054 16.463 1.00 60.56 312 PHE A O 1
ATOM 2335 N N . SER A 1 313 ? 24.046 -8.905 18.373 1.00 56.88 313 SER A N 1
ATOM 2336 C CA . SER A 1 313 ? 24.661 -10.052 19.043 1.00 56.88 313 SER A CA 1
ATOM 2337 C C . SER A 1 313 ? 23.567 -10.964 19.613 1.00 56.88 313 SER A C 1
ATOM 2339 O O . SER A 1 313 ? 22.662 -10.520 20.314 1.00 56.88 313 SER A O 1
ATOM 2341 N N . GLY A 1 314 ? 23.615 -12.257 19.275 1.00 62.69 314 GLY A N 1
ATOM 2342 C CA . GLY A 1 314 ? 22.545 -13.211 19.606 1.00 62.69 314 GLY A CA 1
ATOM 2343 C C . GLY A 1 314 ? 21.357 -13.174 18.632 1.00 62.69 314 GLY A C 1
ATOM 2344 O O . GLY A 1 314 ? 21.531 -12.893 17.446 1.00 62.69 314 GLY A O 1
ATOM 2345 N N . SER A 1 315 ? 20.157 -13.511 19.114 1.00 63.62 315 SER A N 1
ATOM 2346 C CA . SER A 1 315 ? 18.910 -13.436 18.331 1.00 63.62 315 SER A CA 1
ATOM 2347 C C . SER A 1 315 ? 18.313 -12.035 18.435 1.00 63.62 315 SER A C 1
ATOM 2349 O O . SER A 1 315 ? 18.281 -11.465 19.521 1.00 63.62 315 SER A O 1
ATOM 2351 N N . VAL A 1 316 ? 17.804 -11.482 17.336 1.00 64.50 316 VAL A N 1
ATOM 2352 C CA . VAL A 1 316 ? 17.222 -10.131 17.324 1.00 64.50 316 VAL A CA 1
ATOM 2353 C C . VAL A 1 316 ? 15.713 -10.268 17.430 1.00 64.50 316 VAL A C 1
ATOM 2355 O O . VAL A 1 316 ? 15.126 -10.976 16.613 1.00 64.50 316 VAL A O 1
ATOM 2358 N N . ALA A 1 317 ? 15.059 -9.594 18.375 1.00 62.19 317 ALA A N 1
ATOM 2359 C CA . ALA A 1 317 ? 13.622 -9.383 18.259 1.00 62.19 317 ALA A CA 1
ATOM 2360 C C . ALA A 1 317 ? 13.287 -7.967 17.821 1.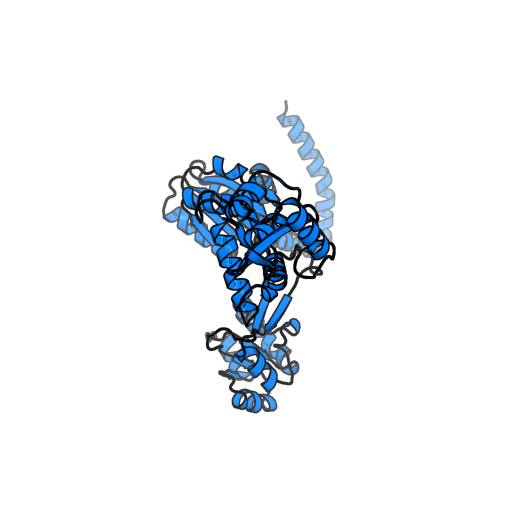00 62.19 317 ALA A C 1
ATOM 2362 O O . ALA A 1 317 ? 13.856 -6.970 18.270 1.00 62.19 317 ALA A O 1
ATOM 2363 N N . ILE A 1 318 ? 12.331 -7.933 16.909 1.00 66.81 318 ILE A N 1
ATOM 2364 C CA . ILE A 1 318 ? 11.741 -6.749 16.326 1.00 66.81 318 ILE A CA 1
ATOM 2365 C C . ILE A 1 318 ? 10.395 -6.580 17.014 1.00 66.81 318 ILE A C 1
ATOM 2367 O O . ILE A 1 318 ? 9.498 -7.415 16.862 1.00 66.81 318 ILE A O 1
ATOM 2371 N N . ILE A 1 319 ? 10.281 -5.525 17.808 1.00 67.44 319 ILE A N 1
ATOM 2372 C CA . ILE A 1 319 ? 9.069 -5.184 18.540 1.00 67.44 319 ILE A CA 1
ATOM 2373 C C . ILE A 1 319 ? 8.393 -4.053 17.780 1.00 67.44 319 ILE A C 1
ATOM 2375 O O . ILE A 1 319 ? 8.978 -2.986 17.610 1.00 67.44 319 ILE A O 1
ATOM 2379 N N . TYR A 1 320 ? 7.179 -4.285 17.299 1.00 70.81 320 TYR A N 1
ATOM 2380 C CA . TYR A 1 320 ? 6.375 -3.259 16.641 1.00 70.81 320 TYR A CA 1
ATOM 2381 C C . TYR A 1 320 ? 5.212 -2.881 17.547 1.00 70.81 320 TYR A C 1
ATOM 2383 O O . TYR A 1 320 ? 4.579 -3.746 18.152 1.00 70.81 320 TYR A O 1
ATOM 2391 N N . SER A 1 321 ? 4.949 -1.584 17.661 1.00 64.38 321 SER A N 1
ATOM 2392 C CA . SER A 1 321 ? 3.853 -1.056 18.470 1.00 64.38 321 SER A CA 1
ATOM 2393 C C . SER A 1 321 ? 3.307 0.221 17.843 1.00 64.38 321 SER A C 1
ATOM 2395 O O . SER A 1 321 ? 4.057 1.011 17.261 1.00 64.38 321 SER A O 1
ATOM 2397 N N . SER A 1 322 ? 2.002 0.442 17.999 1.00 60.69 322 SER A N 1
ATOM 2398 C CA . SER A 1 322 ? 1.350 1.716 17.680 1.00 60.69 322 SER A CA 1
ATOM 2399 C C . SER A 1 322 ? 1.761 2.851 18.626 1.00 60.69 322 SER A C 1
ATOM 2401 O O . SER A 1 322 ? 1.625 4.020 18.266 1.00 60.69 322 SER A O 1
ATOM 2403 N N . GLY A 1 323 ? 2.269 2.519 19.820 1.00 64.19 323 GLY A N 1
ATOM 2404 C CA . GLY A 1 323 ? 2.765 3.458 20.828 1.00 64.19 323 GLY A CA 1
ATOM 2405 C C . GLY A 1 323 ? 4.227 3.180 21.181 1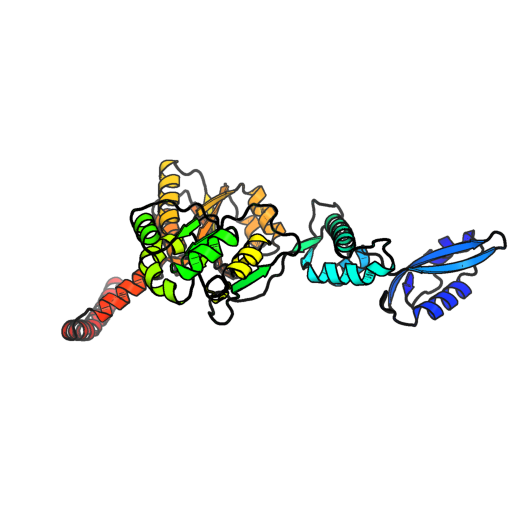.00 64.19 323 GLY A C 1
ATOM 2406 O O . GLY A 1 323 ? 4.532 2.205 21.869 1.00 64.19 323 GLY A O 1
ATOM 2407 N N . ILE A 1 324 ? 5.146 4.044 20.730 1.00 66.88 324 ILE A N 1
ATOM 2408 C CA . ILE A 1 324 ? 6.590 3.858 20.964 1.00 66.88 324 ILE A CA 1
ATOM 2409 C C . ILE A 1 324 ? 6.999 4.089 22.426 1.00 66.88 324 ILE A C 1
ATOM 2411 O O . ILE A 1 324 ? 7.876 3.394 22.924 1.00 66.88 324 ILE A O 1
ATOM 2415 N N . VAL A 1 325 ? 6.355 5.034 23.119 1.00 67.56 325 VAL A N 1
ATOM 2416 C CA . VAL A 1 325 ? 6.684 5.414 24.508 1.00 67.56 325 VAL A CA 1
ATOM 2417 C C . VAL A 1 325 ? 6.317 4.294 25.482 1.00 67.56 325 VAL A C 1
ATOM 2419 O O . VAL A 1 325 ? 7.127 3.898 26.312 1.00 67.56 325 VAL A O 1
ATOM 2422 N N . GLU A 1 326 ? 5.123 3.724 25.331 1.00 69.19 326 GLU A N 1
ATOM 2423 C CA . GLU A 1 326 ? 4.634 2.606 26.148 1.00 69.19 326 GLU A CA 1
ATOM 2424 C C . GLU A 1 326 ? 5.449 1.334 25.907 1.00 69.19 326 GLU A C 1
ATOM 2426 O O . GLU A 1 326 ? 5.840 0.654 26.855 1.00 69.19 326 GLU A O 1
ATOM 2431 N N . ALA A 1 327 ? 5.774 1.051 24.641 1.00 67.75 327 ALA A N 1
ATOM 2432 C CA . ALA A 1 327 ? 6.649 -0.060 24.293 1.00 67.75 327 ALA A CA 1
ATOM 2433 C C . ALA A 1 327 ? 8.062 0.134 24.867 1.00 67.75 327 ALA A C 1
ATOM 2435 O O . ALA A 1 327 ? 8.617 -0.804 25.431 1.00 67.75 327 ALA A O 1
ATOM 2436 N N . ALA A 1 328 ? 8.628 1.344 24.785 1.00 69.94 328 ALA A N 1
ATOM 2437 C CA . ALA A 1 328 ? 9.932 1.655 25.369 1.00 69.94 328 ALA A CA 1
ATOM 2438 C C . ALA A 1 328 ? 9.932 1.481 26.896 1.00 69.94 328 ALA A C 1
ATOM 2440 O O . ALA A 1 328 ? 10.860 0.875 27.427 1.00 69.94 328 ALA A O 1
ATOM 2441 N N . LYS A 1 329 ? 8.882 1.942 27.589 1.00 75.56 329 LYS A N 1
ATOM 2442 C CA . LYS A 1 329 ? 8.726 1.785 29.042 1.00 75.56 329 LYS A CA 1
ATOM 2443 C C . LYS A 1 329 ? 8.675 0.313 29.451 1.00 75.56 329 LYS A C 1
ATOM 2445 O O . LYS A 1 329 ? 9.499 -0.114 30.248 1.00 75.56 329 LYS A O 1
ATOM 2450 N N . LEU A 1 330 ? 7.815 -0.489 28.816 1.00 73.88 330 LEU A N 1
ATOM 2451 C CA . LEU A 1 330 ? 7.742 -1.929 29.085 1.00 73.88 330 LEU A CA 1
ATOM 2452 C C . LEU A 1 330 ? 9.060 -2.659 28.819 1.00 73.88 330 LEU A C 1
ATOM 2454 O O . LEU A 1 330 ? 9.425 -3.556 29.573 1.00 73.88 330 LEU A O 1
ATOM 2458 N N . ILE A 1 331 ? 9.762 -2.307 27.740 1.00 72.75 331 ILE A N 1
ATOM 2459 C CA . ILE A 1 331 ? 11.041 -2.934 27.397 1.00 72.75 331 ILE A CA 1
ATOM 2460 C C . ILE A 1 331 ? 12.102 -2.572 28.438 1.00 72.75 331 ILE A C 1
ATOM 2462 O O . ILE A 1 331 ? 12.829 -3.455 28.884 1.00 72.75 331 ILE A O 1
ATOM 2466 N N . VAL A 1 332 ? 12.184 -1.306 28.855 1.00 76.62 332 VAL A N 1
ATOM 2467 C CA . VAL A 1 332 ? 13.140 -0.860 29.879 1.00 76.62 332 VAL A CA 1
ATOM 2468 C C . VAL A 1 332 ? 12.811 -1.462 31.247 1.00 76.62 332 VAL A C 1
ATOM 2470 O O . VAL A 1 332 ? 13.719 -1.944 31.920 1.00 76.62 332 VAL A O 1
ATOM 2473 N N . ASP A 1 333 ? 11.536 -1.528 31.632 1.00 75.81 333 ASP A N 1
ATOM 2474 C CA . ASP A 1 333 ? 11.090 -2.180 32.870 1.00 75.81 333 ASP A CA 1
ATOM 2475 C C . ASP A 1 333 ? 11.440 -3.676 32.867 1.00 75.81 333 ASP A C 1
ATOM 2477 O O . ASP A 1 333 ? 11.949 -4.215 33.853 1.00 75.81 333 ASP A O 1
ATOM 2481 N N . PHE A 1 334 ? 11.259 -4.342 31.725 1.00 69.94 334 PHE A N 1
ATOM 2482 C CA . PHE A 1 334 ? 11.608 -5.749 31.557 1.00 69.94 334 PHE A CA 1
ATOM 2483 C C . PHE A 1 334 ? 13.127 -5.992 31.555 1.00 69.94 334 PHE A C 1
ATOM 2485 O O . PHE A 1 334 ? 13.592 -6.993 32.101 1.00 69.94 334 PHE A O 1
ATOM 2492 N N . ILE A 1 335 ? 13.919 -5.075 30.992 1.00 70.81 335 ILE A N 1
ATOM 2493 C CA . ILE A 1 335 ? 15.390 -5.120 31.047 1.00 70.81 335 ILE A CA 1
ATOM 2494 C C . ILE A 1 335 ? 15.888 -4.904 32.477 1.00 70.81 335 ILE A C 1
ATOM 2496 O O . ILE A 1 335 ? 16.780 -5.620 32.928 1.00 70.81 335 ILE A O 1
ATOM 2500 N N . ASN A 1 336 ? 15.287 -3.967 33.213 1.00 73.25 336 ASN A N 1
ATOM 2501 C CA . ASN A 1 336 ? 15.626 -3.709 34.612 1.00 73.25 336 ASN A CA 1
ATOM 2502 C C . ASN A 1 336 ? 15.308 -4.910 35.517 1.00 73.25 336 ASN A C 1
ATOM 2504 O O . ASN A 1 336 ? 16.041 -5.149 36.479 1.00 73.25 336 ASN A O 1
ATOM 2508 N N . ALA A 1 337 ? 14.263 -5.679 35.192 1.00 69.44 337 ALA A N 1
ATOM 2509 C CA . ALA A 1 337 ? 13.931 -6.933 35.866 1.00 69.44 337 ALA A CA 1
ATOM 2510 C C . ALA A 1 337 ? 14.898 -8.082 35.508 1.00 69.44 337 ALA A C 1
ATOM 2512 O O . ALA A 1 337 ? 15.223 -8.897 36.366 1.00 69.44 337 ALA A O 1
ATOM 2513 N N . ASN A 1 338 ? 15.403 -8.125 34.267 1.00 63.72 338 ASN A N 1
ATOM 2514 C CA . ASN A 1 338 ? 16.233 -9.211 33.726 1.00 63.72 338 ASN A CA 1
ATOM 2515 C C . ASN A 1 338 ? 17.623 -8.721 33.267 1.00 63.72 338 ASN A C 1
ATOM 2517 O O . ASN A 1 338 ? 18.011 -8.912 32.108 1.00 63.72 338 ASN A O 1
ATOM 2521 N N . LYS A 1 339 ? 18.377 -8.121 34.203 1.00 54.25 339 LYS A N 1
ATOM 2522 C CA . LYS A 1 339 ? 19.613 -7.325 34.004 1.00 54.25 339 LYS A CA 1
ATOM 2523 C C . LYS A 1 339 ? 20.728 -7.925 33.124 1.00 54.25 339 LYS A C 1
ATOM 2525 O O . LYS A 1 339 ? 21.610 -7.180 32.716 1.00 54.25 339 LYS A O 1
ATOM 2530 N N . GLU A 1 340 ? 20.710 -9.217 32.791 1.00 50.72 340 GLU A N 1
ATOM 2531 C CA . GLU A 1 340 ? 21.815 -9.889 32.078 1.00 50.72 340 GLU A CA 1
ATOM 2532 C C . GLU A 1 340 ? 21.462 -10.460 30.686 1.00 50.72 340 GLU A C 1
ATOM 2534 O O . GLU A 1 340 ? 22.344 -10.976 29.996 1.00 50.72 340 GLU A O 1
ATOM 2539 N N . LYS A 1 341 ? 20.196 -10.388 30.231 1.00 54.38 341 LYS A N 1
ATOM 2540 C CA . LYS A 1 341 ? 19.723 -11.196 29.073 1.00 54.38 341 LYS A CA 1
ATOM 2541 C C . LYS A 1 341 ? 19.164 -10.417 27.875 1.00 54.38 341 LYS A C 1
ATOM 2543 O O . LYS A 1 341 ? 19.001 -11.003 26.800 1.00 54.38 341 LYS A O 1
ATOM 2548 N N . MET A 1 342 ? 18.890 -9.120 28.028 1.00 55.03 342 MET A N 1
ATOM 2549 C CA . MET A 1 342 ? 18.355 -8.257 26.967 1.00 55.03 342 MET A CA 1
ATOM 2550 C C . MET A 1 342 ? 19.121 -6.944 26.863 1.00 55.03 342 MET A C 1
ATOM 2552 O O . MET A 1 342 ? 19.335 -6.270 27.866 1.00 55.03 342 MET A O 1
ATOM 2556 N N . SER A 1 343 ? 19.457 -6.539 25.639 1.00 54.12 343 SER A N 1
ATOM 2557 C CA . SER A 1 343 ? 19.994 -5.204 25.361 1.00 54.12 343 SER A CA 1
ATOM 2558 C C . SER A 1 343 ? 19.210 -4.528 24.239 1.00 54.12 343 SER A C 1
ATOM 2560 O O . SER A 1 343 ? 18.983 -5.110 23.175 1.00 54.12 343 SER A O 1
ATOM 2562 N N . VAL A 1 344 ? 18.769 -3.287 24.473 1.00 56.72 344 VAL A N 1
ATOM 2563 C CA . VAL A 1 344 ? 18.204 -2.446 23.408 1.00 56.72 344 VAL A CA 1
ATOM 2564 C C . VAL A 1 344 ? 19.341 -2.009 22.501 1.00 56.72 344 VAL A C 1
ATOM 2566 O O . VAL A 1 344 ? 20.358 -1.504 22.971 1.00 56.72 344 VAL A O 1
ATOM 2569 N N . ILE A 1 345 ? 19.163 -2.186 21.197 1.00 55.44 345 ILE A N 1
ATOM 2570 C CA . ILE A 1 345 ? 20.164 -1.792 20.201 1.00 55.44 345 ILE A CA 1
ATOM 2571 C C . ILE A 1 345 ? 19.804 -0.423 19.642 1.00 55.44 345 ILE A C 1
ATOM 2573 O O . ILE A 1 345 ? 20.644 0.473 19.557 1.00 55.44 345 ILE A O 1
ATOM 2577 N N . CYS A 1 346 ? 18.542 -0.280 19.246 1.00 53.06 346 CYS A N 1
ATOM 2578 C CA . CYS A 1 346 ? 18.000 0.934 18.670 1.00 53.06 346 CYS A CA 1
ATOM 2579 C C . CYS A 1 346 ? 16.474 0.876 18.636 1.00 53.06 346 CYS A C 1
ATOM 2581 O O . CYS A 1 346 ? 15.873 -0.197 18.554 1.00 53.06 346 CYS A O 1
ATOM 2583 N N . ALA A 1 347 ? 15.850 2.047 18.636 1.00 56.56 347 ALA A N 1
ATOM 2584 C CA . ALA A 1 347 ? 14.474 2.186 18.193 1.00 56.56 347 ALA A CA 1
ATOM 2585 C C . ALA A 1 347 ? 14.456 3.010 16.907 1.00 56.56 347 ALA A C 1
ATOM 2587 O O . ALA A 1 347 ? 15.204 3.968 16.761 1.00 56.56 347 ALA A O 1
ATOM 2588 N N . ALA A 1 348 ? 13.629 2.619 15.954 1.00 53.72 348 ALA A N 1
ATOM 2589 C CA . ALA A 1 348 ? 13.355 3.362 14.745 1.00 53.72 348 ALA A CA 1
ATOM 2590 C C . ALA A 1 348 ? 11.935 3.917 14.844 1.00 53.72 348 ALA A C 1
ATOM 2592 O O . ALA A 1 348 ? 10.962 3.171 14.988 1.00 53.72 348 ALA A O 1
ATOM 2593 N N . HIS A 1 349 ? 11.810 5.235 14.751 1.00 51.47 349 HIS A N 1
ATOM 2594 C CA . HIS A 1 349 ? 10.520 5.902 14.707 1.00 51.47 349 HIS A CA 1
ATOM 2595 C C . HIS A 1 349 ? 10.408 6.703 13.413 1.00 51.47 349 HIS A C 1
ATOM 2597 O O . HIS A 1 349 ? 11.056 7.734 13.285 1.00 51.47 349 HIS A O 1
ATOM 2603 N N . ILE A 1 350 ? 9.563 6.250 12.475 1.00 53.34 350 ILE A N 1
ATOM 2604 C CA . ILE A 1 350 ? 9.158 6.988 11.258 1.00 53.34 350 ILE A CA 1
ATOM 2605 C C . ILE A 1 350 ? 10.351 7.740 10.612 1.00 53.34 350 ILE A C 1
ATOM 2607 O O . ILE A 1 350 ? 10.290 8.933 10.354 1.00 53.34 350 ILE A O 1
ATOM 2611 N N . ASN A 1 351 ? 11.448 7.006 10.365 1.00 51.06 351 ASN A N 1
ATOM 2612 C CA . ASN A 1 351 ? 12.737 7.430 9.775 1.00 51.06 351 ASN A CA 1
ATOM 2613 C C . ASN A 1 351 ? 13.833 8.008 10.687 1.00 51.06 351 ASN A C 1
ATOM 2615 O O . ASN A 1 351 ? 14.959 8.124 10.204 1.00 51.06 351 ASN A O 1
ATOM 2619 N N . GLU A 1 352 ? 13.589 8.277 11.967 1.00 53.91 352 GLU A N 1
ATOM 2620 C CA . GLU A 1 352 ? 14.658 8.637 12.910 1.00 53.91 352 GLU A CA 1
ATOM 2621 C C . GLU A 1 352 ? 15.150 7.411 13.680 1.00 53.91 352 GLU A C 1
ATOM 2623 O O . GLU A 1 352 ? 14.349 6.592 14.145 1.00 53.91 352 GLU A O 1
ATOM 2628 N N . LEU A 1 353 ? 16.476 7.282 13.817 1.00 56.00 353 LEU A N 1
ATOM 2629 C CA . LEU A 1 353 ? 17.055 6.313 14.737 1.00 56.00 353 LEU A CA 1
ATOM 2630 C C . LEU A 1 353 ? 17.223 6.948 16.108 1.00 56.00 353 LEU A C 1
ATOM 2632 O O . LEU A 1 353 ? 17.969 7.905 16.279 1.00 56.00 353 LEU A O 1
ATOM 2636 N N . LEU A 1 354 ? 16.584 6.338 17.088 1.00 63.09 354 LEU A N 1
ATOM 2637 C CA . LEU A 1 354 ? 16.757 6.631 18.494 1.00 63.09 354 LEU A CA 1
ATOM 2638 C C . LEU A 1 354 ? 17.894 5.758 19.025 1.00 63.09 354 LEU A C 1
ATOM 2640 O O . LEU A 1 354 ? 17.885 4.525 18.874 1.00 63.09 354 LEU A O 1
ATOM 2644 N N . THR A 1 355 ? 18.886 6.407 19.628 1.00 64.50 355 THR A N 1
ATOM 2645 C CA . THR A 1 355 ? 19.979 5.719 20.317 1.00 64.50 355 THR A CA 1
ATOM 2646 C C . THR A 1 355 ? 19.476 5.089 21.621 1.00 64.50 355 THR A C 1
ATOM 2648 O O . THR A 1 355 ? 18.363 5.359 22.071 1.00 64.50 355 THR A O 1
ATOM 2651 N N . VAL A 1 356 ? 20.290 4.244 22.260 1.00 63.50 356 VAL A N 1
ATOM 2652 C CA . VAL A 1 356 ? 19.940 3.606 23.546 1.00 63.50 356 VAL A CA 1
ATOM 2653 C C . VAL A 1 356 ? 19.602 4.651 24.619 1.00 63.50 356 VAL A C 1
ATOM 2655 O O . VAL A 1 356 ? 18.689 4.457 25.421 1.00 63.50 356 VAL A O 1
ATOM 2658 N N . GLU A 1 357 ? 20.284 5.796 24.598 1.00 65.38 357 GLU A N 1
ATOM 2659 C CA . GLU A 1 357 ? 20.027 6.908 25.513 1.00 65.38 357 GLU A CA 1
ATOM 2660 C C . GLU A 1 357 ? 18.666 7.558 25.267 1.00 65.38 357 GLU A C 1
ATOM 2662 O O . GLU A 1 357 ? 17.953 7.885 26.216 1.00 65.38 357 GLU A O 1
ATOM 2667 N N . ASP A 1 358 ? 18.271 7.705 24.005 1.00 65.44 358 ASP A N 1
ATOM 2668 C CA . ASP A 1 358 ? 16.988 8.306 23.648 1.00 65.44 358 ASP A CA 1
ATOM 2669 C C . ASP A 1 358 ? 15.827 7.367 23.963 1.00 65.44 358 ASP A C 1
ATOM 2671 O O . ASP A 1 358 ? 14.789 7.818 24.440 1.00 65.44 358 ASP A O 1
ATOM 2675 N N . VAL A 1 359 ? 16.020 6.053 23.819 1.00 65.00 359 VAL A N 1
ATOM 2676 C CA . VAL A 1 359 ? 15.039 5.059 24.284 1.00 65.00 359 VAL A CA 1
ATOM 2677 C C . VAL A 1 359 ? 14.857 5.137 25.803 1.00 65.00 359 VAL A C 1
ATOM 2679 O O . VAL A 1 359 ? 13.724 5.115 26.283 1.00 65.00 359 VAL A O 1
ATOM 2682 N N . ASN A 1 360 ? 15.938 5.328 26.564 1.00 71.88 360 ASN A N 1
ATOM 2683 C CA . ASN A 1 360 ? 15.856 5.525 28.014 1.00 71.88 360 ASN A CA 1
ATOM 2684 C C . ASN A 1 360 ? 15.172 6.849 28.395 1.00 71.88 360 ASN A C 1
ATOM 2686 O O . ASN A 1 360 ? 14.465 6.909 29.402 1.00 71.88 360 ASN A O 1
ATOM 2690 N N . LYS A 1 361 ? 15.348 7.914 27.602 1.00 74.06 361 LYS A N 1
ATOM 2691 C CA . LYS A 1 361 ? 14.602 9.173 27.781 1.00 74.06 361 LYS A CA 1
ATOM 2692 C C . LYS A 1 361 ? 13.116 8.978 27.479 1.00 74.06 361 LYS A C 1
ATOM 2694 O O . LYS A 1 361 ? 12.288 9.444 28.256 1.00 74.06 361 LYS A O 1
ATOM 2699 N N . LEU A 1 362 ? 12.779 8.253 26.411 1.00 71.00 362 LEU A N 1
ATOM 2700 C CA . LEU A 1 362 ? 11.395 7.934 26.053 1.00 71.00 362 LEU A CA 1
ATOM 2701 C C . LEU A 1 362 ? 10.709 7.081 27.124 1.00 71.00 362 LEU A C 1
ATOM 2703 O O . LEU A 1 362 ? 9.568 7.363 27.462 1.00 71.00 362 LEU A O 1
ATOM 2707 N N . ALA A 1 363 ? 11.403 6.107 27.714 1.00 72.81 363 ALA A N 1
ATOM 2708 C CA . ALA A 1 363 ? 10.855 5.282 28.794 1.00 72.81 363 ALA A CA 1
ATOM 2709 C C . ALA A 1 363 ? 10.517 6.084 30.067 1.00 72.81 363 ALA A C 1
ATOM 2711 O O . ALA A 1 363 ? 9.630 5.697 30.825 1.00 72.81 363 ALA A O 1
ATOM 2712 N N . LYS A 1 364 ? 11.198 7.215 30.300 1.00 76.12 364 LYS A N 1
ATOM 2713 C CA . LYS A 1 364 ? 10.903 8.127 31.419 1.00 76.12 364 LYS A CA 1
ATOM 2714 C C . LYS A 1 364 ? 9.700 9.035 31.152 1.00 76.12 364 LYS A C 1
ATOM 2716 O O . LYS A 1 364 ? 9.211 9.666 32.091 1.00 76.12 364 LYS A O 1
ATOM 2721 N N . LEU A 1 365 ? 9.238 9.140 29.904 1.00 75.56 365 LEU A N 1
ATOM 2722 C CA . LEU A 1 365 ? 8.061 9.936 29.581 1.00 75.56 365 LEU A CA 1
ATOM 2723 C C . LEU A 1 365 ? 6.786 9.194 30.011 1.00 75.56 365 LEU A C 1
ATOM 2725 O O . LEU A 1 365 ? 6.681 7.982 29.818 1.00 75.56 365 LEU A O 1
ATOM 2729 N N . PRO A 1 366 ? 5.800 9.907 30.581 1.00 70.94 366 PRO A N 1
ATOM 2730 C CA . PRO A 1 366 ? 4.505 9.315 30.887 1.00 70.94 366 PRO A CA 1
ATOM 2731 C C . PRO A 1 366 ? 3.792 8.886 29.598 1.00 70.94 366 PRO A C 1
ATOM 2733 O O . PRO A 1 366 ? 3.853 9.587 28.583 1.00 70.94 366 PRO A O 1
ATOM 2736 N N . SER A 1 367 ? 3.103 7.743 29.645 1.00 69.69 367 SER A N 1
ATOM 2737 C CA . SER A 1 367 ? 2.298 7.257 28.518 1.00 69.69 367 SER A CA 1
ATOM 2738 C C . SER A 1 367 ? 1.120 8.187 28.225 1.00 69.69 367 SER A C 1
ATOM 2740 O O . SER A 1 367 ? 0.750 9.037 29.042 1.00 69.69 367 SER A O 1
ATOM 2742 N N . LEU A 1 368 ? 0.501 8.041 27.053 1.00 66.88 368 LEU A N 1
ATOM 2743 C CA . LEU A 1 368 ? -0.603 8.915 26.661 1.00 66.88 368 LEU A CA 1
ATOM 2744 C C . LEU A 1 368 ? -1.803 8.747 27.608 1.00 66.88 368 LEU A C 1
ATOM 2746 O O . LEU A 1 368 ? -2.454 9.731 27.966 1.00 66.88 368 LEU A O 1
ATOM 2750 N N . ASP A 1 369 ? -2.041 7.527 28.082 1.00 64.88 369 ASP A N 1
ATOM 2751 C CA . ASP A 1 369 ? -3.080 7.246 29.070 1.00 64.88 369 ASP A CA 1
ATOM 2752 C C . ASP A 1 369 ? -2.704 7.742 30.474 1.00 64.88 369 ASP A C 1
ATOM 2754 O O . ASP A 1 369 ? -3.552 8.313 31.158 1.00 64.88 369 ASP A O 1
ATOM 2758 N N . GLU A 1 370 ? -1.434 7.657 30.886 1.00 70.12 370 GLU A N 1
ATOM 2759 C CA . GLU A 1 370 ? -0.966 8.285 32.132 1.00 70.12 370 GLU A CA 1
ATOM 2760 C C . GLU A 1 370 ? -1.112 9.810 32.087 1.00 70.12 370 GLU A C 1
ATOM 2762 O O . GLU A 1 370 ? -1.527 10.424 33.072 1.00 70.12 370 GLU A O 1
ATOM 2767 N N . LEU A 1 371 ? -0.821 10.432 30.942 1.00 72.25 371 LEU A N 1
ATOM 2768 C CA . LEU A 1 371 ? -1.023 11.862 30.721 1.00 72.25 371 LEU A CA 1
ATOM 2769 C C . LEU A 1 371 ? -2.503 12.227 30.772 1.00 72.25 371 LEU A C 1
ATOM 2771 O O . LEU A 1 371 ? -2.854 13.191 31.448 1.00 72.25 371 LEU A O 1
ATOM 2775 N N . ARG A 1 372 ? -3.378 11.451 30.127 1.00 72.56 372 ARG A N 1
ATOM 2776 C CA . ARG A 1 372 ? -4.832 11.654 30.203 1.00 72.56 372 ARG A CA 1
ATOM 2777 C C . ARG A 1 372 ? -5.345 11.519 31.626 1.00 72.56 372 ARG A C 1
ATOM 2779 O O . ARG A 1 372 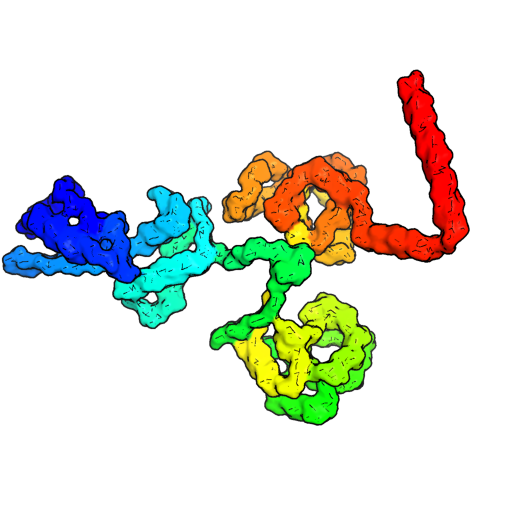? -6.097 12.381 32.059 1.00 72.56 372 ARG A O 1
ATOM 2786 N N . VAL A 1 373 ? -4.908 10.508 32.372 1.00 71.94 373 VAL A N 1
ATOM 2787 C CA . VAL A 1 373 ? -5.277 10.330 33.784 1.00 71.94 373 VAL A CA 1
ATOM 2788 C C . VAL A 1 373 ? -4.732 11.473 34.632 1.00 71.94 373 VAL A C 1
ATOM 2790 O O . VAL A 1 373 ? -5.433 11.962 35.511 1.00 71.94 373 VAL A O 1
ATOM 2793 N N . LYS A 1 374 ? -3.514 11.951 34.372 1.00 72.44 374 LYS A N 1
ATOM 2794 C CA . LYS A 1 374 ? -2.935 13.096 35.084 1.00 72.44 374 LYS A CA 1
ATOM 2795 C C . LYS A 1 374 ? -3.695 14.386 34.782 1.00 72.44 374 LYS A C 1
ATOM 2797 O O . LYS A 1 374 ? -3.978 15.136 35.707 1.00 72.44 374 LYS A O 1
ATOM 2802 N N . ILE A 1 375 ? -4.069 14.619 33.525 1.00 73.44 375 ILE A N 1
ATOM 2803 C CA . ILE A 1 375 ? -4.893 15.759 33.104 1.00 73.44 375 ILE A CA 1
ATOM 2804 C C . ILE A 1 375 ? -6.300 15.647 33.697 1.00 73.44 375 ILE A C 1
ATOM 2806 O O . ILE A 1 375 ? -6.803 16.622 34.237 1.00 73.44 375 ILE A O 1
ATOM 2810 N N . MET A 1 376 ? -6.910 14.464 33.670 1.00 74.50 376 MET A N 1
ATOM 2811 C CA . MET A 1 376 ? -8.227 14.219 34.253 1.00 74.50 376 MET A CA 1
ATOM 2812 C C . MET A 1 376 ? -8.200 14.419 35.766 1.00 74.50 376 MET A C 1
ATOM 2814 O O . MET A 1 376 ? -9.034 15.143 36.282 1.00 74.50 376 MET A O 1
ATOM 2818 N N . ARG A 1 377 ? -7.196 13.882 36.470 1.00 70.31 377 ARG A N 1
ATOM 2819 C CA . ARG A 1 377 ? -6.974 14.148 37.900 1.00 70.31 377 ARG A CA 1
ATOM 2820 C C . ARG A 1 377 ? -6.810 15.632 38.163 1.00 70.31 377 ARG A C 1
ATOM 2822 O O . ARG A 1 377 ? -7.441 16.139 39.075 1.00 70.31 377 ARG A O 1
ATOM 2829 N N . LEU A 1 378 ? -6.006 16.329 37.356 1.00 72.12 378 LEU A N 1
ATOM 2830 C CA . LEU A 1 378 ? -5.880 17.778 37.453 1.00 72.12 378 LEU A CA 1
ATOM 2831 C C . LEU A 1 378 ? -7.258 18.424 37.341 1.00 72.12 378 LEU A C 1
ATOM 2833 O O . LEU A 1 378 ? -7.627 19.166 38.244 1.00 72.12 378 LEU A O 1
ATOM 2837 N N . ILE A 1 379 ? -8.023 18.145 36.286 1.00 74.50 379 ILE A N 1
ATOM 2838 C CA . ILE A 1 379 ? -9.370 18.693 36.048 1.00 74.50 379 ILE A CA 1
ATOM 2839 C C . ILE A 1 379 ? -10.338 18.366 37.195 1.00 74.50 379 ILE A C 1
ATOM 2841 O O . ILE A 1 379 ? -11.078 19.249 37.605 1.00 74.50 379 ILE A O 1
ATOM 2845 N N . SER A 1 380 ? -10.294 17.149 37.736 1.00 70.38 380 SER A N 1
ATOM 2846 C CA . SER A 1 380 ? -11.165 16.680 38.819 1.00 70.38 380 SER A CA 1
ATOM 2847 C C . SER A 1 380 ? -10.746 17.132 40.222 1.00 70.38 380 SER A C 1
ATOM 2849 O O . SER A 1 380 ? -11.514 16.926 41.154 1.00 70.38 380 SER A O 1
ATOM 2851 N N . TYR A 1 381 ? -9.556 17.715 40.417 1.00 69.25 381 TYR A N 1
ATOM 2852 C CA . TYR A 1 381 ? -9.234 18.343 41.700 1.00 69.25 381 TYR A CA 1
ATOM 2853 C C . TYR A 1 381 ? -10.092 19.595 41.879 1.00 69.25 381 TYR A C 1
ATOM 2855 O O . TYR A 1 381 ? -9.943 20.554 41.116 1.00 69.25 381 TYR A O 1
ATOM 2863 N N . ASP A 1 382 ? -10.913 19.605 42.931 1.00 63.25 382 ASP A N 1
ATOM 2864 C CA . ASP A 1 382 ? -11.597 20.809 43.386 1.00 63.25 382 ASP A CA 1
ATOM 2865 C C . ASP A 1 382 ? -10.589 21.950 43.600 1.00 63.25 382 ASP A C 1
ATOM 2867 O O . ASP A 1 382 ? -9.450 21.758 44.049 1.00 63.25 382 ASP A O 1
ATOM 2871 N N . ILE A 1 383 ? -11.025 23.165 43.270 1.00 61.75 383 ILE A N 1
ATOM 2872 C CA . ILE A 1 383 ? -10.242 24.409 43.318 1.00 61.75 383 ILE A CA 1
ATOM 2873 C C . ILE A 1 383 ? -9.437 24.581 44.634 1.00 61.75 383 ILE A C 1
ATOM 2875 O O . ILE A 1 383 ? -8.271 24.981 44.546 1.00 61.75 383 ILE A O 1
ATOM 2879 N N . PRO A 1 384 ? -9.944 24.212 45.833 1.00 60.97 384 PRO A N 1
ATOM 2880 C CA . PRO A 1 384 ? -9.188 24.303 47.085 1.00 60.97 384 PRO A CA 1
ATOM 2881 C C . PRO A 1 384 ? -7.957 23.385 47.144 1.00 60.97 384 PRO A C 1
ATOM 2883 O O . PRO A 1 384 ? -6.909 23.790 47.648 1.00 60.97 384 PRO A O 1
ATOM 2886 N N . ALA A 1 385 ? -8.030 22.170 46.587 1.00 62.59 385 ALA A N 1
ATOM 2887 C CA . ALA A 1 385 ? -6.912 21.222 46.598 1.00 62.59 385 ALA A CA 1
ATOM 2888 C C . ALA A 1 385 ? -5.778 21.665 45.657 1.00 62.59 385 ALA A C 1
ATOM 2890 O O . ALA A 1 385 ? -4.596 21.508 45.976 1.00 62.59 385 ALA A O 1
ATOM 2891 N N . ARG A 1 386 ? -6.124 22.284 44.519 1.00 59.53 386 ARG A N 1
ATOM 2892 C CA . ARG A 1 386 ? -5.147 22.906 43.607 1.00 59.53 386 ARG A CA 1
ATOM 2893 C C . ARG A 1 386 ? -4.439 24.096 44.257 1.00 59.53 386 ARG A C 1
ATOM 2895 O O . ARG A 1 386 ? -3.223 24.223 44.109 1.00 59.53 386 ARG A O 1
ATOM 2902 N N . LEU A 1 387 ? -5.172 24.922 45.005 1.00 59.59 387 LEU A N 1
ATOM 2903 C CA . LEU A 1 387 ? -4.611 26.044 45.763 1.00 59.59 387 LEU A CA 1
ATOM 2904 C C . LEU A 1 387 ? -3.641 25.553 46.845 1.00 59.59 387 LEU A C 1
ATOM 2906 O O . LEU A 1 387 ? -2.487 25.982 46.856 1.00 59.59 387 LEU A O 1
ATOM 2910 N N . ALA A 1 388 ? -4.044 24.573 47.656 1.00 64.62 388 ALA A N 1
ATOM 2911 C CA . ALA A 1 388 ? -3.187 23.982 48.688 1.00 64.62 388 ALA A CA 1
ATOM 2912 C C . ALA A 1 388 ? -1.900 23.355 48.113 1.00 64.62 388 ALA A C 1
ATOM 2914 O O . ALA A 1 388 ? -0.811 23.563 48.651 1.00 64.62 388 ALA A O 1
ATOM 2915 N N . LEU A 1 389 ? -1.992 22.641 46.984 1.00 65.00 389 LEU A N 1
ATOM 2916 C CA . LEU A 1 389 ? -0.820 22.075 46.304 1.00 65.00 389 LEU A CA 1
ATOM 2917 C C . LEU A 1 389 ? 0.093 23.157 45.719 1.00 65.00 389 LEU A C 1
ATOM 2919 O O . LEU A 1 389 ? 1.313 23.013 45.784 1.00 65.00 389 LEU A O 1
ATOM 2923 N N . SER A 1 390 ? -0.469 24.235 45.165 1.00 65.94 390 SER A N 1
ATOM 2924 C CA . SER A 1 390 ? 0.326 25.341 44.621 1.00 65.94 390 SER A CA 1
ATOM 2925 C C . SER A 1 390 ? 1.095 26.087 45.717 1.00 65.94 390 SER A C 1
ATOM 2927 O O . SER A 1 390 ? 2.296 26.310 45.560 1.00 65.94 390 SER A O 1
ATOM 2929 N N . ILE A 1 391 ? 0.454 26.345 46.861 1.00 68.94 391 ILE A N 1
ATOM 2930 C CA . ILE A 1 391 ? 1.062 26.994 48.029 1.00 68.94 391 ILE A CA 1
ATOM 2931 C C . ILE A 1 391 ? 2.174 26.112 48.618 1.00 68.94 391 ILE A C 1
ATOM 2933 O O . ILE A 1 391 ? 3.290 26.584 48.835 1.00 68.94 391 ILE A O 1
ATOM 2937 N N . ASN A 1 392 ? 1.929 24.808 48.780 1.00 72.12 392 ASN A N 1
ATOM 2938 C CA . ASN A 1 392 ? 2.926 23.886 49.337 1.00 72.12 392 ASN A CA 1
ATOM 2939 C C . ASN A 1 392 ? 4.050 23.508 48.357 1.00 72.12 392 ASN A C 1
ATOM 2941 O O . ASN A 1 392 ? 5.091 22.997 48.779 1.00 72.12 392 ASN A O 1
ATOM 2945 N N . SER A 1 393 ? 3.882 23.750 47.053 1.00 74.25 393 SER A N 1
ATOM 2946 C CA . SER A 1 393 ? 4.893 23.398 46.047 1.00 74.25 393 SER A CA 1
ATOM 2947 C C . SER A 1 393 ? 6.185 24.211 46.181 1.00 74.25 393 SER A C 1
ATOM 2949 O O . SER A 1 393 ? 7.270 23.665 45.966 1.00 74.25 393 SER A O 1
ATOM 2951 N N . SER A 1 394 ? 6.086 25.481 46.580 1.00 71.81 394 SER A N 1
ATOM 2952 C CA . SER A 1 394 ? 7.231 26.375 46.792 1.00 71.81 394 SER A CA 1
ATOM 2953 C C . SER A 1 394 ? 8.067 25.925 47.990 1.00 71.81 394 SER A C 1
ATOM 2955 O O . SER A 1 394 ? 9.281 25.750 47.867 1.00 71.81 394 SER A O 1
ATOM 2957 N N . SER A 1 395 ? 7.408 25.626 49.111 1.00 73.50 395 SER A N 1
ATOM 2958 C CA . SER A 1 395 ? 8.049 25.125 50.331 1.00 73.50 395 SER A CA 1
ATOM 2959 C C . SER A 1 395 ? 8.715 23.764 50.107 1.00 73.50 395 SER A C 1
ATOM 2961 O O . SER A 1 395 ? 9.865 23.568 50.492 1.00 73.50 395 SER A O 1
ATOM 2963 N N . MET A 1 396 ? 8.056 22.844 49.389 1.00 73.81 396 MET A N 1
ATOM 2964 C CA . MET A 1 396 ? 8.645 21.543 49.038 1.00 73.81 396 MET A CA 1
ATOM 2965 C C . MET A 1 396 ? 9.860 21.655 48.110 1.00 73.81 396 MET A C 1
ATOM 2967 O O . MET A 1 396 ? 10.793 20.861 48.230 1.00 73.81 396 MET A O 1
ATOM 2971 N N . ARG A 1 397 ? 9.874 22.608 47.168 1.00 77.00 397 ARG A N 1
ATOM 2972 C CA . ARG A 1 397 ? 11.050 22.838 46.310 1.00 77.00 397 ARG A CA 1
ATOM 2973 C C . ARG A 1 397 ? 12.235 23.341 47.125 1.00 77.00 397 ARG A C 1
ATOM 2975 O O . ARG A 1 397 ? 13.338 22.846 46.920 1.00 77.00 397 ARG A O 1
ATOM 2982 N N . LEU A 1 398 ? 12.001 24.263 48.055 1.00 78.00 398 LEU A N 1
ATOM 2983 C CA . LEU A 1 398 ? 13.040 24.792 48.937 1.00 78.00 398 LEU A CA 1
ATOM 2984 C C . LEU A 1 398 ? 13.598 23.686 49.848 1.00 78.00 398 LEU A C 1
ATOM 2986 O O . LEU A 1 398 ? 14.812 23.526 49.945 1.00 78.00 398 LEU A O 1
ATOM 2990 N N . MET A 1 399 ? 12.725 22.843 50.403 1.00 76.69 399 MET A N 1
ATOM 2991 C CA . MET A 1 399 ? 13.121 21.697 51.227 1.00 76.69 399 MET A CA 1
ATOM 2992 C C . MET A 1 399 ? 13.944 20.662 50.443 1.00 76.69 399 MET A C 1
ATOM 2994 O O . MET A 1 399 ? 14.964 20.201 50.935 1.00 76.69 399 MET A O 1
ATOM 2998 N N . ARG A 1 400 ? 13.595 20.375 49.178 1.00 77.88 400 ARG A N 1
ATOM 2999 C CA . ARG A 1 400 ? 14.406 19.498 48.307 1.00 77.88 400 ARG A CA 1
ATOM 3000 C C . ARG A 1 400 ? 15.779 20.074 47.975 1.00 77.88 400 ARG A C 1
ATOM 3002 O O . ARG A 1 400 ? 16.727 19.312 47.814 1.00 77.88 400 ARG A O 1
ATOM 3009 N N . VAL A 1 401 ? 15.889 21.395 47.828 1.00 81.31 401 VAL A N 1
ATOM 3010 C CA . VAL A 1 401 ? 17.185 22.055 47.609 1.00 81.31 401 VAL A CA 1
ATOM 3011 C C . VAL A 1 401 ? 18.036 21.971 48.877 1.00 81.31 401 VAL A C 1
ATOM 3013 O O . VAL A 1 401 ? 19.218 21.649 48.779 1.00 81.31 401 VAL A O 1
ATOM 3016 N N . LEU A 1 402 ? 17.440 22.181 50.054 1.00 82.62 402 LEU A N 1
ATOM 3017 C CA . LEU A 1 402 ? 18.120 22.015 51.343 1.00 82.62 402 LEU A CA 1
ATOM 3018 C C . LEU A 1 402 ? 18.580 20.567 51.576 1.00 82.62 402 LEU A C 1
ATOM 3020 O O . LEU A 1 402 ? 19.744 20.367 51.910 1.00 82.62 402 LEU A O 1
ATOM 3024 N N . ASP A 1 403 ? 17.731 19.569 51.314 1.00 81.25 403 ASP A N 1
ATOM 3025 C CA . ASP A 1 403 ? 18.100 18.146 51.399 1.00 81.25 403 ASP A CA 1
ATOM 3026 C C . ASP A 1 403 ? 19.224 17.788 50.421 1.00 81.25 403 ASP A C 1
ATOM 3028 O O . ASP A 1 403 ? 20.173 17.089 50.779 1.00 81.25 403 ASP A O 1
ATOM 3032 N N . TYR A 1 404 ? 19.169 18.308 49.190 1.00 83.19 404 TYR A N 1
ATOM 3033 C CA . TYR A 1 404 ? 20.230 18.096 48.207 1.00 83.19 404 TYR A CA 1
ATOM 3034 C C . TYR A 1 404 ? 21.572 18.662 48.695 1.00 83.19 404 TYR A C 1
ATOM 3036 O O . TYR A 1 404 ? 22.595 17.988 48.577 1.00 83.19 404 TYR A O 1
ATOM 3044 N N . TYR A 1 405 ? 21.578 19.854 49.299 1.00 81.81 405 TYR A N 1
ATOM 3045 C CA . TYR A 1 405 ? 22.783 20.431 49.904 1.00 81.81 405 TYR A CA 1
ATOM 3046 C C . TYR A 1 405 ? 23.243 19.682 51.161 1.00 81.81 405 TYR A C 1
ATOM 3048 O O . TYR A 1 405 ? 24.448 19.523 51.350 1.00 81.81 405 TYR A O 1
ATOM 3056 N N . SER A 1 406 ? 22.317 19.178 51.980 1.00 80.62 406 SER A N 1
ATOM 3057 C CA . SER A 1 406 ? 22.640 18.352 53.149 1.00 80.62 406 SER A CA 1
ATOM 3058 C C . SER A 1 406 ? 23.260 17.010 52.761 1.00 80.62 406 SER A C 1
ATOM 3060 O O . SER A 1 406 ? 24.117 16.522 53.481 1.00 80.62 406 SER A O 1
ATOM 3062 N N . SER A 1 407 ? 22.854 16.422 51.632 1.00 78.19 407 SER A N 1
ATOM 3063 C CA . SER A 1 407 ? 23.373 15.132 51.143 1.00 78.19 407 SER A CA 1
ATOM 3064 C C . SER A 1 407 ? 24.764 15.203 50.498 1.00 78.19 407 SER A C 1
ATOM 3066 O O . SER A 1 407 ? 25.334 14.173 50.142 1.00 78.19 407 SER A O 1
ATOM 3068 N N . LYS A 1 408 ? 25.281 16.419 50.278 1.00 68.56 408 LYS A N 1
ATOM 3069 C CA . LYS A 1 408 ? 26.538 16.685 49.560 1.00 68.56 408 LYS A CA 1
ATOM 3070 C C . LYS A 1 408 ? 27.698 17.093 50.484 1.00 68.56 408 LYS A C 1
ATOM 3072 O O . LYS A 1 408 ? 28.814 17.247 49.991 1.00 68.56 408 LYS A O 1
ATOM 3077 N N . LYS A 1 409 ? 27.419 17.299 51.774 1.00 50.06 409 LYS A N 1
ATOM 3078 C CA . LYS A 1 409 ? 28.390 17.318 52.877 1.00 50.06 409 LYS A CA 1
ATOM 3079 C C . LYS A 1 409 ? 28.456 15.923 53.479 1.00 50.06 409 LYS A C 1
ATOM 3081 O O . LYS A 1 409 ? 29.562 15.566 53.931 1.00 50.06 409 LYS A O 1
#

Sequence (409 aa):
MEAGKAIPGPKIASVLGPRGIPVPKFCEAFNKVTSAANANYKVGDLVTVRISIKDDRSHDFTVSGPPVAYLLKQEAKLSKSSGNPGKELVAKLPMSAIIKVAKCKMVDMKVDNEDSAVKMVVGTAKSMGIEVVEVNLGVDSRKSEEQVRGTVVLPKGIGKNIKVAVFAQDKHLLEAEKAGADIAGGEDLVEEIKKGRKLDVDWCITTPDFMAKITPIAKVLGAKGLMPNPKFGTVTSNIAEAIKTIKSGQIKFRTDKNGVIHVNFKSINANDSLTLRNSLKSIAGGVLVVKNTLARLALERTGKFSYLSGKFSGSVAIIYSSGIVEAAKLIVDFINANKEKMSVICAAHINELLTVEDVNKLAKLPSLDELRVKIMRLISYDIPARLALSINSSSMRLMRVLDYYSSKK

Secondary structure (DSSP, 8-state):
-BTT-----HHHHHHHGGGT--HHHHHHHHHHHHSS-BTTB-TTSB-EEEEEE-TTS-EEEEEEPPPHHHHHHHHHT-SS--SSTTTS--EEEEHHHHHHHHHHHTTTS--S-HHHHHHHHHHHHHHTTEEEE-------TTSTTT--EEEEE-TT--SS---EEEE--HHHHHHHHHTT-SEEE-HHHHHHHHTT-----SEEEE-GGGHHHHGGGHHHHHHTT----GGGT-B-S-HHHHHHHHHTTEEEEE----EEEEEEES---HHHHHHHHHHHHTTT-EEEEE-HHHHHHHHHHH-S-GGGTTT--SEEEEEEES-HHHHHHHHHHHHHHSTTTEEEEEEEETTEEEPHHHHHHHHTSPPHHHHHHHHHHHHHS-HHHHHHHHHHHHHHHHHHHHHHHHTT-